Protein AF-0000000072982442 (afdb_homodimer)

Solvent-accessible surface area (backbone atoms only — not comparable to full-atom values): 24158 Å² total; per-residue (Å²): 130,63,30,53,69,49,36,52,94,66,30,40,26,41,30,36,50,41,58,43,62,67,45,35,33,46,40,28,58,37,34,73,50,24,35,31,39,30,46,46,51,68,81,41,94,44,63,67,59,40,46,60,54,47,51,54,42,23,68,55,36,73,26,24,25,17,43,26,26,50,94,72,38,33,78,31,36,65,55,38,29,60,38,34,38,74,66,54,35,12,26,37,52,29,29,36,40,35,25,14,29,29,34,48,48,50,69,57,83,58,42,39,28,27,26,30,30,23,75,67,90,45,72,50,36,27,26,51,38,37,22,60,51,9,50,75,42,65,74,29,53,24,43,44,62,28,50,51,25,42,38,48,54,20,58,33,47,26,43,24,41,39,69,32,56,42,67,76,40,43,69,39,47,52,42,48,26,37,42,24,25,74,69,76,31,22,41,21,53,28,37,64,36,37,91,85,51,38,63,61,55,54,47,52,33,54,72,43,51,32,57,34,37,39,45,38,45,48,73,72,47,34,40,84,88,77,51,33,44,42,37,70,57,43,30,50,53,39,52,52,49,51,53,54,54,58,54,49,52,54,57,72,74,98,133,62,30,54,68,50,37,52,93,66,31,40,27,39,29,36,51,42,57,43,60,68,44,35,33,45,40,28,57,38,34,72,50,23,36,31,39,29,45,45,50,68,80,39,94,43,63,67,58,39,45,60,54,48,50,52,42,24,69,57,36,73,27,25,26,19,43,26,28,51,93,73,39,32,79,30,37,66,56,39,29,59,38,34,39,74,66,54,34,12,27,37,52,30,27,35,40,35,25,15,29,29,34,50,50,52,69,58,83,57,43,37,28,26,26,30,30,24,75,66,88,45,72,51,34,28,24,51,39,38,23,59,53,10,48,75,42,64,74,30,54,24,44,44,63,28,51,50,25,42,38,48,52,19,58,33,47,27,44,24,42,38,68,32,55,41,67,75,40,42,69,39,47,51,43,47,26,37,41,24,26,75,68,75,30,24,42,22,51,28,37,63,36,36,91,85,50,40,63,62,55,54,46,52,33,54,72,42,51,33,57,35,38,38,45,38,45,47,75,73,49,34,40,82,89,78,50,33,44,42,37,70,57,42,31,50,52,37,52,51,48,53,53,55,53,58,54,50,53,55,55,72,74,100

Nearest PDB structures (foldseek):
  3lm7-assembly1_A  TM=9.999E-01  e=1.091E-38  Yersinia enterocolitica subsp. enterocolitica 8081
  3m0z-assembly1_B  TM=9.966E-01  e=5.121E-39  Klebsiella pneumoniae subsp. pneumoniae MGH 78578
  3nzr-assembly2_D  TM=9.981E-01  e=1.029E-38  Aliivibrio fischeri ES114
  3n73-assembly2_B  TM=9.812E-01  e=2.098E-35  Bacillus cereus ATCC 10987
  3m6y-assembly1_D  TM=9.734E-01  e=9.198E-34  Bacillus cereus ATCC 14579

Foldseek 3Di:
DQQAAPADVQAEAAEEEFPALVLLLLQCVLLVLRYQYEDAPVVDPDLVVSLVRVVSNCVSNVLSHEYEHPPLQQVCLVSQLVNCLPSSGQEYEHELVSLLSSCVSVVDQRRAYEYEWEDDVDAQWIFRQRHPPSVVDPTDIDGLLVSQVSSVVSRHAEYEYPDCLQCVVVRNLLSNLLSQQVNVGAYEHHHNDELVRLLVSSLSNLVSRHSYYYYYDYDRQADPVSRGGDSVRSNSSSVSVVVSVVVSVVVVVD/DQQAADADVQAEAAEEEFPALVLLLLQCVLLVLRYQYEDAPVVDPDLVVSLVRVVSNCVSNVLSHEYEHPPLQQVCLVSQLVNCLPSSGQEYEHELVSLLSSCVSVVDQRRAYEYEWEDDVDAQWIFRQRHPPSVVDPTDIDGLLVSQVSSVVSRHAEYEYPDCLQCVVVRNLLSNLLSQQVNVGAYEHEHNDELVRLLVSVLSNLVSRHSYYYYYDYDRQADPVSRGGDSVRSSSSSVSVVVSVVVSVVVVVD

Organism: Lacticaseibacillus paracasei (strain ATCC 334 / BCRC 17002 / CCUG 31169 / CIP 107868 / KCTC 3260 / NRRL B-441) (NCBI:txid321967)

Structure (mmCIF, N/CA/C/O backbone):
data_AF-0000000072982442-model_v1
#
loop_
_entity.id
_entity.type
_entity.pdbx_description
1 polymer '2-dehydro-3-deoxyphosphooctonate aldolase'
#
loop_
_atom_site.group_PDB
_atom_site.id
_atom_site.type_symbol
_atom_site.label_atom_id
_atom_site.label_alt_id
_atom_site.label_comp_id
_atom_site.label_asym_id
_atom_site.label_entity_id
_atom_site.label_seq_id
_atom_site.pdbx_PDB_ins_code
_atom_site.Cartn_x
_atom_site.Cartn_y
_atom_site.Cartn_z
_atom_site.occupancy
_atom_site.B_iso_or_equiv
_atom_site.auth_seq_id
_atom_site.auth_comp_id
_atom_site.auth_asym_id
_atom_site.auth_atom_id
_atom_site.pdbx_PDB_model_num
ATOM 1 N N . MET A 1 1 ? 10.648 -23.453 10.086 1 85.94 1 MET A N 1
ATOM 2 C CA . MET A 1 1 ? 9.875 -23.719 8.875 1 85.94 1 MET A CA 1
ATOM 3 C C . MET A 1 1 ? 10.398 -22.891 7.703 1 85.94 1 MET A C 1
ATOM 5 O O . MET A 1 1 ? 10.82 -21.734 7.891 1 85.94 1 MET A O 1
ATOM 9 N N . ASN A 1 2 ? 10.578 -23.562 6.531 1 94.62 2 ASN A N 1
ATOM 10 C CA . ASN A 1 2 ? 11.062 -22.891 5.332 1 94.62 2 ASN A CA 1
ATOM 11 C C . ASN A 1 2 ? 10.047 -21.875 4.812 1 94.62 2 ASN A C 1
ATOM 13 O O . ASN A 1 2 ? 8.891 -22.219 4.566 1 94.62 2 ASN A O 1
ATOM 17 N N . LEU A 1 3 ? 10.398 -20.609 4.703 1 98.38 3 LEU A N 1
ATOM 18 C CA . LEU A 1 3 ? 9.477 -19.531 4.359 1 98.38 3 LEU A CA 1
ATOM 19 C C . LEU A 1 3 ? 9.617 -19.156 2.891 1 98.38 3 LEU A C 1
ATOM 21 O O . LEU A 1 3 ? 8.844 -18.328 2.385 1 98.38 3 LEU A O 1
ATOM 25 N N . THR A 1 4 ? 10.594 -19.734 2.193 1 98.44 4 THR A N 1
ATOM 26 C CA . THR A 1 4 ? 10.844 -19.422 0.793 1 98.44 4 THR A CA 1
ATOM 27 C C . THR A 1 4 ? 10.375 -20.547 -0.113 1 98.44 4 THR A C 1
ATOM 29 O O . THR A 1 4 ? 10.578 -21.734 0.2 1 98.44 4 THR A O 1
ATOM 32 N N . PRO A 1 5 ? 9.773 -20.234 -1.198 1 98.75 5 PRO A N 1
ATOM 33 C CA . PRO A 1 5 ? 9.383 -21.281 -2.143 1 98.75 5 PRO A CA 1
ATOM 34 C C . PRO A 1 5 ? 10.562 -22.109 -2.629 1 98.75 5 PRO A C 1
ATOM 36 O O . PRO A 1 5 ? 11.672 -21.594 -2.783 1 98.75 5 PRO A O 1
ATOM 39 N N . ASN A 1 6 ? 10.289 -23.375 -2.852 1 98.69 6 ASN A N 1
ATOM 40 C CA . ASN A 1 6 ? 11.289 -24.281 -3.412 1 98.69 6 ASN A CA 1
ATOM 41 C C . ASN A 1 6 ? 11.398 -24.125 -4.926 1 98.69 6 ASN A C 1
ATOM 43 O O . ASN A 1 6 ? 10.922 -24.969 -5.676 1 98.69 6 ASN A O 1
ATOM 47 N N . TYR A 1 7 ? 12.141 -23.156 -5.355 1 98.75 7 TYR A N 1
ATOM 48 C CA . TYR A 1 7 ? 12.312 -22.875 -6.777 1 98.75 7 TYR A CA 1
ATOM 49 C C . TYR A 1 7 ? 13.242 -23.891 -7.426 1 98.75 7 TYR A C 1
ATOM 51 O O . TYR A 1 7 ? 14.32 -24.172 -6.91 1 98.75 7 TYR A O 1
ATOM 59 N N . TYR A 1 8 ? 12.812 -24.422 -8.523 1 98.75 8 TYR A N 1
ATOM 60 C CA . TYR A 1 8 ? 13.719 -25.25 -9.312 1 98.75 8 TYR A CA 1
ATOM 61 C C . TYR A 1 8 ? 14.891 -24.422 -9.836 1 98.75 8 TYR A C 1
ATOM 63 O O . TYR A 1 8 ? 14.688 -23.469 -10.586 1 98.75 8 TYR A O 1
ATOM 71 N N . LYS A 1 9 ? 16.109 -24.734 -9.352 1 98.12 9 LYS A N 1
ATOM 72 C CA . LYS A 1 9 ? 17.359 -24.047 -9.711 1 98.12 9 LYS A CA 1
ATOM 73 C C . LYS A 1 9 ? 17.25 -22.547 -9.453 1 98.12 9 LYS A C 1
ATOM 75 O O . LYS A 1 9 ? 17.766 -21.75 -10.227 1 98.12 9 LYS A O 1
ATOM 80 N N . ASN A 1 10 ? 16.406 -22.156 -8.516 1 98.12 10 ASN A N 1
ATOM 81 C CA . ASN A 1 10 ? 16.203 -20.781 -8.078 1 98.12 10 ASN A CA 1
ATOM 82 C C . ASN A 1 10 ? 15.5 -19.953 -9.148 1 98.12 10 ASN A C 1
ATOM 84 O O . ASN A 1 10 ? 15.695 -18.734 -9.227 1 98.12 10 ASN A O 1
ATOM 88 N N . ARG A 1 11 ? 14.688 -20.672 -10.016 1 98.56 11 ARG A N 1
ATOM 89 C CA . ARG A 1 11 ? 14.109 -19.953 -11.156 1 98.56 11 ARG A CA 1
ATOM 90 C C . ARG A 1 11 ? 12.586 -20.047 -11.148 1 98.56 11 ARG A C 1
ATOM 92 O O . ARG A 1 11 ? 11.906 -19.016 -11.266 1 98.56 11 ARG A O 1
ATOM 99 N N . VAL A 1 12 ? 12.047 -21.281 -11.023 1 98.88 12 VAL A N 1
ATOM 100 C CA . VAL A 1 12 ? 10.609 -21.422 -11.25 1 98.88 12 VAL A CA 1
ATOM 101 C C . VAL A 1 12 ? 10.008 -22.359 -10.203 1 98.88 12 VAL A C 1
ATOM 103 O O . VAL A 1 12 ? 10.602 -23.375 -9.852 1 98.88 12 VAL A O 1
ATOM 106 N N . ALA A 1 13 ? 8.969 -22.047 -9.633 1 98.94 13 ALA A N 1
ATOM 107 C CA . ALA A 1 13 ? 8.047 -22.906 -8.906 1 98.94 13 ALA A CA 1
ATOM 108 C C . ALA A 1 13 ? 6.617 -22.75 -9.43 1 98.94 13 ALA A C 1
ATOM 110 O O . ALA A 1 13 ? 6.25 -21.703 -9.945 1 98.94 13 ALA A O 1
ATOM 111 N N . LEU A 1 14 ? 5.828 -23.781 -9.344 1 98.94 14 LEU A N 1
ATOM 112 C CA . LEU A 1 14 ? 4.445 -23.719 -9.805 1 98.94 14 LEU A CA 1
ATOM 113 C C . LEU A 1 14 ? 3.525 -23.234 -8.688 1 98.94 14 LEU A C 1
ATOM 115 O O . LEU A 1 14 ? 3.869 -23.328 -7.512 1 98.94 14 LEU A O 1
ATOM 119 N N . ASN A 1 15 ? 2.449 -22.656 -9.008 1 98.94 15 ASN A N 1
ATOM 120 C CA . ASN A 1 15 ? 1.328 -22.406 -8.117 1 98.94 15 ASN A CA 1
ATOM 121 C C . ASN A 1 15 ? 0.039 -23.031 -8.633 1 98.94 15 ASN A C 1
ATOM 123 O O . ASN A 1 15 ? -0.463 -22.656 -9.688 1 98.94 15 ASN A O 1
ATOM 127 N N . VAL A 1 16 ? -0.479 -23.984 -7.945 1 98.75 16 VAL A N 1
ATOM 128 C CA . VAL A 1 16 ? -1.706 -24.688 -8.297 1 98.75 16 VAL A CA 1
ATOM 129 C C . VAL A 1 16 ? -2.607 -24.797 -7.066 1 98.75 16 VAL A C 1
ATOM 131 O O . VAL A 1 16 ? -2.127 -24.75 -5.93 1 98.75 16 VAL A O 1
ATOM 134 N N . LEU A 1 17 ? -3.924 -24.969 -7.262 1 98.56 17 LEU A N 1
ATOM 135 C CA . LEU A 1 17 ? -4.887 -25.016 -6.168 1 98.56 17 LEU A CA 1
ATOM 136 C C . LEU A 1 17 ? -5.098 -26.453 -5.699 1 98.56 17 LEU A C 1
ATOM 138 O O . LEU A 1 17 ? -5.09 -27.391 -6.512 1 98.56 17 LEU A O 1
ATOM 142 N N . ALA A 1 18 ? -5.273 -26.641 -4.477 1 98.5 18 ALA A N 1
ATOM 143 C CA . ALA A 1 18 ? -5.656 -27.938 -3.932 1 98.5 18 ALA A CA 1
ATOM 144 C C . ALA A 1 18 ? -7.117 -27.953 -3.496 1 98.5 18 ALA A C 1
ATOM 146 O O . ALA A 1 18 ? -7.609 -26.969 -2.943 1 98.5 18 ALA A O 1
ATOM 147 N N . GLY A 1 19 ? -7.777 -29.094 -3.764 1 98 19 GLY A N 1
ATOM 148 C CA . GLY A 1 19 ? -9.164 -29.234 -3.363 1 98 19 GLY A CA 1
ATOM 149 C C . GLY A 1 19 ? -9.336 -29.969 -2.045 1 98 19 GLY A C 1
ATOM 150 O O . GLY A 1 19 ? -10.438 -30.031 -1.503 1 98 19 GLY A O 1
ATOM 151 N N . SER A 1 20 ? -8.273 -30.531 -1.541 1 98.38 20 SER A N 1
ATOM 152 C CA . SER A 1 20 ? -8.219 -31.25 -0.268 1 98.38 20 SER A CA 1
ATOM 153 C C . SER A 1 20 ? -6.785 -31.391 0.225 1 98.38 20 SER A C 1
ATOM 155 O O . SER A 1 20 ? -5.836 -31.109 -0.508 1 98.38 20 SER A O 1
ATOM 157 N N . ILE A 1 21 ? -6.633 -31.828 1.452 1 98.75 21 ILE A N 1
ATOM 158 C CA . ILE A 1 21 ? -5.316 -32.031 2.043 1 98.75 21 ILE A CA 1
ATOM 159 C C . ILE A 1 21 ? -4.57 -33.125 1.273 1 98.75 21 ILE A C 1
ATOM 161 O O . ILE A 1 21 ? -3.389 -32.969 0.957 1 98.75 21 ILE A O 1
ATOM 165 N N . GLN A 1 22 ? -5.262 -34.219 0.948 1 98.81 22 GLN A N 1
ATOM 166 C CA . GLN A 1 22 ? -4.641 -35.281 0.166 1 98.81 22 GLN A CA 1
ATOM 167 C C . GLN A 1 22 ? -4.262 -34.781 -1.228 1 98.81 22 GLN A C 1
ATOM 169 O O . GLN A 1 22 ? -3.203 -35.156 -1.751 1 98.81 22 GLN A O 1
ATOM 174 N N . ASN A 1 23 ? -5.133 -34.031 -1.829 1 98.88 23 ASN A N 1
ATOM 175 C CA . ASN A 1 23 ? -4.832 -33.438 -3.133 1 98.88 23 ASN A CA 1
ATOM 176 C C . ASN A 1 23 ? -3.574 -32.594 -3.086 1 98.88 23 ASN A C 1
ATOM 178 O O . ASN A 1 23 ? -2.775 -32.594 -4.023 1 98.88 23 ASN A O 1
ATOM 182 N N . ALA A 1 24 ? -3.43 -31.859 -2.008 1 98.88 24 ALA A N 1
ATOM 183 C CA . ALA A 1 24 ? -2.242 -31.031 -1.816 1 98.88 24 ALA A CA 1
ATOM 184 C C . ALA A 1 24 ? -0.979 -31.875 -1.772 1 98.88 24 ALA A C 1
ATOM 186 O O . ALA A 1 24 ? 0.04 -31.516 -2.367 1 98.88 24 ALA A O 1
ATOM 187 N N . GLU A 1 25 ? -1.044 -32.938 -1.035 1 98.81 25 GLU A N 1
ATOM 188 C CA . GLU A 1 25 ? 0.091 -33.844 -0.953 1 98.81 25 GLU A CA 1
ATOM 189 C C . GLU A 1 25 ? 0.429 -34.438 -2.32 1 98.81 25 GLU A C 1
ATOM 191 O O . GLU A 1 25 ? 1.601 -34.5 -2.697 1 98.81 25 GLU A O 1
ATOM 196 N N . ASP A 1 26 ? -0.603 -34.844 -3.102 1 98.88 26 ASP A N 1
ATOM 197 C CA . ASP A 1 26 ? -0.421 -35.406 -4.434 1 98.88 26 ASP A CA 1
ATOM 198 C C . ASP A 1 26 ? 0.216 -34.406 -5.383 1 98.88 26 ASP A C 1
ATOM 200 O O . ASP A 1 26 ? 1.099 -34.75 -6.168 1 98.88 26 ASP A O 1
ATOM 204 N N . ILE A 1 27 ? -0.27 -33.188 -5.316 1 98.81 27 ILE A N 1
ATOM 205 C CA . ILE A 1 27 ? 0.24 -32.094 -6.129 1 98.81 27 ILE A CA 1
ATOM 206 C C . ILE A 1 27 ? 1.713 -31.844 -5.805 1 98.81 27 ILE A C 1
ATOM 208 O O . ILE A 1 27 ? 2.541 -31.734 -6.711 1 98.81 27 ILE A O 1
ATOM 212 N N . TYR A 1 28 ? 1.979 -31.766 -4.508 1 98.81 28 TYR A N 1
ATOM 213 C CA . TYR A 1 28 ? 3.332 -31.484 -4.035 1 98.81 28 TYR A CA 1
ATOM 214 C C . TYR A 1 28 ? 4.305 -32.562 -4.527 1 98.81 28 TYR A C 1
ATOM 216 O O . TYR A 1 28 ? 5.41 -32.219 -4.973 1 98.81 28 TYR A O 1
ATOM 224 N N . GLN A 1 29 ? 3.902 -33.781 -4.516 1 98.75 29 GLN A N 1
ATOM 225 C CA . GLN A 1 29 ? 4.719 -34.906 -4.996 1 98.75 29 GLN A CA 1
ATOM 226 C C . GLN A 1 29 ? 4.875 -34.844 -6.512 1 98.75 29 GLN A C 1
ATOM 228 O O . GLN A 1 29 ? 5.973 -35.062 -7.039 1 98.75 29 GLN A O 1
ATOM 233 N N . ALA A 1 30 ? 3.783 -34.531 -7.191 1 98.88 30 ALA A N 1
ATOM 234 C CA . ALA A 1 30 ? 3.787 -34.469 -8.656 1 98.88 30 ALA A CA 1
ATOM 235 C C . ALA A 1 30 ? 4.777 -33.438 -9.172 1 98.88 30 ALA A C 1
ATOM 237 O O . ALA A 1 30 ? 5.375 -33.625 -10.234 1 98.88 30 ALA A O 1
ATOM 238 N N . ALA A 1 31 ? 4.98 -32.375 -8.406 1 98.88 31 ALA A N 1
ATOM 239 C CA . ALA A 1 31 ? 5.867 -31.281 -8.805 1 98.88 31 ALA A CA 1
ATOM 240 C C . ALA A 1 31 ? 7.242 -31.438 -8.164 1 98.88 31 ALA A C 1
ATOM 242 O O . ALA A 1 31 ? 8.07 -30.516 -8.227 1 98.88 31 ALA A O 1
ATOM 243 N N . GLU A 1 32 ? 7.492 -32.562 -7.473 1 98.69 32 GLU A N 1
ATOM 244 C CA . GLU A 1 32 ? 8.742 -32.844 -6.777 1 98.69 32 GLU A CA 1
ATOM 245 C C . GLU A 1 32 ? 9.086 -31.75 -5.777 1 98.69 32 GLU A C 1
ATOM 247 O O . GLU A 1 32 ? 10.25 -31.359 -5.641 1 98.69 32 GLU A O 1
ATOM 252 N N . GLY A 1 33 ? 8.055 -31.094 -5.184 1 98.75 33 GLY A N 1
ATOM 253 C CA . GLY A 1 33 ? 8.219 -30.125 -4.125 1 98.75 33 GLY A CA 1
ATOM 254 C C . GLY A 1 33 ? 8.383 -28.703 -4.648 1 98.75 33 GLY A C 1
ATOM 255 O O . GLY A 1 33 ? 8.461 -27.75 -3.865 1 98.75 33 GLY A O 1
ATOM 256 N N . HIS A 1 34 ? 8.438 -28.5 -5.961 1 98.88 34 HIS A N 1
ATOM 257 C CA . HIS A 1 34 ? 8.648 -27.188 -6.551 1 98.88 34 HIS A CA 1
ATOM 258 C C . HIS A 1 34 ? 7.32 -26.516 -6.902 1 98.88 34 HIS A C 1
ATOM 260 O O . HIS A 1 34 ? 7.102 -26.125 -8.055 1 98.88 34 HIS A O 1
ATOM 266 N N . VAL A 1 35 ? 6.52 -26.406 -5.887 1 98.94 35 VAL A N 1
ATOM 267 C CA . VAL A 1 35 ? 5.168 -25.875 -6.039 1 98.94 35 VAL A CA 1
ATOM 268 C C . VAL A 1 35 ? 4.715 -25.234 -4.727 1 98.94 35 VAL A C 1
ATOM 270 O O . VAL A 1 35 ? 5.043 -25.734 -3.645 1 98.94 35 VAL A O 1
ATOM 273 N N . VAL A 1 36 ? 4.102 -24.078 -4.809 1 98.94 36 VAL A N 1
ATOM 274 C CA . VAL A 1 36 ? 3.309 -23.547 -3.707 1 98.94 36 VAL A CA 1
ATOM 275 C C . VAL A 1 36 ? 1.828 -23.828 -3.947 1 98.94 36 VAL A C 1
ATOM 277 O O . VAL A 1 36 ? 1.279 -23.469 -4.992 1 98.94 36 VAL A O 1
ATOM 280 N N . VAL A 1 37 ? 1.231 -24.5 -3 1 98.88 37 VAL A N 1
ATOM 281 C CA . VAL A 1 37 ? -0.123 -25.016 -3.148 1 98.88 37 VAL A CA 1
ATOM 282 C C . VAL A 1 37 ? -1.131 -24 -2.617 1 98.88 37 VAL A C 1
ATOM 284 O O . VAL A 1 37 ? -1.101 -23.656 -1.437 1 98.88 37 VAL A O 1
ATOM 287 N N . GLY A 1 38 ? -2.027 -23.625 -3.498 1 98.75 38 GLY A N 1
ATOM 288 C CA . GLY A 1 38 ? -2.979 -22.562 -3.186 1 98.75 38 GLY A CA 1
ATOM 289 C C . GLY A 1 38 ? -4.16 -23.047 -2.365 1 98.75 38 GLY A C 1
ATOM 290 O O . GLY A 1 38 ? -4.754 -24.078 -2.674 1 98.75 38 GLY A O 1
ATOM 291 N N . VAL A 1 39 ? -4.441 -22.375 -1.342 1 98.75 39 VAL A N 1
ATOM 292 C CA . VAL A 1 39 ? -5.637 -22.5 -0.513 1 98.75 39 VAL A CA 1
ATOM 293 C C . VAL A 1 39 ? -6.289 -21.125 -0.33 1 98.75 39 VAL A C 1
ATOM 295 O O . VAL A 1 39 ? -5.613 -20.156 0.021 1 98.75 39 VAL A O 1
ATOM 298 N N . LEU A 1 40 ? -7.57 -21.062 -0.584 1 98.62 40 LEU A N 1
ATOM 299 C CA . LEU A 1 40 ? -8.234 -19.766 -0.772 1 98.62 40 LEU A CA 1
ATOM 300 C C . LEU A 1 40 ? -9.008 -19.375 0.478 1 98.62 40 LEU A C 1
ATOM 302 O O . LEU A 1 40 ? -9.828 -20.141 0.977 1 98.62 40 LEU A O 1
ATOM 306 N N . THR A 1 41 ? -8.852 -18.141 0.945 1 98.69 41 THR A N 1
ATOM 307 C CA . THR A 1 41 ? -9.539 -17.656 2.133 1 98.69 41 THR A CA 1
ATOM 308 C C . THR A 1 41 ? -11.047 -17.578 1.895 1 98.69 41 THR A C 1
ATOM 310 O O . THR A 1 41 ? -11.836 -17.766 2.822 1 98.69 41 THR A O 1
ATOM 313 N N . LYS A 1 42 ? -11.438 -17.375 0.641 1 97.88 42 LYS A N 1
ATOM 314 C CA . LYS A 1 42 ? -12.844 -17.266 0.291 1 97.88 42 LYS A CA 1
ATOM 315 C C . LYS A 1 42 ? -13.617 -18.516 0.702 1 97.88 42 LYS A C 1
ATOM 317 O O . LYS A 1 42 ? -14.844 -18.469 0.854 1 97.88 42 LYS A O 1
ATOM 322 N N . ASN A 1 43 ? -12.906 -19.625 0.901 1 97.38 43 ASN A N 1
ATOM 323 C CA . ASN A 1 43 ? -13.531 -20.906 1.216 1 97.38 43 ASN A CA 1
ATOM 324 C C . ASN A 1 43 ? -13.844 -21.031 2.705 1 97.38 43 ASN A C 1
ATOM 326 O O . ASN A 1 43 ? -14.398 -22.031 3.148 1 97.38 43 ASN A O 1
ATOM 330 N N . TYR A 1 44 ? -13.523 -20.031 3.514 1 98 44 TYR A N 1
ATOM 331 C CA . TYR A 1 44 ? -13.688 -20.109 4.961 1 98 44 TYR A CA 1
ATOM 332 C C . TYR A 1 44 ? -14.508 -18.938 5.48 1 98 44 TYR A C 1
ATOM 334 O O . TYR A 1 44 ? -14.359 -17.812 5 1 98 44 TYR A O 1
ATOM 342 N N . ASP A 1 45 ? -15.25 -19.141 6.512 1 97.38 45 ASP A N 1
ATOM 343 C CA . ASP A 1 45 ? -16.109 -18.109 7.09 1 97.38 45 ASP A CA 1
ATOM 344 C C . ASP A 1 45 ? -15.336 -17.25 8.094 1 97.38 45 ASP A C 1
ATOM 346 O O . ASP A 1 45 ? -15.688 -16.094 8.32 1 97.38 45 ASP A O 1
ATOM 350 N N . THR A 1 46 ? -14.305 -17.875 8.688 1 98.56 46 THR A N 1
ATOM 351 C CA . THR A 1 46 ? -13.578 -17.172 9.734 1 98.56 46 THR A CA 1
ATOM 352 C C . THR A 1 46 ? -12.078 -17.359 9.57 1 98.56 46 THR A C 1
ATOM 354 O O . THR A 1 46 ? -11.633 -18.328 8.938 1 98.56 46 THR A O 1
ATOM 357 N N . ASP A 1 47 ? -11.344 -16.422 10.141 1 98.69 47 ASP A N 1
ATOM 358 C CA . ASP A 1 47 ? -9.891 -16.547 10.164 1 98.69 47 ASP A CA 1
ATOM 359 C C . ASP A 1 47 ? -9.461 -17.859 10.828 1 98.69 47 ASP A C 1
ATOM 361 O O . ASP A 1 47 ? -8.57 -18.547 10.336 1 98.69 47 ASP A O 1
ATOM 365 N N . GLU A 1 48 ? -10.07 -18.172 11.977 1 98.81 48 GLU A N 1
ATOM 366 C CA . GLU A 1 48 ? -9.711 -19.344 12.773 1 98.81 48 GLU A CA 1
ATOM 367 C C . GLU A 1 48 ? -9.891 -20.625 11.977 1 98.81 48 GLU A C 1
ATOM 369 O O . GLU A 1 48 ? -9.023 -21.5 12.008 1 98.81 48 GLU A O 1
ATOM 374 N N . ALA A 1 49 ? -10.992 -20.719 11.258 1 98.81 49 ALA A N 1
ATOM 375 C CA . ALA A 1 49 ? -11.25 -21.906 10.438 1 98.81 49 ALA A CA 1
ATOM 376 C C . ALA A 1 49 ? -10.203 -22.047 9.336 1 98.81 49 ALA A C 1
ATOM 378 O O . ALA A 1 49 ? -9.727 -23.141 9.062 1 98.81 49 ALA A O 1
ATOM 379 N N . ALA A 1 50 ? -9.883 -20.938 8.695 1 98.81 50 ALA A N 1
ATOM 380 C CA . ALA A 1 50 ? -8.867 -20.938 7.641 1 98.81 50 ALA A CA 1
ATOM 381 C C . ALA A 1 50 ? -7.512 -21.375 8.18 1 98.81 50 ALA A C 1
ATOM 383 O O . ALA A 1 50 ? -6.855 -22.25 7.598 1 98.81 50 ALA A O 1
ATOM 384 N N . ILE A 1 51 ? -7.086 -20.766 9.32 1 98.88 51 ILE A N 1
ATOM 385 C CA . ILE A 1 51 ? -5.785 -21.031 9.914 1 98.88 51 ILE A CA 1
ATOM 386 C C . ILE A 1 51 ? -5.684 -22.5 10.305 1 98.88 51 ILE A C 1
ATOM 388 O O . ILE A 1 51 ? -4.688 -23.172 10 1 98.88 51 ILE A O 1
ATOM 392 N N . GLU A 1 52 ? -6.723 -23 10.969 1 98.81 52 GLU A N 1
ATOM 393 C CA . GLU A 1 52 ? -6.727 -24.406 11.398 1 98.81 52 GLU A CA 1
ATOM 394 C C . GLU A 1 52 ? -6.59 -25.344 10.211 1 98.81 52 GLU A C 1
ATOM 396 O O . GLU A 1 52 ? -5.789 -26.281 10.25 1 98.81 52 GLU A O 1
ATOM 401 N N . ASP A 1 53 ? -7.316 -25.125 9.219 1 98.81 53 ASP A N 1
ATOM 402 C CA . ASP A 1 53 ? -7.305 -26 8.047 1 98.81 53 ASP A CA 1
ATOM 403 C C . ASP A 1 53 ? -5.996 -25.859 7.273 1 98.81 53 ASP A C 1
ATOM 405 O O . ASP A 1 53 ? -5.41 -26.859 6.855 1 98.81 53 ASP A O 1
ATOM 409 N N . MET A 1 54 ? -5.488 -24.672 7.055 1 98.88 54 MET A N 1
ATOM 410 C CA . MET A 1 54 ? -4.309 -24.422 6.234 1 98.88 54 MET A CA 1
ATOM 411 C C . MET A 1 54 ? -3.049 -24.953 6.902 1 98.88 54 MET A C 1
ATOM 413 O O . MET A 1 54 ? -2.078 -25.297 6.227 1 98.88 54 MET A O 1
ATOM 417 N N . LYS A 1 55 ? -3.094 -25.062 8.242 1 98.81 55 LYS A N 1
ATOM 418 C CA . LYS A 1 55 ? -1.978 -25.703 8.938 1 98.81 55 LYS A CA 1
ATOM 419 C C . LYS A 1 55 ? -1.81 -27.156 8.492 1 98.81 55 LYS A C 1
ATOM 421 O O . LYS A 1 55 ? -0.688 -27.656 8.422 1 98.81 55 LYS A O 1
ATOM 426 N N . LYS A 1 56 ? -2.943 -27.766 8.18 1 98.81 56 LYS A N 1
ATOM 427 C CA . LYS A 1 56 ? -2.875 -29.141 7.691 1 98.81 56 LYS A CA 1
ATOM 428 C C . LYS A 1 56 ? -2.242 -29.203 6.305 1 98.81 56 LYS A C 1
ATOM 430 O O . LYS A 1 56 ? -1.509 -30.141 5.988 1 98.81 56 LYS A O 1
ATOM 435 N N . TYR A 1 57 ? -2.547 -28.234 5.465 1 98.81 57 TYR A N 1
ATOM 436 C CA . TYR A 1 57 ? -1.912 -28.141 4.156 1 98.81 57 TYR A CA 1
ATOM 437 C C . TYR A 1 57 ? -0.413 -27.906 4.293 1 98.81 57 TYR A C 1
ATOM 439 O O . TYR A 1 57 ? 0.384 -28.5 3.562 1 98.81 57 TYR A O 1
ATOM 447 N N . GLN A 1 58 ? -0.035 -27.016 5.219 1 98.69 58 GLN A N 1
ATOM 448 C CA . GLN A 1 58 ? 1.377 -26.766 5.484 1 98.69 58 GLN A CA 1
ATOM 449 C C . GLN A 1 58 ? 2.115 -28.047 5.844 1 98.69 58 GLN A C 1
ATOM 451 O O . GLN A 1 58 ? 3.234 -28.281 5.379 1 98.69 58 GLN A O 1
ATOM 456 N N . ALA A 1 59 ? 1.472 -28.859 6.621 1 98.44 59 ALA A N 1
ATOM 457 C CA . ALA A 1 59 ? 2.102 -30.062 7.148 1 98.44 59 ALA A CA 1
ATOM 458 C C . ALA A 1 59 ? 2.426 -31.047 6.031 1 98.44 59 ALA A C 1
ATOM 460 O O . ALA A 1 59 ? 3.434 -31.766 6.094 1 98.44 59 ALA A O 1
ATOM 461 N N . VAL A 1 60 ? 1.637 -31.094 4.941 1 98.56 60 VAL A N 1
ATOM 462 C CA . VAL A 1 60 ? 1.817 -32.125 3.93 1 98.56 60 VAL A CA 1
ATOM 463 C C . VAL A 1 60 ? 2.586 -31.562 2.738 1 98.56 60 VAL A C 1
ATOM 465 O O . VAL A 1 60 ? 2.883 -32.281 1.783 1 98.56 60 VAL A O 1
ATOM 468 N N . THR A 1 61 ? 2.9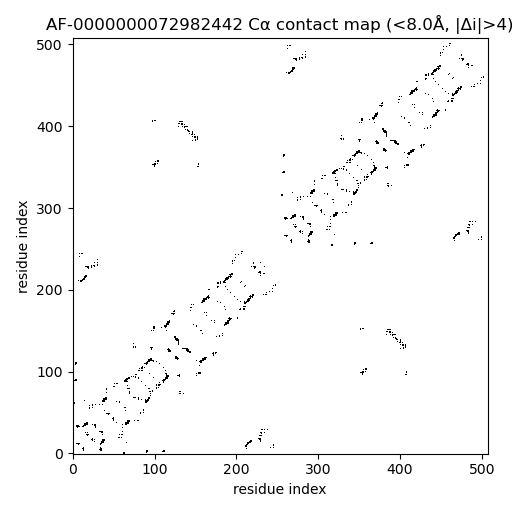51 -30.266 2.766 1 98.62 61 THR A N 1
ATOM 469 C CA . THR A 1 61 ? 3.623 -29.641 1.632 1 98.62 61 THR A CA 1
ATOM 470 C C . THR A 1 61 ? 4.93 -28.984 2.07 1 98.62 61 THR A C 1
ATOM 472 O O . THR A 1 61 ? 5.461 -28.109 1.371 1 98.62 61 THR A O 1
ATOM 475 N N . GLN A 1 62 ? 5.398 -29.266 3.283 1 98.19 62 GLN A N 1
ATOM 476 C CA . GLN A 1 62 ? 6.594 -28.625 3.824 1 98.19 62 GLN A CA 1
ATOM 477 C C . GLN A 1 62 ? 6.492 -27.109 3.754 1 98.19 62 GLN A C 1
ATOM 479 O O . GLN A 1 62 ? 7.406 -26.438 3.266 1 98.19 62 GLN A O 1
ATOM 484 N N . ASN A 1 63 ? 5.312 -26.562 4.023 1 98.62 63 ASN A N 1
ATOM 485 C CA . ASN A 1 63 ? 4.934 -25.156 4.074 1 98.62 63 ASN A CA 1
ATOM 486 C C . ASN A 1 63 ? 4.852 -24.547 2.676 1 98.62 63 ASN A C 1
ATOM 488 O O . ASN A 1 63 ? 4.848 -23.328 2.525 1 98.62 63 ASN A O 1
ATOM 492 N N . GLY A 1 64 ? 4.867 -25.406 1.595 1 98.69 64 GLY A N 1
ATOM 493 C CA . GLY A 1 64 ? 4.594 -24.906 0.255 1 98.69 64 GLY A CA 1
ATOM 494 C C . GLY A 1 64 ? 3.17 -24.422 0.08 1 98.69 64 GLY A C 1
ATOM 495 O O . GLY A 1 64 ? 2.467 -24.844 -0.837 1 98.69 64 GLY A O 1
ATOM 496 N N . LEU A 1 65 ? 2.75 -23.625 1.062 1 98.88 65 LEU A N 1
ATOM 497 C CA . LEU A 1 65 ? 1.402 -23.062 1.077 1 98.88 65 LEU A CA 1
ATOM 498 C C . LEU A 1 65 ? 1.371 -21.688 0.402 1 98.88 65 LEU A C 1
ATOM 500 O O . LEU A 1 65 ? 2.256 -20.859 0.629 1 98.88 65 LEU A O 1
ATOM 504 N N . SER A 1 66 ? 0.444 -21.531 -0.464 1 98.88 66 SER A N 1
ATOM 505 C CA . SER A 1 66 ? 0.089 -20.234 -1.028 1 98.88 66 SER A CA 1
ATOM 506 C C . SER A 1 66 ? -1.293 -19.781 -0.562 1 98.88 66 SER A C 1
ATOM 508 O O . SER A 1 66 ? -2.307 -20.359 -0.964 1 98.88 66 SER A O 1
ATOM 510 N N . VAL A 1 67 ? -1.335 -18.781 0.34 1 98.88 67 VAL A N 1
ATOM 511 C CA . VAL A 1 67 ? -2.615 -18.234 0.776 1 98.88 67 VAL A CA 1
ATOM 512 C C . VAL A 1 67 ? -3.166 -17.297 -0.29 1 98.88 67 VAL A C 1
ATOM 514 O O . VAL A 1 67 ? -2.525 -16.297 -0.636 1 98.88 67 VAL A O 1
ATOM 517 N N . GLY A 1 68 ? -4.27 -17.641 -0.79 1 98.12 68 GLY A N 1
ATOM 518 C CA . GLY A 1 68 ? -4.852 -16.859 -1.869 1 98.12 68 GLY A CA 1
ATOM 519 C C . GLY A 1 68 ? -6.227 -16.312 -1.536 1 98.12 68 GLY A C 1
ATOM 520 O O . GLY A 1 68 ? -6.812 -16.672 -0.514 1 98.12 68 GLY A O 1
ATOM 521 N N . LEU A 1 69 ? -6.719 -15.414 -2.322 1 97.25 69 LEU A N 1
ATOM 522 C CA . LEU A 1 69 ? -7.98 -14.711 -2.119 1 97.25 69 LEU A CA 1
ATOM 523 C C . LEU A 1 69 ? -9.164 -15.57 -2.564 1 97.25 69 LEU A C 1
ATOM 525 O O . LEU A 1 69 ? -10 -15.953 -1.746 1 97.25 69 LEU A O 1
ATOM 529 N N . GLY A 1 70 ? -9.203 -16.094 -3.725 1 92.62 70 GLY A N 1
ATOM 530 C CA . GLY A 1 70 ? -10.289 -16.75 -4.449 1 92.62 70 GLY A CA 1
ATOM 531 C C . GLY A 1 70 ? -10.789 -15.93 -5.629 1 92.62 70 GLY A C 1
ATOM 532 O O . GLY A 1 70 ? -11.57 -15 -5.457 1 92.62 70 GLY A O 1
ATOM 533 N N . ALA A 1 71 ? -10.453 -16.359 -6.812 1 81.19 71 ALA A N 1
ATOM 534 C CA . ALA A 1 71 ? -10.789 -15.711 -8.078 1 81.19 71 ALA A CA 1
ATOM 535 C C . ALA A 1 71 ? -10.445 -14.227 -8.047 1 81.19 71 ALA A C 1
ATOM 537 O O . ALA A 1 71 ? -11.219 -13.398 -8.531 1 81.19 71 ALA A O 1
ATOM 538 N N . GLY A 1 72 ? -9.453 -13.875 -7.336 1 83.88 72 GLY A N 1
ATOM 539 C CA . GLY A 1 72 ? -9.016 -12.484 -7.285 1 83.88 72 GLY A CA 1
ATOM 540 C C . GLY A 1 72 ? -9.984 -11.586 -6.547 1 83.88 72 GLY A C 1
ATOM 541 O O . GLY A 1 72 ? -9.984 -10.367 -6.75 1 83.88 72 GLY A O 1
ATOM 542 N N . ASP A 1 73 ? -10.836 -12.125 -5.723 1 94.69 73 ASP A N 1
ATOM 543 C CA . ASP A 1 73 ? -11.797 -11.32 -4.984 1 94.69 73 ASP A CA 1
ATOM 544 C C . ASP A 1 73 ? -11.094 -10.344 -4.047 1 94.69 73 ASP A C 1
ATOM 546 O O . ASP A 1 73 ? -10.602 -10.734 -2.986 1 94.69 73 ASP A O 1
ATOM 550 N N . PRO A 1 74 ? -11.141 -9.109 -4.41 1 98.12 74 PRO A N 1
ATOM 551 C CA . PRO A 1 74 ? -10.391 -8.125 -3.623 1 98.12 74 PRO A CA 1
ATOM 552 C C . PRO A 1 74 ? -10.891 -8.031 -2.182 1 98.12 74 PRO A C 1
ATOM 554 O O . PRO A 1 74 ? -10.141 -7.602 -1.296 1 98.12 74 PRO A O 1
ATOM 557 N N . ASN A 1 75 ? -12.109 -8.438 -1.875 1 98 75 ASN A N 1
ATOM 558 C CA . ASN A 1 75 ? -12.672 -8.328 -0.536 1 98 75 ASN A CA 1
ATOM 559 C C . ASN A 1 75 ? -12.023 -9.305 0.434 1 98 75 ASN A C 1
ATOM 561 O O . ASN A 1 75 ? -12.219 -9.211 1.646 1 98 75 ASN A O 1
ATOM 565 N N . GLN A 1 76 ? -11.203 -10.25 -0.071 1 98.56 76 GLN A N 1
ATOM 566 C CA . GLN A 1 76 ? -10.523 -11.234 0.767 1 98.56 76 GLN A CA 1
ATOM 567 C C . GLN A 1 76 ? -9.156 -10.719 1.206 1 98.56 76 GLN A C 1
ATOM 569 O O . GLN A 1 76 ? -8.477 -11.359 2.014 1 98.56 76 GLN A O 1
ATOM 574 N N . SER A 1 77 ? -8.766 -9.547 0.713 1 98.69 77 SER A N 1
ATOM 575 C CA . SER A 1 77 ? -7.426 -9.008 0.943 1 98.69 77 SER A CA 1
ATOM 576 C C . SER A 1 77 ? -7.098 -8.961 2.432 1 98.69 77 SER A C 1
ATOM 578 O O . SER A 1 77 ? -6.039 -9.43 2.854 1 98.69 77 SER A O 1
ATOM 580 N N . ALA A 1 78 ? -7.984 -8.422 3.227 1 98.44 78 ALA A N 1
ATOM 581 C CA . ALA A 1 78 ? -7.738 -8.281 4.66 1 98.44 78 ALA A CA 1
ATOM 582 C C . ALA A 1 78 ? -7.586 -9.641 5.328 1 98.44 78 ALA A C 1
ATOM 584 O O . ALA A 1 78 ? -6.695 -9.836 6.164 1 98.44 78 ALA A O 1
ATOM 585 N N . MET A 1 79 ? -8.43 -10.586 5.016 1 98.69 79 MET A N 1
ATOM 586 C CA . MET A 1 79 ? -8.367 -11.922 5.613 1 98.69 79 MET A CA 1
ATOM 587 C C . MET A 1 79 ? -7.062 -12.617 5.246 1 98.69 79 MET A C 1
ATOM 589 O O . MET A 1 79 ? -6.441 -13.273 6.086 1 98.69 79 MET A O 1
ATOM 593 N N . VAL A 1 80 ? -6.648 -12.5 4.008 1 98.88 80 VAL A N 1
ATOM 594 C CA . VAL A 1 80 ? -5.387 -13.086 3.559 1 98.88 80 VAL A CA 1
ATOM 595 C C . VAL A 1 80 ? -4.246 -12.594 4.441 1 98.88 80 VAL A C 1
ATOM 597 O O . VAL A 1 80 ? -3.395 -13.375 4.863 1 98.88 80 VAL A O 1
ATOM 600 N N . SER A 1 81 ? -4.242 -11.289 4.695 1 98.88 81 SER A N 1
ATOM 601 C CA . SER A 1 81 ? -3.184 -10.711 5.516 1 98.88 81 SER A CA 1
ATOM 602 C C . SER A 1 81 ? -3.229 -11.25 6.941 1 98.88 81 SER A C 1
ATOM 604 O O . SER A 1 81 ? -2.199 -11.633 7.5 1 98.88 81 SER A O 1
ATOM 606 N N . ARG A 1 82 ? -4.43 -11.289 7.531 1 98.81 82 ARG A N 1
ATOM 607 C CA . ARG A 1 82 ? -4.57 -11.734 8.914 1 98.81 82 ARG A CA 1
ATOM 608 C C . ARG A 1 82 ? -4.18 -13.203 9.055 1 98.81 82 ARG A C 1
ATOM 610 O O . ARG A 1 82 ? -3.455 -13.57 9.984 1 98.81 82 ARG A O 1
ATOM 617 N N . VAL A 1 83 ? -4.605 -14.031 8.148 1 98.88 83 VAL A N 1
ATOM 618 C CA . VAL A 1 83 ? -4.336 -15.469 8.188 1 98.88 83 VAL A CA 1
ATOM 619 C C . VAL A 1 83 ? -2.848 -15.719 7.957 1 98.88 83 VAL A C 1
ATOM 621 O O . VAL A 1 83 ? -2.248 -16.562 8.625 1 98.88 83 VAL A O 1
ATOM 624 N N . SER A 1 84 ? -2.246 -14.977 7.082 1 98.88 84 SER A N 1
ATOM 625 C CA . SER A 1 84 ? -0.837 -15.156 6.75 1 98.88 84 SER A CA 1
ATOM 626 C C . SER A 1 84 ? 0.061 -14.742 7.914 1 98.88 84 SER A C 1
ATOM 628 O O . SER A 1 84 ? 1.153 -15.281 8.086 1 98.88 84 SER A O 1
ATOM 630 N N . LYS A 1 85 ? -0.42 -13.727 8.656 1 98.88 85 LYS A N 1
ATOM 631 C CA . LYS A 1 85 ? 0.32 -13.328 9.852 1 98.88 85 LYS A CA 1
ATOM 632 C C . LYS A 1 85 ? 0.586 -14.531 10.758 1 98.88 85 LYS A C 1
ATOM 634 O O . LYS A 1 85 ? 1.67 -14.648 11.336 1 98.88 85 LYS A O 1
ATOM 639 N N . VAL A 1 86 ? -0.343 -15.406 10.875 1 98.88 86 VAL A N 1
ATOM 640 C CA . VAL A 1 86 ? -0.261 -16.547 11.773 1 98.88 86 VAL A CA 1
ATOM 641 C C . VAL A 1 86 ? 0.455 -17.703 11.086 1 98.88 86 VAL A C 1
ATOM 643 O O . VAL A 1 86 ? 1.347 -18.328 11.664 1 98.88 86 VAL A O 1
ATOM 646 N N . LEU A 1 87 ? 0.165 -18 9.805 1 98.88 87 LEU A N 1
ATOM 647 C CA . LEU A 1 87 ? 0.576 -19.203 9.102 1 98.88 87 LEU A CA 1
ATOM 648 C C . LEU A 1 87 ? 2.02 -19.094 8.625 1 98.88 87 LEU A C 1
ATOM 650 O O . LEU A 1 87 ? 2.697 -20.109 8.438 1 98.88 87 LEU A O 1
ATOM 654 N N . GLN A 1 88 ? 2.443 -17.844 8.297 1 98.88 88 GLN A N 1
ATOM 655 C CA . GLN A 1 88 ? 3.773 -17.594 7.75 1 98.88 88 GLN A CA 1
ATOM 656 C C . GLN A 1 88 ? 4.035 -18.484 6.535 1 98.88 88 GLN A C 1
ATOM 658 O O . GLN A 1 88 ? 5.012 -19.234 6.508 1 98.88 88 GLN A O 1
ATOM 663 N N . PRO A 1 89 ? 3.191 -18.406 5.492 1 98.94 89 PRO A N 1
ATOM 664 C CA . PRO A 1 89 ? 3.322 -19.281 4.328 1 98.94 89 PRO A CA 1
ATOM 665 C C . PRO A 1 89 ? 4.488 -18.891 3.424 1 98.94 89 PRO A C 1
ATOM 667 O O . PRO A 1 89 ? 5.074 -17.828 3.594 1 98.94 89 PRO A O 1
ATOM 670 N N . GLN A 1 90 ? 4.809 -19.75 2.479 1 98.94 90 GLN A N 1
ATOM 671 C CA . GLN A 1 90 ? 5.848 -19.438 1.501 1 98.94 90 GLN A CA 1
ATOM 672 C C . GLN A 1 90 ? 5.375 -18.391 0.501 1 98.94 90 GLN A C 1
ATOM 674 O O . GLN A 1 90 ? 6.184 -17.672 -0.09 1 98.94 90 GLN A O 1
ATOM 679 N N . HIS A 1 91 ? 4.07 -18.344 0.37 1 98.94 91 HIS A N 1
ATOM 680 C CA . HIS A 1 91 ? 3.549 -17.484 -0.688 1 98.94 91 HIS A CA 1
ATOM 681 C C . HIS A 1 91 ? 2.203 -16.875 -0.295 1 98.94 91 HIS A C 1
ATOM 683 O O . HIS A 1 91 ? 1.356 -17.562 0.282 1 98.94 91 HIS A O 1
ATOM 689 N N . VAL A 1 92 ? 2.008 -15.594 -0.588 1 98.94 92 VAL A N 1
ATOM 690 C CA . VAL A 1 92 ? 0.768 -14.867 -0.355 1 98.94 92 VAL A CA 1
ATOM 691 C C . VAL A 1 92 ? 0.324 -14.172 -1.644 1 98.94 92 VAL A C 1
ATOM 693 O O . VAL A 1 92 ? 1.114 -13.484 -2.287 1 98.94 92 VAL A O 1
ATOM 696 N N . ASN A 1 93 ? -0.888 -14.453 -2.049 1 98.81 93 ASN A N 1
ATOM 697 C CA . ASN A 1 93 ? -1.517 -13.672 -3.109 1 98.81 93 ASN A CA 1
ATOM 698 C C . ASN A 1 93 ? -2.195 -12.422 -2.561 1 98.81 93 ASN A C 1
ATOM 700 O O . ASN A 1 93 ? -2.967 -12.5 -1.603 1 98.81 93 ASN A O 1
ATOM 704 N N . GLN A 1 94 ? -1.962 -11.352 -3.221 1 98.81 94 GLN A N 1
ATOM 705 C CA . GLN A 1 94 ? -2.578 -10.109 -2.756 1 98.81 94 GLN A CA 1
ATOM 706 C C . GLN A 1 94 ? -2.971 -9.219 -3.928 1 98.81 94 GLN A C 1
ATOM 708 O O . GLN A 1 94 ? -2.311 -9.227 -4.969 1 98.81 94 GLN A O 1
ATOM 713 N N . VAL A 1 95 ? -4.051 -8.461 -3.742 1 98.81 95 VAL A N 1
ATOM 714 C CA . VAL A 1 95 ? -4.293 -7.305 -4.602 1 98.81 95 VAL A CA 1
ATOM 715 C C . VAL A 1 95 ? -3.229 -6.242 -4.352 1 98.81 95 VAL A C 1
ATOM 717 O O . VAL A 1 95 ? -2.475 -6.32 -3.379 1 98.81 95 VAL A O 1
ATOM 720 N N . PHE A 1 96 ? -3.197 -5.293 -5.266 1 98.88 96 PHE A N 1
ATOM 721 C CA . PHE A 1 96 ? -2.152 -4.273 -5.25 1 98.88 96 PHE A CA 1
ATOM 722 C C . PHE A 1 96 ? -2.086 -3.588 -3.891 1 98.88 96 PHE A C 1
ATOM 724 O O . PHE A 1 96 ? -1.017 -3.5 -3.285 1 98.88 96 PHE A O 1
ATOM 731 N N . THR A 1 97 ? -3.193 -3.154 -3.289 1 98.88 97 THR A N 1
ATOM 732 C CA . THR A 1 97 ? -3.26 -2.307 -2.104 1 98.88 97 THR A CA 1
ATOM 733 C C . THR A 1 97 ? -3.057 -3.133 -0.836 1 98.88 97 THR A C 1
ATOM 735 O O . THR A 1 97 ? -2.887 -2.578 0.252 1 98.88 97 THR A O 1
ATOM 738 N N . GLY A 1 98 ? -3.066 -4.453 -0.943 1 98.81 98 GLY A N 1
ATOM 739 C CA . GLY A 1 98 ? -2.93 -5.285 0.242 1 98.81 98 GLY A CA 1
ATOM 740 C C . GLY A 1 98 ? -1.494 -5.672 0.54 1 98.81 98 GLY A C 1
ATOM 741 O O . GLY A 1 98 ? -1.201 -6.223 1.603 1 98.81 98 GLY A O 1
ATOM 742 N N . VAL A 1 99 ? -0.562 -5.328 -0.326 1 98.94 99 VAL A N 1
ATOM 743 C CA . VAL A 1 99 ? 0.81 -5.824 -0.259 1 98.94 99 VAL A CA 1
ATOM 744 C C . VAL A 1 99 ? 1.494 -5.277 0.993 1 98.94 99 VAL A C 1
ATOM 746 O O . VAL A 1 99 ? 2.082 -6.039 1.766 1 98.94 99 VAL A O 1
ATOM 749 N N . GLY A 1 100 ? 1.416 -3.939 1.208 1 98.94 100 GLY A N 1
ATOM 750 C CA . GLY A 1 100 ? 2.064 -3.34 2.361 1 98.94 100 GLY A CA 1
ATOM 751 C C . GLY A 1 100 ? 1.581 -3.908 3.682 1 98.94 100 GLY A C 1
ATOM 752 O O . GLY A 1 100 ? 2.385 -4.203 4.57 1 98.94 100 GLY A O 1
ATOM 753 N N . THR A 1 101 ? 0.254 -4.074 3.805 1 98.94 101 THR A N 1
ATOM 754 C CA . THR A 1 101 ? -0.347 -4.625 5.012 1 98.94 101 THR A CA 1
ATOM 755 C C . THR A 1 101 ? 0.15 -6.047 5.262 1 98.94 101 THR A C 1
ATOM 757 O O . THR A 1 101 ? 0.538 -6.387 6.383 1 98.94 101 THR A O 1
ATOM 760 N N . SER A 1 102 ? 0.162 -6.852 4.215 1 98.94 102 SER A N 1
ATOM 761 C CA . SER A 1 102 ? 0.593 -8.242 4.363 1 98.94 102 SER A CA 1
ATOM 762 C C . SER A 1 102 ? 2.057 -8.32 4.781 1 98.94 102 SER A C 1
ATOM 764 O O . SER A 1 102 ? 2.41 -9.094 5.672 1 98.94 102 SER A O 1
ATOM 766 N N . ARG A 1 103 ? 2.92 -7.547 4.121 1 98.94 103 ARG A N 1
ATOM 767 C CA . ARG A 1 103 ? 4.336 -7.559 4.465 1 98.94 103 ARG A CA 1
ATOM 768 C C . ARG A 1 103 ? 4.551 -7.164 5.922 1 98.94 103 ARG A C 1
ATOM 770 O O . ARG A 1 103 ? 5.32 -7.809 6.637 1 98.94 103 ARG A O 1
ATOM 777 N N . ALA A 1 104 ? 3.857 -6.129 6.336 1 98.88 104 ALA A N 1
ATOM 778 C CA . ALA A 1 104 ? 3.994 -5.652 7.711 1 98.88 104 ALA A CA 1
ATOM 779 C C . ALA A 1 104 ? 3.564 -6.727 8.711 1 98.88 104 ALA A C 1
ATOM 781 O O . ALA A 1 104 ? 4.23 -6.938 9.727 1 98.88 104 ALA A O 1
ATOM 782 N N . LEU A 1 105 ? 2.482 -7.414 8.422 1 98.88 105 LEU A N 1
ATOM 783 C CA . LEU A 1 105 ? 1.926 -8.383 9.359 1 98.88 105 LEU A CA 1
ATOM 784 C C . LEU A 1 105 ? 2.752 -9.664 9.367 1 98.88 105 LEU A C 1
ATOM 786 O O . LEU A 1 105 ? 2.881 -10.32 10.406 1 98.88 105 LEU A O 1
ATOM 790 N N . LEU A 1 106 ? 3.281 -10.062 8.227 1 98.81 106 LEU A N 1
ATOM 791 C CA . LEU A 1 106 ? 4.191 -11.203 8.195 1 98.81 106 LEU A CA 1
ATOM 792 C C . LEU A 1 106 ? 5.387 -10.969 9.117 1 98.81 106 LEU A C 1
ATOM 794 O O . LEU A 1 106 ? 5.824 -11.883 9.812 1 98.81 106 LEU A O 1
ATOM 798 N N . GLY A 1 107 ? 5.977 -9.695 8.992 1 98.38 107 GLY A N 1
ATOM 799 C CA . GLY A 1 107 ? 7.062 -9.312 9.883 1 98.38 107 GLY A CA 1
ATOM 800 C C . GLY A 1 107 ? 8.406 -9.875 9.453 1 98.38 107 GLY A C 1
ATOM 801 O O . GLY A 1 107 ? 9.344 -9.93 10.258 1 98.38 107 GLY A O 1
ATOM 802 N N . GLN A 1 108 ? 8.445 -10.422 8.234 1 98.31 108 GLN A N 1
ATOM 803 C CA . GLN A 1 108 ? 9.672 -10.945 7.637 1 98.31 108 GLN A CA 1
ATOM 804 C C . GLN A 1 108 ? 9.648 -10.789 6.117 1 98.31 108 GLN A C 1
ATOM 806 O O . GLN A 1 108 ? 8.617 -10.43 5.543 1 98.31 108 GLN A O 1
ATOM 811 N N . ASN A 1 109 ? 10.773 -11.047 5.512 1 97.88 109 ASN A N 1
ATOM 812 C CA . ASN A 1 109 ? 10.914 -10.68 4.105 1 97.88 109 ASN A CA 1
ATOM 813 C C . ASN A 1 109 ? 11.055 -11.914 3.219 1 97.88 109 ASN A C 1
ATOM 815 O O . ASN A 1 109 ? 11.289 -11.789 2.016 1 97.88 109 ASN A O 1
ATOM 819 N N . ASP A 1 110 ? 10.945 -13.125 3.756 1 98.56 110 ASP A N 1
ATOM 820 C CA . ASP A 1 110 ? 11.219 -14.344 2.994 1 98.56 110 ASP A CA 1
ATOM 821 C C . ASP A 1 110 ? 9.984 -14.773 2.201 1 98.56 110 ASP A C 1
ATOM 823 O O . ASP A 1 110 ? 10.102 -15.211 1.053 1 98.56 110 ASP A O 1
ATOM 827 N N . THR A 1 111 ? 8.773 -14.672 2.879 1 98.94 111 THR A N 1
ATOM 828 C CA . THR A 1 111 ? 7.539 -15.031 2.191 1 98.94 111 THR A CA 1
ATOM 829 C C . THR A 1 111 ? 7.359 -14.188 0.932 1 98.94 111 THR A C 1
ATOM 831 O O . THR A 1 111 ? 7.559 -12.969 0.958 1 98.94 111 THR A O 1
ATOM 834 N N . VAL A 1 112 ? 7.059 -14.836 -0.121 1 98.94 112 VAL A N 1
ATOM 835 C CA . VAL A 1 112 ? 6.777 -14.141 -1.374 1 98.94 112 VAL A CA 1
ATOM 836 C C . VAL A 1 112 ? 5.379 -13.531 -1.329 1 98.94 112 VAL A C 1
ATOM 838 O O . VAL A 1 112 ? 4.406 -14.219 -1.004 1 98.94 112 VAL A O 1
ATOM 841 N N . ILE A 1 113 ? 5.277 -12.266 -1.564 1 98.94 113 ILE A N 1
ATOM 842 C CA . ILE A 1 113 ? 3.99 -11.602 -1.733 1 98.94 113 ILE A CA 1
ATOM 843 C C . ILE A 1 113 ? 3.889 -11.023 -3.145 1 98.94 113 ILE A C 1
ATOM 845 O O . ILE A 1 113 ? 4.688 -10.172 -3.535 1 98.94 113 ILE A O 1
ATOM 849 N N . ASN A 1 114 ? 2.98 -11.5 -3.877 1 98.88 114 ASN A N 1
ATOM 850 C CA . ASN A 1 114 ? 2.758 -10.859 -5.168 1 98.88 114 ASN A CA 1
ATOM 851 C C . ASN A 1 114 ? 1.759 -9.711 -5.055 1 98.88 114 ASN A C 1
ATOM 853 O O . ASN A 1 114 ? 1.055 -9.586 -4.051 1 98.88 114 ASN A O 1
ATOM 857 N N . GLY A 1 115 ? 1.818 -8.773 -5.945 1 98.81 115 GLY A N 1
ATOM 858 C CA . GLY A 1 115 ? 0.84 -7.711 -6.125 1 98.81 115 GLY A CA 1
ATOM 859 C C . GLY A 1 115 ? 0.112 -7.785 -7.453 1 98.81 115 GLY A C 1
ATOM 860 O O . GLY A 1 115 ? 0.74 -7.75 -8.516 1 98.81 115 GLY A O 1
ATOM 861 N N . LEU A 1 116 ? -1.156 -7.848 -7.395 1 98.75 116 LEU A N 1
ATOM 862 C CA . LEU A 1 116 ? -1.985 -8.039 -8.578 1 98.75 116 LEU A CA 1
ATOM 863 C C . LEU A 1 116 ? -2.092 -6.75 -9.383 1 98.75 116 LEU A C 1
ATOM 865 O O . LEU A 1 116 ? -2.387 -5.688 -8.828 1 98.75 116 LEU A O 1
ATOM 869 N N . VAL A 1 117 ? -1.75 -6.793 -10.57 1 98.62 117 VAL A N 1
ATOM 870 C CA . VAL A 1 117 ? -1.978 -5.734 -11.555 1 98.62 117 VAL A CA 1
ATOM 871 C C . VAL A 1 117 ? -2.689 -6.312 -12.773 1 98.62 117 VAL A C 1
ATOM 873 O O . VAL A 1 117 ? -2.543 -7.496 -13.086 1 98.62 117 VAL A O 1
ATOM 876 N N . SER A 1 118 ? -3.426 -5.461 -13.469 1 98.5 118 SER A N 1
ATOM 877 C CA . SER A 1 118 ? -4.246 -5.973 -14.562 1 98.5 118 SER A CA 1
ATOM 878 C C . SER A 1 118 ? -3.842 -5.344 -15.891 1 98.5 118 SER A C 1
ATOM 880 O O . SER A 1 118 ? -3.385 -4.199 -15.93 1 98.5 118 SER A O 1
ATOM 882 N N . PRO A 1 119 ? -4.039 -6.109 -16.969 1 98.5 119 PRO A N 1
ATOM 883 C CA . PRO A 1 119 ? -3.842 -5.52 -18.297 1 98.5 119 PRO A CA 1
ATOM 884 C C . PRO A 1 119 ? -4.809 -4.375 -18.594 1 98.5 119 PRO A C 1
ATOM 886 O O . PRO A 1 119 ? -5.91 -4.34 -18.031 1 98.5 119 PRO A O 1
ATOM 889 N N . THR A 1 120 ? -4.379 -3.479 -19.391 1 98.38 120 THR A N 1
ATOM 890 C CA . THR A 1 120 ? -5.211 -2.334 -19.75 1 98.38 120 THR A CA 1
ATOM 891 C C . THR A 1 120 ? -5.531 -2.34 -21.234 1 98.38 120 THR A C 1
ATOM 893 O O . THR A 1 120 ? -6.398 -1.595 -21.703 1 98.38 120 THR A O 1
ATOM 896 N N . GLY A 1 121 ? -4.871 -3.174 -22 1 98.19 121 GLY A N 1
ATOM 897 C CA . GLY A 1 121 ? -4.922 -3.109 -23.453 1 98.19 121 GLY A CA 1
ATOM 898 C C . GLY A 1 121 ? -3.82 -2.258 -24.062 1 98.19 121 GLY A C 1
ATOM 899 O O . GLY A 1 121 ? -3.65 -2.223 -25.281 1 98.19 121 GLY A O 1
ATOM 900 N N . LYS A 1 122 ? -3.029 -1.584 -23.25 1 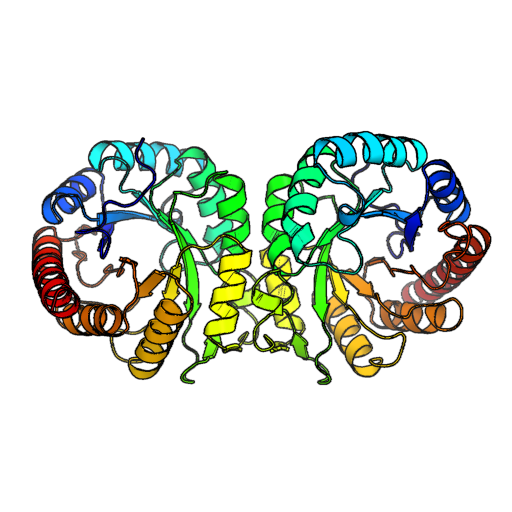98.5 122 LYS A N 1
ATOM 901 C CA . LYS A 1 122 ? -1.906 -0.756 -23.688 1 98.5 122 LYS A CA 1
ATOM 902 C C . LYS A 1 122 ? -0.577 -1.363 -23.25 1 98.5 122 LYS A C 1
ATOM 904 O O . LYS A 1 122 ? -0.346 -1.571 -22.062 1 98.5 122 LYS A O 1
ATOM 909 N N . VAL A 1 123 ? 0.326 -1.61 -24.203 1 98.75 123 VAL A N 1
ATOM 910 C CA . VAL A 1 123 ? 1.634 -2.186 -23.906 1 98.75 123 VAL A CA 1
ATOM 911 C C . VAL A 1 123 ? 2.426 -1.241 -23.016 1 98.75 123 VAL A C 1
ATOM 913 O O . VAL A 1 123 ? 2.514 -0.042 -23.281 1 98.75 123 VAL A O 1
ATOM 916 N N . GLY A 1 124 ? 2.936 -1.696 -21.922 1 98.62 124 GLY A N 1
ATOM 917 C CA . GLY A 1 124 ? 3.773 -0.916 -21.031 1 98.62 124 GLY A CA 1
ATOM 918 C C . GLY A 1 124 ? 2.988 -0.217 -19.938 1 98.62 124 GLY A C 1
ATOM 919 O O . GLY A 1 124 ? 3.564 0.487 -19.109 1 98.62 124 GLY A O 1
ATOM 920 N N . ILE A 1 125 ? 1.662 -0.409 -19.953 1 98.81 125 ILE A N 1
ATOM 921 C CA . ILE A 1 125 ? 0.776 0.235 -18.984 1 98.81 125 ILE A CA 1
ATOM 922 C C . ILE A 1 125 ? -0.079 -0.818 -18.297 1 98.81 125 ILE A C 1
ATOM 924 O O . ILE A 1 125 ? -0.627 -1.713 -18.938 1 98.81 125 ILE A O 1
ATOM 928 N N . VAL A 1 126 ? -0.183 -0.743 -16.969 1 98.94 126 VAL A N 1
ATOM 929 C CA . VAL A 1 126 ? -1.012 -1.677 -16.219 1 98.94 126 VAL A CA 1
ATOM 930 C C . VAL A 1 126 ? -1.975 -0.904 -15.32 1 98.94 126 VAL A C 1
ATOM 932 O O . VAL A 1 126 ? -1.785 0.29 -15.078 1 98.94 126 VAL A O 1
ATOM 935 N N . ASN A 1 127 ? -3.021 -1.556 -14.953 1 98.88 127 ASN A N 1
ATOM 936 C CA . ASN A 1 127 ? -3.973 -1.035 -13.977 1 98.88 127 ASN A CA 1
ATOM 937 C C . ASN A 1 127 ? -3.646 -1.517 -12.562 1 98.88 127 ASN A C 1
ATOM 939 O O . ASN A 1 127 ? -3.564 -2.723 -12.32 1 98.88 127 ASN A O 1
ATOM 943 N N . VAL A 1 128 ? -3.455 -0.59 -11.602 1 98.94 128 VAL A N 1
ATOM 944 C CA . VAL A 1 128 ? -3.059 -0.986 -10.25 1 98.94 128 VAL A CA 1
ATOM 945 C C . VAL A 1 128 ? -4.254 -0.875 -9.305 1 98.94 128 VAL A C 1
ATOM 947 O O . VAL A 1 128 ? -4.141 -1.17 -8.117 1 98.94 128 VAL A O 1
ATOM 950 N N . ALA A 1 129 ? -5.43 -0.378 -9.836 1 98.88 129 ALA A N 1
ATOM 951 C CA . ALA A 1 129 ? -6.645 -0.289 -9.031 1 98.88 129 ALA A CA 1
ATOM 952 C C . ALA A 1 129 ? -7.316 -1.653 -8.898 1 98.88 129 ALA A C 1
ATOM 954 O O . ALA A 1 129 ? -8.289 -1.944 -9.602 1 98.88 129 ALA A O 1
ATOM 955 N N . THR A 1 130 ? -6.805 -2.406 -7.887 1 98.69 130 THR A N 1
ATOM 956 C CA . THR A 1 130 ? -7.258 -3.791 -7.836 1 98.69 130 THR A CA 1
ATOM 957 C C . THR A 1 130 ? -7.754 -4.148 -6.438 1 98.69 130 THR A C 1
ATOM 959 O O . THR A 1 130 ? -8.07 -5.309 -6.164 1 98.69 130 THR A O 1
ATOM 962 N N . GLY A 1 131 ? -7.82 -3.162 -5.512 1 98.69 131 GLY A N 1
ATOM 963 C CA . GLY A 1 131 ? -8.305 -3.391 -4.164 1 98.69 131 GLY A CA 1
ATOM 964 C C . GLY A 1 131 ? -9.82 -3.357 -4.062 1 98.69 131 GLY A C 1
ATOM 965 O O . GLY A 1 131 ? -10.508 -3.15 -5.062 1 98.69 131 GLY A O 1
ATOM 966 N N . PRO A 1 132 ? -10.352 -3.555 -2.879 1 98.62 132 PRO A N 1
ATOM 967 C CA . PRO A 1 132 ? -11.805 -3.648 -2.699 1 98.62 132 PRO A CA 1
ATOM 968 C C . PRO A 1 132 ? -12.531 -2.395 -3.17 1 98.62 132 PRO A C 1
ATOM 970 O O . PRO A 1 132 ? -13.531 -2.492 -3.891 1 98.62 132 PRO A O 1
ATOM 973 N N . LYS A 1 133 ? -12.055 -1.229 -2.83 1 98.69 133 LYS A N 1
ATOM 974 C CA . LYS A 1 133 ? -12.695 0.02 -3.234 1 98.69 133 LYS A CA 1
ATOM 975 C C . LYS A 1 133 ? -12.164 0.498 -4.586 1 98.69 133 LYS A C 1
ATOM 977 O O . LYS A 1 133 ? -12.938 0.923 -5.445 1 98.69 133 LYS A O 1
ATOM 982 N N . SER A 1 134 ? -10.906 0.366 -4.812 1 98.75 134 SER A N 1
ATOM 983 C CA . SER A 1 134 ? -10.281 0.929 -6.004 1 98.75 134 SER A CA 1
ATOM 984 C C . SER A 1 134 ? -10.727 0.194 -7.266 1 98.75 134 SER A C 1
ATOM 986 O O . SER A 1 134 ? -10.836 0.795 -8.336 1 98.75 134 SER A O 1
ATOM 988 N N . SER A 1 135 ? -11.016 -1.103 -7.125 1 98.44 135 SER A N 1
ATOM 989 C CA . SER A 1 135 ? -11.414 -1.858 -8.305 1 98.44 135 SER A CA 1
ATOM 990 C C . SER A 1 135 ? -12.789 -1.41 -8.812 1 98.44 135 SER A C 1
ATOM 992 O O . SER A 1 135 ? -13.18 -1.747 -9.93 1 98.44 135 SER A O 1
ATOM 994 N N . GLN A 1 136 ? -13.523 -0.628 -7.996 1 98.25 136 GLN A N 1
ATOM 995 C CA . GLN A 1 136 ? -14.844 -0.129 -8.359 1 98.25 136 GLN A CA 1
ATOM 996 C C . GLN A 1 136 ? -14.758 1.267 -8.977 1 98.25 136 GLN A C 1
ATOM 998 O O . GLN A 1 136 ? -15.781 1.869 -9.312 1 98.25 136 GLN A O 1
ATOM 1003 N N . LYS A 1 137 ? -13.562 1.827 -9.133 1 98.44 137 LYS A N 1
ATOM 1004 C CA . LYS A 1 137 ? -13.32 3.145 -9.711 1 98.44 137 LYS A CA 1
ATOM 1005 C C . LYS A 1 137 ? -12.727 3.029 -11.109 1 98.44 137 LYS A C 1
ATOM 1007 O O . LYS A 1 137 ? -12.531 1.924 -11.617 1 98.44 137 LYS A O 1
ATOM 1012 N N . ALA A 1 138 ? -12.555 4.203 -11.742 1 98.31 138 ALA A N 1
ATOM 1013 C CA . ALA A 1 138 ? -11.82 4.234 -13 1 98.31 138 ALA A CA 1
ATOM 1014 C C . ALA A 1 138 ? -10.43 3.629 -12.844 1 98.31 138 ALA A C 1
ATOM 1016 O O . ALA A 1 138 ? -9.82 3.736 -11.773 1 98.31 138 ALA A O 1
ATOM 1017 N N . ALA A 1 139 ? -9.898 3.008 -13.906 1 98.44 139 ALA A N 1
ATOM 1018 C CA . ALA A 1 139 ? -8.602 2.344 -13.883 1 98.44 139 ALA A CA 1
ATOM 1019 C C . ALA A 1 139 ? -7.492 3.32 -13.492 1 98.44 139 ALA A C 1
ATOM 1021 O O . ALA A 1 139 ? -7.5 4.477 -13.93 1 98.44 139 ALA A O 1
ATOM 1022 N N . ALA A 1 140 ? -6.594 2.898 -12.648 1 98.75 140 ALA A N 1
ATOM 1023 C CA . ALA A 1 140 ? -5.332 3.586 -12.391 1 98.75 140 ALA A CA 1
ATOM 1024 C C . ALA A 1 140 ? -4.23 3.078 -13.32 1 98.75 140 ALA A C 1
ATOM 1026 O O . ALA A 1 140 ? -3.48 2.168 -12.961 1 98.75 140 ALA A O 1
ATOM 1027 N N . GLU A 1 141 ? -4.109 3.678 -14.453 1 98.75 141 GLU A N 1
ATOM 1028 C CA . GLU A 1 141 ? -3.156 3.252 -15.469 1 98.75 141 GLU A CA 1
ATOM 1029 C C . GLU A 1 141 ? -1.77 3.83 -15.203 1 98.75 141 GLU A C 1
ATOM 1031 O O . GLU A 1 141 ? -1.593 5.051 -15.18 1 98.75 141 GLU A O 1
ATOM 1036 N N . VAL A 1 142 ? -0.804 2.969 -15.055 1 98.75 142 VAL A N 1
ATOM 1037 C CA . VAL A 1 142 ? 0.538 3.355 -14.633 1 98.75 142 VAL A CA 1
ATOM 1038 C C . VAL A 1 142 ? 1.577 2.613 -15.469 1 98.75 142 VAL A C 1
ATOM 1040 O O . VAL A 1 142 ? 1.385 1.446 -15.812 1 98.75 142 VAL A O 1
ATOM 1043 N N . PRO A 1 143 ? 2.695 3.318 -15.797 1 98.81 143 PRO A N 1
ATOM 1044 C CA . PRO A 1 143 ? 3.779 2.574 -16.453 1 98.81 143 PRO A CA 1
ATOM 1045 C C . PRO A 1 143 ? 4.23 1.365 -15.633 1 98.81 143 PRO A C 1
ATOM 1047 O O . PRO A 1 143 ? 4.305 1.438 -14.398 1 98.81 143 PRO A O 1
ATOM 1050 N N . VAL A 1 144 ? 4.574 0.291 -16.297 1 98.88 144 VAL A N 1
ATOM 1051 C CA . VAL A 1 144 ? 4.895 -0.98 -15.664 1 98.88 144 VAL A CA 1
ATOM 1052 C C . VAL A 1 144 ? 6.066 -0.793 -14.703 1 98.88 144 VAL A C 1
ATOM 1054 O O . VAL A 1 144 ? 6.023 -1.267 -13.562 1 98.88 144 VAL A O 1
ATOM 1057 N N . ALA A 1 145 ? 7.098 -0.079 -15.133 1 98.81 145 ALA A N 1
ATOM 1058 C CA . ALA A 1 145 ? 8.273 0.108 -14.289 1 98.81 145 ALA A CA 1
ATOM 1059 C C . ALA A 1 145 ? 7.914 0.853 -13 1 98.81 145 ALA A C 1
ATOM 1061 O O . ALA A 1 145 ? 8.445 0.547 -11.93 1 98.81 145 ALA A O 1
ATOM 1062 N N . THR A 1 146 ? 7.035 1.86 -13.117 1 98.88 146 THR A N 1
ATOM 1063 C CA . THR A 1 146 ? 6.586 2.598 -11.938 1 98.88 146 THR A CA 1
ATOM 1064 C C . THR A 1 146 ? 5.75 1.706 -11.023 1 98.88 146 THR A C 1
ATOM 1066 O O . THR A 1 146 ? 5.883 1.761 -9.797 1 98.88 146 THR A O 1
ATOM 1069 N N . ALA A 1 147 ? 4.863 0.92 -11.641 1 98.94 147 ALA A N 1
ATOM 1070 C CA . ALA A 1 147 ? 4.051 -0.006 -10.852 1 98.94 147 ALA A CA 1
ATOM 1071 C C . ALA A 1 147 ? 4.934 -0.973 -10.062 1 98.94 147 ALA A C 1
ATOM 1073 O O . ALA A 1 147 ? 4.637 -1.291 -8.914 1 98.94 147 ALA A O 1
ATOM 1074 N N . ILE A 1 148 ? 6.008 -1.471 -10.656 1 98.94 148 ILE A N 1
ATOM 1075 C CA . ILE A 1 148 ? 6.949 -2.359 -9.984 1 98.94 148 ILE A CA 1
ATOM 1076 C C . ILE A 1 148 ? 7.586 -1.637 -8.797 1 98.94 148 ILE A C 1
ATOM 1078 O O . ILE A 1 148 ? 7.645 -2.178 -7.691 1 98.94 148 ILE A O 1
ATOM 1082 N N . ALA A 1 149 ? 7.996 -0.398 -9.023 1 98.94 149 ALA A N 1
ATOM 1083 C CA . ALA A 1 149 ? 8.609 0.38 -7.953 1 98.94 149 ALA A CA 1
ATOM 1084 C C . ALA A 1 149 ? 7.633 0.609 -6.805 1 98.94 149 ALA A C 1
ATOM 1086 O O . ALA A 1 149 ? 8.023 0.569 -5.637 1 98.94 149 ALA A O 1
ATOM 1087 N N . LEU A 1 150 ? 6.363 0.884 -7.145 1 98.94 150 LEU A N 1
ATOM 1088 C CA . LEU A 1 150 ? 5.336 1.036 -6.121 1 98.94 150 LEU A CA 1
ATOM 1089 C C . LEU A 1 150 ? 5.207 -0.234 -5.285 1 98.94 150 LEU A C 1
ATOM 1091 O O . LEU A 1 150 ? 5.16 -0.171 -4.055 1 98.94 150 LEU A O 1
ATOM 1095 N N . LEU A 1 151 ? 5.172 -1.373 -5.91 1 98.94 151 LEU A N 1
ATOM 1096 C CA . LEU A 1 151 ? 5.047 -2.639 -5.195 1 98.94 151 LEU A CA 1
ATOM 1097 C C . LEU A 1 151 ? 6.293 -2.92 -4.363 1 98.94 151 LEU A C 1
ATOM 1099 O O . LEU A 1 151 ? 6.199 -3.451 -3.254 1 98.94 151 LEU A O 1
ATOM 1103 N N . GLN A 1 152 ? 7.449 -2.584 -4.898 1 98.88 152 GLN A N 1
ATOM 1104 C CA . GLN A 1 152 ? 8.68 -2.746 -4.133 1 98.88 152 GLN A CA 1
ATOM 1105 C C . GLN A 1 152 ? 8.672 -1.877 -2.881 1 98.88 152 GLN A C 1
ATOM 1107 O O . GLN A 1 152 ? 9.086 -2.32 -1.807 1 98.88 152 GLN A O 1
ATOM 1112 N N . ASP A 1 153 ? 8.211 -0.628 -3.035 1 98.88 153 ASP A N 1
ATOM 1113 C CA . 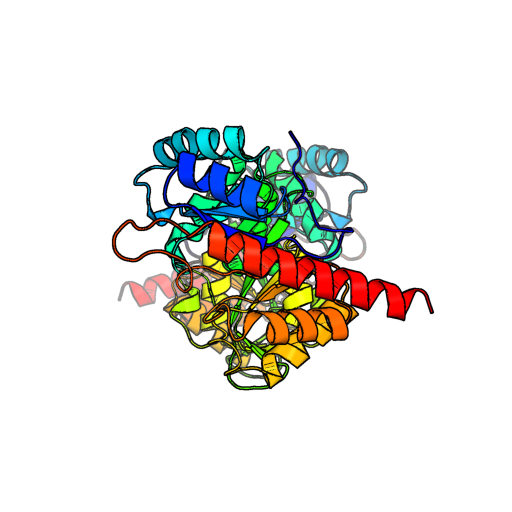ASP A 1 153 ? 8.078 0.257 -1.882 1 98.88 153 ASP A CA 1
ATOM 1114 C C . ASP A 1 153 ? 7.227 -0.391 -0.79 1 98.88 153 ASP A C 1
ATOM 1116 O O . ASP A 1 153 ? 7.469 -0.177 0.4 1 98.88 153 ASP A O 1
ATOM 1120 N N . MET A 1 154 ? 6.262 -1.162 -1.187 1 98.88 154 MET A N 1
ATOM 1121 C CA . MET A 1 154 ? 5.293 -1.721 -0.246 1 98.88 154 MET A CA 1
ATOM 1122 C C . MET A 1 154 ? 5.75 -3.086 0.258 1 98.88 154 MET A C 1
ATOM 1124 O O . MET A 1 154 ? 5.062 -3.717 1.062 1 98.88 154 MET A O 1
ATOM 1128 N N . GLY A 1 155 ? 6.859 -3.586 -0.271 1 98.81 155 GLY A N 1
ATOM 1129 C CA . GLY A 1 155 ? 7.438 -4.824 0.227 1 98.81 155 GLY A CA 1
ATOM 1130 C C . GLY A 1 155 ? 7.035 -6.039 -0.587 1 98.81 155 GLY A C 1
ATOM 1131 O O . GLY A 1 155 ? 7.184 -7.176 -0.13 1 98.81 155 GLY A O 1
ATOM 1132 N N . GLY A 1 156 ? 6.488 -5.812 -1.786 1 98.81 156 GLY A N 1
ATOM 1133 C CA . GLY A 1 156 ? 6.133 -6.914 -2.668 1 98.81 156 GLY A CA 1
ATOM 1134 C C . GLY A 1 156 ? 7.336 -7.602 -3.281 1 98.81 156 GLY A C 1
ATOM 1135 O O . GLY A 1 156 ? 8.43 -7.035 -3.316 1 98.81 156 GLY A O 1
ATOM 1136 N N . THR A 1 157 ? 7.102 -8.797 -3.777 1 98.81 157 THR A N 1
ATOM 1137 C CA . THR A 1 157 ? 8.18 -9.609 -4.32 1 98.81 157 THR A CA 1
ATOM 1138 C C . THR A 1 157 ? 8.008 -9.812 -5.824 1 98.81 157 THR A C 1
ATOM 1140 O O . THR A 1 157 ? 8.984 -10.055 -6.539 1 98.81 157 THR A O 1
ATOM 1143 N N . SER A 1 158 ? 6.75 -9.766 -6.273 1 98.81 158 SER A N 1
ATOM 1144 C CA . SER A 1 158 ? 6.492 -10.156 -7.656 1 98.81 158 SER A CA 1
ATOM 1145 C C . SER A 1 158 ? 5.254 -9.461 -8.211 1 98.81 158 SER A C 1
ATOM 1147 O O . SER A 1 158 ? 4.402 -9 -7.445 1 98.81 158 SER A O 1
ATOM 1149 N N . PHE A 1 159 ? 5.305 -9.328 -9.5 1 98.62 159 PHE A N 1
ATOM 1150 C CA . PHE A 1 159 ? 4.18 -8.836 -10.281 1 98.62 159 PHE A CA 1
ATOM 1151 C C . PHE A 1 159 ? 3.225 -9.969 -10.633 1 98.62 159 PHE A C 1
ATOM 1153 O O . PHE A 1 159 ? 3.586 -10.891 -11.367 1 98.62 159 PHE A O 1
ATOM 1160 N N . LYS A 1 160 ? 2.023 -9.984 -10.008 1 98.62 160 LYS A N 1
ATOM 1161 C CA . LYS A 1 160 ? 0.973 -10.891 -10.469 1 98.62 160 LYS A CA 1
ATOM 1162 C C . LYS A 1 160 ? 0.149 -10.25 -11.586 1 98.62 160 LYS A C 1
ATOM 1164 O O . LYS A 1 160 ? -0.659 -9.359 -11.336 1 98.62 160 LYS A O 1
ATOM 1169 N N . PHE A 1 161 ? 0.371 -10.68 -12.805 1 98.62 161 PHE A N 1
ATOM 1170 C CA . PHE A 1 161 ? -0.278 -10.117 -13.977 1 98.62 161 PHE A CA 1
ATOM 1171 C C . PHE A 1 161 ? -1.551 -10.883 -14.32 1 98.62 161 PHE A C 1
ATOM 1173 O O . PHE A 1 161 ? -1.489 -11.977 -14.875 1 98.62 161 PHE A O 1
ATOM 1180 N N . PHE A 1 162 ? -2.707 -10.344 -13.953 1 98.06 162 PHE A N 1
ATOM 1181 C CA . PHE A 1 162 ? -3.984 -11.047 -13.977 1 98.06 162 PHE A CA 1
ATOM 1182 C C . PHE A 1 162 ? -5.117 -10.102 -14.352 1 98.06 162 PHE A C 1
ATOM 1184 O O . PHE A 1 162 ? -5.109 -8.93 -13.961 1 98.06 162 PHE A O 1
ATOM 1191 N N . PRO A 1 163 ? -6.062 -10.531 -15.141 1 97.38 163 PRO A N 1
ATOM 1192 C CA . PRO A 1 163 ? -6.129 -11.789 -15.875 1 97.38 163 PRO A CA 1
ATOM 1193 C C . PRO A 1 163 ? -5.547 -11.688 -17.281 1 97.38 163 PRO A C 1
ATOM 1195 O O . PRO A 1 163 ? -5.938 -10.805 -18.047 1 97.38 163 PRO A O 1
ATOM 1198 N N . MET A 1 164 ? -4.719 -12.602 -17.609 1 97.19 164 MET A N 1
ATOM 1199 C CA . MET A 1 164 ? -4.008 -12.539 -18.875 1 97.19 164 MET A CA 1
ATOM 1200 C C . MET A 1 164 ? -4.883 -13.062 -20.016 1 97.19 164 MET A C 1
ATOM 1202 O O . MET A 1 164 ? -4.758 -12.617 -21.156 1 97.19 164 MET A O 1
ATOM 1206 N N . GLY A 1 165 ? -5.734 -14.109 -19.719 1 97.06 165 GLY A N 1
ATOM 1207 C CA . GLY A 1 165 ? -6.461 -14.797 -20.766 1 97.06 165 GLY A CA 1
ATOM 1208 C C . GLY A 1 165 ? -5.562 -15.641 -21.656 1 97.06 165 GLY A C 1
ATOM 1209 O O . GLY A 1 165 ? -5.746 -15.68 -22.875 1 97.06 165 GLY A O 1
ATOM 1210 N N . GLY A 1 166 ? -4.609 -16.297 -20.969 1 98 166 GLY A N 1
ATOM 1211 C CA . GLY A 1 166 ? -3.621 -17.016 -21.75 1 98 166 GLY A CA 1
ATOM 1212 C C . GLY A 1 166 ? -2.689 -16.094 -22.516 1 98 166 GLY A C 1
ATOM 1213 O O . GLY A 1 166 ? -2.014 -15.258 -21.922 1 98 166 GLY A O 1
ATOM 1214 N N . LEU A 1 167 ? -2.734 -16.203 -23.828 1 98.38 167 LEU A N 1
ATOM 1215 C CA . LEU A 1 167 ? -1.84 -15.406 -24.656 1 98.38 167 LEU A CA 1
ATOM 1216 C C . LEU A 1 167 ? -2.586 -14.234 -25.297 1 98.38 167 LEU A C 1
ATOM 1218 O O . LEU A 1 167 ? -2.068 -13.586 -26.203 1 98.38 167 LEU A O 1
ATOM 1222 N N . LYS A 1 168 ? -3.82 -13.906 -24.828 1 98 168 LYS A N 1
ATOM 1223 C CA . LYS A 1 168 ? -4.617 -12.797 -25.359 1 98 168 LYS A CA 1
ATOM 1224 C C . LYS A 1 168 ? -3.885 -11.469 -25.203 1 98 168 LYS A C 1
ATOM 1226 O O . LYS A 1 168 ? -4.047 -10.562 -26.016 1 98 168 LYS A O 1
ATOM 1231 N N . HIS A 1 169 ? -3.072 -11.336 -24.141 1 98.19 169 HIS A N 1
ATOM 1232 C CA . HIS A 1 169 ? -2.318 -10.125 -23.844 1 98.19 169 HIS A CA 1
ATOM 1233 C C . HIS A 1 169 ? -0.817 -10.367 -23.969 1 98.19 169 HIS A C 1
ATOM 1235 O O . HIS A 1 169 ? -0.035 -9.852 -23.156 1 98.19 169 HIS A O 1
ATOM 1241 N N . GLU A 1 170 ? -0.49 -11.109 -24.969 1 98.62 170 GLU A N 1
ATOM 1242 C CA . GLU A 1 170 ? 0.891 -11.562 -25.094 1 98.62 170 GLU A CA 1
ATOM 1243 C C . GLU A 1 170 ? 1.858 -10.391 -25.156 1 98.62 170 GLU A C 1
ATOM 1245 O O . GLU A 1 170 ? 2.893 -10.391 -24.484 1 98.62 170 GLU A O 1
ATOM 1250 N N . GLU A 1 171 ? 1.587 -9.359 -25.984 1 98.75 171 GLU A N 1
ATOM 1251 C CA . GLU A 1 171 ? 2.498 -8.227 -26.109 1 98.75 171 GLU A CA 1
ATOM 1252 C C . GLU A 1 171 ? 2.641 -7.48 -24.797 1 98.75 171 GLU A C 1
ATOM 1254 O O . GLU A 1 171 ? 3.74 -7.059 -24.422 1 98.75 171 GLU A O 1
ATOM 1259 N N . GLU A 1 172 ? 1.535 -7.25 -24.109 1 98.88 172 GLU A N 1
ATOM 1260 C CA . GLU A 1 172 ? 1.583 -6.641 -22.781 1 98.88 172 GLU A CA 1
ATOM 1261 C C . GLU A 1 172 ? 2.406 -7.488 -21.812 1 98.88 172 GLU A C 1
ATOM 1263 O O . GLU A 1 172 ? 3.201 -6.957 -21.047 1 98.88 172 GLU A O 1
ATOM 1268 N N . PHE A 1 173 ? 2.209 -8.82 -21.922 1 98.88 173 PHE A N 1
ATOM 1269 C CA . PHE A 1 173 ? 2.918 -9.742 -21.047 1 98.88 173 PHE A CA 1
ATOM 1270 C C . PHE A 1 173 ? 4.422 -9.688 -21.297 1 98.88 173 PHE A C 1
ATOM 1272 O O . PHE A 1 173 ? 5.215 -9.664 -20.359 1 98.88 173 PHE A O 1
ATOM 1279 N N . ARG A 1 174 ? 4.812 -9.656 -22.516 1 98.88 174 ARG A N 1
ATOM 1280 C CA . ARG A 1 174 ? 6.223 -9.539 -22.875 1 98.88 174 ARG A CA 1
ATOM 1281 C C . ARG A 1 174 ? 6.828 -8.266 -22.297 1 98.88 174 ARG A C 1
ATOM 1283 O O . ARG A 1 174 ? 7.953 -8.273 -21.797 1 98.88 174 ARG A O 1
ATOM 1290 N N . ALA A 1 175 ? 6.09 -7.133 -22.391 1 98.88 175 ALA A N 1
ATOM 1291 C CA . ALA A 1 175 ? 6.562 -5.863 -21.844 1 98.88 175 ALA A CA 1
ATOM 1292 C C . ALA A 1 175 ? 6.707 -5.941 -20.328 1 98.88 175 ALA A C 1
ATOM 1294 O O . ALA A 1 175 ? 7.668 -5.418 -19.766 1 98.88 175 ALA A O 1
ATOM 1295 N N . VAL A 1 176 ? 5.766 -6.578 -19.688 1 98.88 176 VAL A N 1
ATOM 1296 C CA . VAL A 1 176 ? 5.801 -6.762 -18.234 1 98.88 176 VAL A CA 1
ATOM 1297 C C . VAL A 1 176 ? 7.008 -7.609 -17.844 1 98.88 176 VAL A C 1
ATOM 1299 O O . VAL A 1 176 ? 7.738 -7.273 -16.906 1 98.88 176 VAL A O 1
ATOM 1302 N N . ALA A 1 177 ? 7.219 -8.711 -18.562 1 98.94 177 ALA A N 1
ATOM 1303 C CA . ALA A 1 177 ? 8.344 -9.602 -18.266 1 98.94 177 ALA A CA 1
ATOM 1304 C C . ALA A 1 177 ? 9.672 -8.859 -18.406 1 98.94 177 ALA A C 1
ATOM 1306 O O . ALA A 1 177 ? 10.539 -8.977 -17.547 1 98.94 177 ALA A O 1
ATOM 1307 N N . LYS A 1 178 ? 9.82 -8.094 -19.453 1 98.88 178 LYS A N 1
ATOM 1308 C CA . LYS A 1 178 ? 11.039 -7.324 -19.672 1 98.88 178 LYS A CA 1
ATOM 1309 C C . LYS A 1 178 ? 11.266 -6.328 -18.531 1 98.88 178 LYS A C 1
ATOM 1311 O O . LYS A 1 178 ? 12.391 -6.164 -18.062 1 98.88 178 LYS A O 1
ATOM 1316 N N . ALA A 1 179 ? 10.234 -5.648 -18.141 1 98.88 179 ALA A N 1
ATOM 1317 C CA . ALA A 1 179 ? 10.336 -4.676 -17.062 1 98.88 179 ALA A CA 1
ATOM 1318 C C . ALA A 1 179 ? 10.703 -5.355 -15.742 1 98.88 179 ALA A C 1
ATOM 1320 O O . ALA A 1 179 ? 11.492 -4.816 -14.961 1 98.88 179 ALA A O 1
ATOM 1321 N N . CYS A 1 180 ? 10.062 -6.512 -15.445 1 98.88 180 CYS A N 1
ATOM 1322 C CA . CYS A 1 180 ? 10.391 -7.254 -14.234 1 98.88 180 CYS A CA 1
ATOM 1323 C C . CYS A 1 180 ? 11.867 -7.625 -14.211 1 98.88 180 CYS A C 1
ATOM 1325 O O . CYS A 1 180 ? 12.539 -7.449 -13.188 1 98.88 180 CYS A O 1
ATOM 1327 N N . ALA A 1 181 ? 12.336 -8.102 -15.312 1 98.69 181 ALA A N 1
ATOM 1328 C CA . ALA A 1 181 ? 13.75 -8.453 -15.406 1 98.69 181 ALA A CA 1
ATOM 1329 C C . ALA A 1 181 ? 14.633 -7.238 -15.164 1 98.69 181 ALA A C 1
ATOM 1331 O O . ALA A 1 181 ? 15.594 -7.297 -14.391 1 98.69 181 ALA A O 1
ATOM 1332 N N . ALA A 1 182 ? 14.32 -6.141 -15.805 1 98.5 182 ALA A N 1
ATOM 1333 C CA . ALA A 1 182 ? 15.125 -4.926 -15.734 1 98.5 182 ALA A CA 1
ATOM 1334 C C . ALA A 1 182 ? 15.133 -4.355 -14.32 1 98.5 182 ALA A C 1
ATOM 1336 O O . ALA A 1 182 ? 16.141 -3.803 -13.867 1 98.5 182 ALA A O 1
ATOM 1337 N N . GLU A 1 183 ? 14.023 -4.496 -13.594 1 97.81 183 GLU A N 1
ATOM 1338 C CA . GLU A 1 183 ? 13.875 -3.887 -12.273 1 97.81 183 GLU A CA 1
ATOM 1339 C C . GLU A 1 183 ? 14.242 -4.871 -11.172 1 97.81 183 GLU A C 1
ATOM 1341 O O . GLU A 1 183 ? 14.141 -4.547 -9.984 1 97.81 183 GLU A O 1
ATOM 1346 N N . GLY A 1 184 ? 14.641 -6.098 -11.516 1 97.62 184 GLY A N 1
ATOM 1347 C CA . GLY A 1 184 ? 14.953 -7.105 -10.508 1 97.62 184 GLY A CA 1
ATOM 1348 C C . GLY A 1 184 ? 13.742 -7.527 -9.695 1 97.62 184 GLY A C 1
ATOM 1349 O O . GLY A 1 184 ? 13.828 -7.66 -8.477 1 97.62 184 GLY A O 1
ATOM 1350 N N . PHE A 1 185 ? 12.586 -7.602 -10.352 1 98.81 185 PHE A N 1
ATOM 1351 C CA . PHE A 1 185 ? 11.328 -8.008 -9.75 1 98.81 185 PHE A CA 1
ATOM 1352 C C . PHE A 1 185 ? 10.852 -9.336 -10.32 1 98.81 185 PHE A C 1
ATOM 1354 O O . PHE A 1 185 ? 11.18 -9.68 -11.461 1 98.81 185 PHE A O 1
ATOM 1361 N N . ASN A 1 186 ? 10.18 -10.164 -9.547 1 98.94 186 ASN A N 1
ATOM 1362 C CA . ASN A 1 186 ? 9.695 -11.461 -9.992 1 98.94 186 ASN A CA 1
ATOM 1363 C C . ASN A 1 186 ? 8.344 -11.352 -10.695 1 98.94 186 ASN A C 1
ATOM 1365 O O . ASN A 1 186 ? 7.715 -10.289 -10.672 1 98.94 186 ASN A O 1
ATOM 1369 N N . LEU A 1 187 ? 7.957 -12.406 -11.359 1 98.94 187 LEU A N 1
ATOM 1370 C CA . LEU A 1 187 ? 6.766 -12.344 -12.195 1 98.94 187 LEU A CA 1
ATOM 1371 C C . LEU A 1 187 ? 5.883 -13.57 -11.969 1 98.94 187 LEU A C 1
ATOM 1373 O O . LEU A 1 187 ? 6.387 -14.688 -11.859 1 98.94 187 LEU A O 1
ATOM 1377 N N . GLU A 1 188 ? 4.617 -13.344 -11.875 1 98.94 188 GLU A N 1
ATOM 1378 C CA . GLU A 1 188 ? 3.631 -14.406 -11.711 1 98.94 188 GLU A CA 1
ATOM 1379 C C . GLU A 1 188 ? 2.508 -14.281 -12.734 1 98.94 188 GLU A C 1
ATOM 1381 O O . GLU A 1 188 ? 1.471 -13.672 -12.453 1 98.94 188 GLU A O 1
ATOM 1386 N N . PRO A 1 189 ? 2.658 -14.914 -13.922 1 98.88 189 PRO A N 1
ATOM 1387 C CA . PRO A 1 189 ? 1.572 -14.922 -14.906 1 98.88 189 PRO A CA 1
ATOM 1388 C C . PRO A 1 189 ? 0.364 -15.734 -14.438 1 98.88 189 PRO A C 1
ATOM 1390 O O . PRO A 1 189 ? 0.523 -16.797 -13.828 1 98.88 189 PRO A O 1
ATOM 1393 N N . THR A 1 190 ? -0.801 -15.219 -14.648 1 98.12 190 THR A N 1
ATOM 1394 C CA . THR A 1 190 ? -2.018 -15.844 -14.148 1 98.12 190 THR A CA 1
ATOM 1395 C C . THR A 1 190 ? -3.209 -15.508 -15.031 1 98.12 190 THR A C 1
ATOM 1397 O O . THR A 1 190 ? -3.328 -14.383 -15.523 1 98.12 190 THR A O 1
ATOM 1400 N N . GLY A 1 191 ? -4.105 -16.469 -15.219 1 97.5 191 GLY A N 1
ATOM 1401 C CA . GLY A 1 191 ? -5.352 -16.281 -15.945 1 97.5 191 GLY A CA 1
ATOM 1402 C C . GLY A 1 191 ? -5.34 -16.922 -17.328 1 97.5 191 GLY A C 1
ATOM 1403 O O . GLY A 1 191 ? -4.621 -16.469 -18.219 1 97.5 191 GLY A O 1
ATOM 1404 N N . GLY A 1 192 ? -6.109 -17.906 -17.5 1 97.56 192 GLY A N 1
ATOM 1405 C CA . GLY A 1 192 ? -6.262 -18.531 -18.797 1 97.56 192 GLY A CA 1
ATOM 1406 C C . GLY A 1 192 ? -5.078 -19.406 -19.172 1 97.56 192 GLY A C 1
ATOM 1407 O O . GLY A 1 192 ? -4.852 -19.672 -20.359 1 97.56 192 GLY A O 1
ATOM 1408 N N . ILE A 1 193 ? -4.277 -19.844 -18.25 1 98.56 193 ILE A N 1
ATOM 1409 C CA . ILE A 1 193 ? -3.131 -20.688 -18.531 1 98.56 193 ILE A CA 1
ATOM 1410 C C . ILE A 1 193 ? -3.553 -22.156 -18.469 1 98.56 193 ILE A C 1
ATOM 1412 O O . ILE A 1 193 ? -4.25 -22.562 -17.531 1 98.56 193 ILE A O 1
ATOM 1416 N N . ASP A 1 194 ? -3.211 -22.906 -19.484 1 98.44 194 ASP A N 1
ATOM 1417 C CA . ASP A 1 194 ? -3.518 -24.328 -19.578 1 98.44 194 ASP A CA 1
ATOM 1418 C C . ASP A 1 194 ? -2.332 -25.125 -20.141 1 98.44 194 ASP A C 1
ATOM 1420 O O . ASP A 1 194 ? -1.249 -24.562 -20.328 1 98.44 194 ASP A O 1
ATOM 1424 N N . LEU A 1 195 ? -2.506 -26.438 -20.312 1 98.44 195 LEU A N 1
ATOM 1425 C CA . LEU A 1 195 ? -1.415 -27.312 -20.734 1 98.44 195 LEU A CA 1
ATOM 1426 C C . LEU A 1 195 ? -0.928 -26.938 -22.125 1 98.44 195 LEU A C 1
ATOM 1428 O O . LEU A 1 195 ? 0.234 -27.172 -22.469 1 98.44 195 LEU A O 1
ATOM 1432 N N . ASP A 1 196 ? -1.746 -26.25 -22.922 1 98.38 196 ASP A N 1
ATOM 1433 C CA . ASP A 1 196 ? -1.418 -25.969 -24.312 1 98.38 196 ASP A CA 1
ATOM 1434 C C . ASP A 1 196 ? -0.597 -24.688 -24.438 1 98.38 196 ASP A C 1
ATOM 1436 O O . ASP A 1 196 ? 0.214 -24.547 -25.359 1 98.38 196 ASP A O 1
ATOM 1440 N N . ASN A 1 197 ? -0.849 -23.719 -23.562 1 98.69 197 ASN A N 1
ATOM 1441 C CA . ASN A 1 197 ? -0.195 -22.438 -23.734 1 98.69 197 ASN A CA 1
ATOM 1442 C C . ASN A 1 197 ? 0.844 -22.188 -22.641 1 98.69 197 ASN A C 1
ATOM 1444 O O . ASN A 1 197 ? 1.604 -21.219 -22.719 1 98.69 197 ASN A O 1
ATOM 1448 N N . PHE A 1 198 ? 0.996 -23.109 -21.688 1 98.81 198 PHE A N 1
ATOM 1449 C CA . PHE A 1 198 ? 1.886 -22.969 -20.547 1 98.81 198 PHE A CA 1
ATOM 1450 C C . PHE A 1 198 ? 3.328 -22.797 -21 1 98.81 198 PHE A C 1
ATOM 1452 O O . PHE A 1 198 ? 4.02 -21.875 -20.547 1 98.81 198 PHE A O 1
ATOM 1459 N N . GLU A 1 199 ? 3.748 -23.609 -21.891 1 98.81 199 GLU A N 1
ATOM 1460 C CA . GLU A 1 199 ? 5.141 -23.594 -22.328 1 98.81 199 GLU A CA 1
ATOM 1461 C C . GLU A 1 199 ? 5.508 -22.234 -22.922 1 98.81 199 GLU A C 1
ATOM 1463 O O . GLU A 1 199 ? 6.547 -21.672 -22.594 1 98.81 199 GLU A O 1
ATOM 1468 N N . ALA A 1 200 ? 4.688 -21.703 -23.797 1 98.81 200 ALA A N 1
ATOM 1469 C CA . ALA A 1 200 ? 4.941 -20.422 -24.438 1 98.81 200 ALA A CA 1
ATOM 1470 C C . ALA A 1 200 ? 5.016 -19.297 -23.406 1 98.81 200 ALA A C 1
ATOM 1472 O O . ALA A 1 200 ? 5.879 -18.422 -23.5 1 98.81 200 ALA A O 1
ATOM 1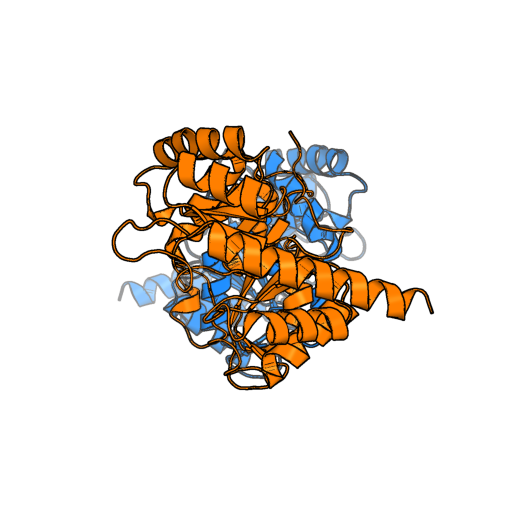473 N N . ILE A 1 201 ? 4.129 -19.312 -22.453 1 98.88 201 ILE A N 1
ATOM 1474 C CA . ILE A 1 201 ? 4.043 -18.266 -21.438 1 98.88 201 ILE A CA 1
ATOM 1475 C C . ILE A 1 201 ? 5.293 -18.297 -20.562 1 98.88 201 ILE A C 1
ATOM 1477 O O . ILE A 1 201 ? 5.914 -17.25 -20.328 1 98.88 201 ILE A O 1
ATOM 1481 N N . LEU A 1 202 ? 5.66 -19.5 -20.078 1 98.94 202 LEU A N 1
ATOM 1482 C CA . LEU A 1 202 ? 6.852 -19.625 -19.25 1 98.94 202 LEU A CA 1
ATOM 1483 C C . LEU A 1 202 ? 8.102 -19.219 -20.016 1 98.94 202 LEU A C 1
ATOM 1485 O O . LEU A 1 202 ? 8.984 -18.547 -19.484 1 98.94 202 LEU A O 1
ATOM 1489 N N . GLN A 1 203 ? 8.18 -19.609 -21.281 1 98.69 203 GLN A N 1
ATOM 1490 C CA . GLN A 1 203 ? 9.336 -19.297 -22.109 1 98.69 203 GLN A CA 1
ATOM 1491 C C . GLN A 1 203 ? 9.508 -17.781 -22.266 1 98.69 203 GLN A C 1
ATOM 1493 O O . GLN A 1 203 ? 10.633 -17.281 -22.25 1 98.69 203 GLN A O 1
ATOM 1498 N N . ILE A 1 204 ? 8.414 -17.031 -22.469 1 98.75 204 ILE A N 1
ATOM 1499 C CA . ILE A 1 204 ? 8.461 -15.586 -22.609 1 98.75 204 ILE A CA 1
ATOM 1500 C C . ILE A 1 204 ? 9.141 -14.969 -21.391 1 98.75 204 ILE A C 1
ATOM 1502 O O . ILE A 1 204 ? 10.023 -14.117 -21.516 1 98.75 204 ILE A O 1
ATOM 1506 N N . ALA A 1 205 ? 8.719 -15.398 -20.188 1 98.81 205 ALA A N 1
ATOM 1507 C CA . ALA A 1 205 ? 9.273 -14.859 -18.953 1 98.81 205 ALA A CA 1
ATOM 1508 C C . ALA A 1 205 ? 10.742 -15.219 -18.797 1 98.81 205 ALA A C 1
ATOM 1510 O O . ALA A 1 205 ? 11.555 -14.391 -18.391 1 98.81 205 ALA A O 1
ATOM 1511 N N . LEU A 1 206 ? 11.094 -16.484 -19.109 1 98.69 206 LEU A N 1
ATOM 1512 C CA . LEU A 1 206 ? 12.477 -16.938 -19.016 1 98.69 206 LEU A CA 1
ATOM 1513 C C . LEU A 1 206 ? 13.359 -16.188 -20.016 1 98.69 206 LEU A C 1
ATOM 1515 O O . LEU A 1 206 ? 14.453 -15.734 -19.656 1 98.69 206 LEU A O 1
ATOM 1519 N N . ASP A 1 207 ? 12.867 -15.992 -21.234 1 98.19 207 ASP A N 1
ATOM 1520 C CA . ASP A 1 207 ? 13.625 -15.289 -22.266 1 98.19 207 ASP A CA 1
ATOM 1521 C C . ASP A 1 207 ? 13.883 -13.836 -21.859 1 98.19 207 ASP A C 1
ATOM 1523 O O . ASP A 1 207 ? 14.922 -13.273 -22.203 1 98.19 207 ASP A O 1
ATOM 1527 N N . ALA A 1 208 ? 12.922 -13.211 -21.203 1 98.38 208 ALA A N 1
ATOM 1528 C CA . ALA A 1 208 ? 13.055 -11.812 -20.797 1 98.38 208 ALA A CA 1
ATOM 1529 C C . ALA A 1 208 ? 14.109 -11.656 -19.703 1 98.38 208 ALA A C 1
ATOM 1531 O O . ALA A 1 208 ? 14.594 -10.555 -19.453 1 98.38 208 ALA A O 1
ATOM 1532 N N . GLY A 1 209 ? 14.438 -12.781 -18.984 1 98.12 209 GLY A N 1
ATOM 1533 C CA . GLY A 1 209 ? 15.461 -12.734 -17.953 1 98.12 209 GLY A CA 1
ATOM 1534 C C . GLY A 1 209 ? 14.898 -12.531 -16.562 1 98.12 209 GLY A C 1
ATOM 1535 O O . GLY A 1 209 ? 15.617 -12.117 -15.648 1 98.12 209 GLY A O 1
ATOM 1536 N N . VAL A 1 210 ? 13.555 -12.742 -16.391 1 98.69 210 VAL A N 1
ATOM 1537 C CA . VAL A 1 210 ? 12.984 -12.664 -15.047 1 98.69 210 VAL A CA 1
ATOM 1538 C C . VAL A 1 210 ? 13.68 -13.664 -14.125 1 98.69 210 VAL A C 1
ATOM 1540 O O . VAL A 1 210 ? 13.859 -14.828 -14.484 1 98.69 210 VAL A O 1
ATOM 1543 N N . LYS A 1 211 ? 14.062 -13.258 -12.961 1 97.62 211 LYS A N 1
ATOM 1544 C CA . LYS A 1 211 ? 14.883 -14.078 -12.078 1 97.62 211 LYS A CA 1
ATOM 1545 C C . LYS A 1 211 ? 14.078 -15.25 -11.516 1 97.62 211 LYS A C 1
ATOM 1547 O O . LYS A 1 211 ? 14.516 -16.406 -11.586 1 97.62 211 LYS A O 1
ATOM 1552 N N . GLN A 1 212 ? 12.906 -14.961 -10.961 1 98.88 212 GLN A N 1
ATOM 1553 C CA . GLN A 1 212 ? 12.047 -16.016 -10.422 1 98.88 212 GLN A CA 1
ATOM 1554 C C . GLN A 1 212 ? 10.617 -15.859 -10.938 1 98.88 212 GLN A C 1
ATOM 1556 O O . GLN A 1 212 ? 10.109 -14.734 -11.062 1 98.88 212 GLN A O 1
ATOM 1561 N N . ILE A 1 213 ? 10.016 -16.938 -11.297 1 98.94 213 ILE A N 1
ATOM 1562 C CA . ILE A 1 213 ? 8.695 -16.969 -11.914 1 98.94 213 ILE A CA 1
ATOM 1563 C C . ILE A 1 213 ? 7.809 -17.984 -11.203 1 98.94 213 ILE A C 1
ATOM 1565 O O . ILE A 1 213 ? 8.242 -19.109 -10.914 1 98.94 213 ILE A O 1
ATOM 1569 N N . ILE A 1 214 ? 6.586 -17.594 -10.859 1 98.94 214 ILE A N 1
ATOM 1570 C CA . ILE A 1 214 ? 5.586 -18.516 -10.328 1 98.94 214 ILE A CA 1
ATOM 1571 C C . ILE A 1 214 ? 4.316 -18.438 -11.172 1 98.94 214 ILE A C 1
ATOM 1573 O O . ILE A 1 214 ? 3.43 -17.625 -10.898 1 98.94 214 ILE A O 1
ATOM 1577 N N . PRO A 1 215 ? 4.23 -19.234 -12.203 1 98.94 215 PRO A N 1
ATOM 1578 C CA . PRO A 1 215 ? 2.996 -19.266 -12.992 1 98.94 215 PRO A CA 1
ATOM 1579 C C . PRO A 1 215 ? 1.831 -19.906 -12.234 1 98.94 215 PRO A C 1
ATOM 1581 O O . PRO A 1 215 ? 2.012 -20.922 -11.555 1 98.94 215 PRO A O 1
ATOM 1584 N N . HIS A 1 216 ? 0.708 -19.297 -12.266 1 98.75 216 HIS A N 1
ATOM 1585 C CA . HIS A 1 216 ? -0.508 -19.797 -11.641 1 98.75 216 HIS A CA 1
ATOM 1586 C C . HIS A 1 216 ? -1.357 -20.578 -12.641 1 98.75 216 HIS A C 1
ATOM 1588 O O . HIS A 1 216 ? -1.886 -20 -13.594 1 98.75 216 HIS A O 1
ATOM 1594 N N . ILE A 1 217 ? -1.482 -21.906 -12.469 1 98.69 217 ILE A N 1
ATOM 1595 C CA . ILE A 1 217 ? -2.354 -22.75 -13.281 1 98.69 217 ILE A CA 1
ATOM 1596 C C . ILE A 1 217 ? -3.461 -23.328 -12.406 1 98.69 217 ILE A C 1
ATOM 1598 O O . ILE A 1 217 ? -3.203 -24.188 -11.562 1 98.69 217 ILE A O 1
ATOM 1602 N N . TYR A 1 218 ? -4.668 -22.859 -12.672 1 96.69 218 TYR A N 1
ATOM 1603 C CA . TYR A 1 218 ? -5.762 -23.156 -11.75 1 96.69 218 TYR A CA 1
ATOM 1604 C C . TYR A 1 218 ? -6.863 -23.953 -12.445 1 96.69 218 TYR A C 1
ATOM 1606 O O . TYR A 1 218 ? -6.75 -25.156 -12.609 1 96.69 218 TYR A O 1
ATOM 1614 N N . SER A 1 219 ? -7.859 -23.312 -12.969 1 95.81 219 SER A N 1
ATOM 1615 C CA . SER A 1 219 ? -9.109 -23.953 -13.383 1 95.81 219 SER A CA 1
ATOM 1616 C C . SER A 1 219 ? -8.875 -24.969 -14.5 1 95.81 219 SER A C 1
ATOM 1618 O O . SER A 1 219 ? -9.57 -25.984 -14.57 1 95.81 219 SER A O 1
ATOM 1620 N N . SER A 1 220 ? -7.922 -24.75 -15.312 1 97.88 220 SER A N 1
ATOM 1621 C CA . SER A 1 220 ? -7.719 -25.562 -16.516 1 97.88 220 SER A CA 1
ATOM 1622 C C . SER A 1 220 ? -7.27 -26.969 -16.156 1 97.88 220 SER A C 1
ATOM 1624 O O . SER A 1 220 ? -7.359 -27.891 -16.984 1 97.88 220 SER A O 1
ATOM 1626 N N . ILE A 1 221 ? -6.812 -27.219 -14.914 1 98.69 221 ILE A N 1
ATOM 1627 C CA . ILE A 1 221 ? -6.309 -28.531 -14.57 1 98.69 221 ILE A CA 1
ATOM 1628 C C . ILE A 1 221 ? -7.07 -29.078 -13.359 1 98.69 221 ILE A C 1
ATOM 1630 O O . ILE A 1 221 ? -6.598 -30 -12.688 1 98.69 221 ILE A O 1
ATOM 1634 N N . ILE A 1 222 ? -8.133 -28.484 -13.008 1 98.31 222 ILE A N 1
ATOM 1635 C CA . ILE A 1 222 ? -9.008 -28.938 -11.93 1 98.31 222 ILE A CA 1
ATOM 1636 C C . ILE A 1 222 ? -10.148 -29.766 -12.508 1 98.31 222 ILE A C 1
ATOM 1638 O O . ILE A 1 222 ? -10.797 -29.344 -13.477 1 98.31 222 ILE A O 1
ATOM 1642 N N . ASP A 1 223 ? -10.273 -30.953 -11.977 1 98.12 223 ASP A N 1
ATOM 1643 C CA . ASP A 1 223 ? -11.43 -31.766 -12.328 1 98.12 223 ASP A CA 1
ATOM 1644 C C . ASP A 1 223 ? -12.727 -31.125 -11.828 1 98.12 223 ASP A C 1
ATOM 1646 O O . ASP A 1 223 ? -12.922 -30.984 -10.625 1 98.12 223 ASP A O 1
ATOM 1650 N N . LYS A 1 224 ? -13.633 -30.844 -12.711 1 96.06 224 LYS A N 1
ATOM 1651 C CA . LYS A 1 224 ? -14.836 -30.078 -12.367 1 96.06 224 LYS A CA 1
ATOM 1652 C C . LYS A 1 224 ? -15.766 -30.906 -11.477 1 96.06 224 LYS A C 1
ATOM 1654 O O . LYS A 1 224 ? -16.5 -30.344 -10.656 1 96.06 224 LYS A O 1
ATOM 1659 N N . ALA A 1 225 ? -15.711 -32.156 -11.625 1 97.31 225 ALA A N 1
ATOM 1660 C CA . ALA A 1 225 ? -16.609 -33.031 -10.875 1 97.31 225 ALA A CA 1
ATOM 1661 C C . ALA A 1 225 ? -16.172 -33.156 -9.414 1 97.31 225 ALA A C 1
ATOM 1663 O O . ALA A 1 225 ? -17 -33.188 -8.508 1 97.31 225 ALA A O 1
ATOM 1664 N N . THR A 1 226 ? -14.883 -33.156 -9.156 1 97.44 226 THR A N 1
ATOM 1665 C CA . THR A 1 226 ? -14.383 -33.438 -7.82 1 97.44 226 THR A CA 1
ATOM 1666 C C . THR A 1 226 ? -13.852 -32.188 -7.16 1 97.44 226 THR A C 1
ATOM 1668 O O . THR A 1 226 ? -13.68 -32.125 -5.938 1 97.44 226 THR A O 1
ATOM 1671 N N . GLY A 1 227 ? -13.508 -31.203 -8.07 1 97.38 227 GLY A N 1
ATOM 1672 C CA . GLY A 1 227 ? -12.883 -30 -7.551 1 97.38 227 GLY A CA 1
ATOM 1673 C C . GLY A 1 227 ? -11.406 -30.188 -7.23 1 97.38 227 GLY A C 1
ATOM 1674 O O . GLY A 1 227 ? -10.773 -29.297 -6.66 1 97.38 227 GLY A O 1
ATOM 1675 N N . LEU A 1 228 ? -10.836 -31.312 -7.602 1 98.69 228 LEU A N 1
ATOM 1676 C CA . LEU A 1 228 ? -9.445 -31.641 -7.301 1 98.69 228 LEU A CA 1
ATOM 1677 C C . LEU A 1 228 ? -8.547 -31.328 -8.492 1 98.69 228 LEU A C 1
ATOM 1679 O O . LEU A 1 228 ? -8.922 -31.562 -9.641 1 98.69 228 LEU A O 1
ATOM 1683 N N . THR A 1 229 ? -7.441 -30.719 -8.234 1 98.88 229 THR A N 1
ATOM 1684 C CA . THR A 1 229 ? -6.414 -30.578 -9.258 1 98.88 229 THR A CA 1
ATOM 1685 C C . THR A 1 229 ? -5.867 -31.938 -9.664 1 98.88 229 THR A C 1
ATOM 1687 O O . THR A 1 229 ? -5.621 -32.812 -8.812 1 98.88 229 THR A O 1
ATOM 1690 N N . ARG A 1 230 ? -5.648 -32.156 -10.961 1 98.88 230 ARG A N 1
ATOM 1691 C CA . ARG A 1 230 ? -5.148 -33.438 -11.484 1 98.88 230 ARG A CA 1
ATOM 1692 C C . ARG A 1 230 ? -3.631 -33.5 -11.344 1 98.88 230 ARG A C 1
ATOM 1694 O O . ARG A 1 230 ? -2.898 -32.812 -12.031 1 98.88 230 ARG A O 1
ATOM 1701 N N . PRO A 1 231 ? -3.16 -34.438 -10.477 1 98.75 231 PRO A N 1
ATOM 1702 C CA . PRO A 1 231 ? -1.711 -34.531 -10.281 1 98.75 231 PRO A CA 1
ATOM 1703 C C . PRO A 1 231 ? -0.963 -34.875 -11.57 1 98.75 231 PRO A C 1
ATOM 1705 O O . PRO A 1 231 ? 0.177 -34.438 -11.758 1 98.75 231 PRO A O 1
ATOM 1708 N N . GLU A 1 232 ? -1.586 -35.594 -12.453 1 98.69 232 GLU A N 1
ATOM 1709 C CA . GLU A 1 232 ? -0.934 -35.969 -13.711 1 98.69 232 GLU A CA 1
ATOM 1710 C C . GLU A 1 232 ? -0.676 -34.719 -14.562 1 98.69 232 GLU A C 1
ATOM 1712 O O . GLU A 1 232 ? 0.331 -34.625 -15.266 1 98.69 232 GLU A O 1
ATOM 1717 N N . ASP A 1 233 ? -1.646 -33.781 -14.562 1 98.88 233 ASP A N 1
ATOM 1718 C CA . ASP A 1 233 ? -1.438 -32.531 -15.266 1 98.88 233 ASP A CA 1
ATOM 1719 C C . ASP A 1 233 ? -0.321 -31.703 -14.617 1 98.88 233 ASP A C 1
ATOM 1721 O O . ASP A 1 233 ? 0.467 -31.062 -15.312 1 98.88 233 ASP A O 1
ATOM 1725 N N . VAL A 1 234 ? -0.22 -31.734 -13.266 1 98.94 234 VAL A N 1
ATOM 1726 C CA . VAL A 1 234 ? 0.853 -31.062 -12.555 1 98.94 234 VAL A CA 1
ATOM 1727 C C . VAL A 1 234 ? 2.201 -31.656 -12.953 1 98.94 234 VAL A C 1
ATOM 1729 O O . VAL A 1 234 ? 3.17 -30.922 -13.172 1 98.94 234 VAL A O 1
ATOM 1732 N N . ALA A 1 235 ? 2.232 -32.969 -13.055 1 98.88 235 ALA A N 1
ATOM 1733 C CA . ALA A 1 235 ? 3.463 -33.625 -13.461 1 98.88 235 ALA A CA 1
ATOM 1734 C C . ALA A 1 235 ? 3.885 -33.219 -14.867 1 98.88 235 ALA A C 1
ATOM 1736 O O . ALA A 1 235 ? 5.078 -33.062 -15.141 1 98.88 235 ALA A O 1
ATOM 1737 N N . LYS A 1 236 ? 2.934 -33.031 -15.758 1 98.88 236 LYS A N 1
ATOM 1738 C CA . LYS A 1 236 ? 3.232 -32.562 -17.109 1 98.88 236 LYS A CA 1
ATOM 1739 C C . LYS A 1 236 ? 3.795 -31.156 -17.078 1 98.88 236 LYS A C 1
ATOM 1741 O O . LYS A 1 236 ? 4.781 -30.859 -17.766 1 98.88 236 LYS A O 1
ATOM 1746 N N . LEU A 1 237 ? 3.139 -30.281 -16.328 1 98.94 237 LEU A N 1
ATOM 1747 C CA . LEU A 1 237 ? 3.609 -28.906 -16.188 1 98.94 237 LEU A CA 1
ATOM 1748 C C . LEU A 1 237 ? 5.027 -28.875 -15.625 1 98.94 237 LEU A C 1
ATOM 1750 O O . LEU A 1 237 ? 5.859 -28.094 -16.078 1 98.94 237 LEU A O 1
ATOM 1754 N N . TRP A 1 238 ? 5.266 -29.734 -14.648 1 98.81 238 TRP A N 1
ATOM 1755 C CA . TRP A 1 238 ? 6.578 -29.812 -14.023 1 98.81 238 TRP A CA 1
ATOM 1756 C C . TRP A 1 238 ? 7.641 -30.25 -15.016 1 98.81 238 TRP A C 1
ATOM 1758 O O . TRP A 1 238 ? 8.734 -29.688 -15.07 1 98.81 238 TRP A O 1
ATOM 1768 N N . ALA A 1 239 ? 7.328 -31.234 -15.82 1 98.75 239 ALA A N 1
ATOM 1769 C CA . ALA A 1 239 ? 8.258 -31.719 -16.844 1 98.75 239 ALA A CA 1
ATOM 1770 C C . ALA A 1 239 ? 8.617 -30.625 -17.828 1 98.75 239 ALA A C 1
ATOM 1772 O O . ALA A 1 239 ? 9.773 -30.484 -18.219 1 98.75 239 ALA A O 1
ATOM 1773 N N . ILE A 1 240 ? 7.613 -29.875 -18.25 1 98.81 240 ILE A N 1
ATOM 1774 C CA . ILE A 1 240 ? 7.836 -28.75 -19.141 1 98.81 240 ILE A CA 1
ATOM 1775 C C . ILE A 1 240 ? 8.75 -27.719 -18.469 1 98.81 240 ILE A C 1
ATOM 1777 O O . ILE A 1 240 ? 9.703 -27.234 -19.078 1 98.81 240 ILE A O 1
ATOM 1781 N N . THR A 1 241 ? 8.492 -27.406 -17.188 1 98.81 241 THR A N 1
ATOM 1782 C CA . THR A 1 241 ? 9.258 -26.438 -16.422 1 98.81 241 THR A CA 1
ATOM 1783 C C . THR A 1 241 ? 10.727 -26.844 -16.344 1 98.81 241 THR A C 1
ATOM 1785 O O . THR A 1 241 ? 11.617 -26.031 -16.641 1 98.81 241 THR A O 1
ATOM 1788 N N . LYS A 1 242 ? 10.945 -28.109 -16 1 98.38 242 LYS A N 1
ATOM 1789 C CA . LYS A 1 242 ? 12.312 -28.609 -15.898 1 98.38 242 LYS A CA 1
ATOM 1790 C C . LYS A 1 242 ? 13.047 -28.484 -17.234 1 98.38 242 LYS A C 1
ATOM 1792 O O . LYS A 1 242 ? 14.188 -28.016 -17.266 1 98.38 242 LYS A O 1
ATOM 1797 N N . ARG A 1 243 ? 12.375 -28.859 -18.25 1 98.38 243 ARG A N 1
ATOM 1798 C CA . ARG A 1 243 ? 12.984 -28.797 -19.578 1 98.38 243 ARG A CA 1
ATOM 1799 C C . ARG A 1 243 ? 13.359 -27.375 -19.953 1 98.38 243 ARG A C 1
ATOM 1801 O O . ARG A 1 243 ? 14.469 -27.109 -20.422 1 98.38 243 ARG A O 1
ATOM 1808 N N . LEU A 1 244 ? 12.461 -26.406 -19.781 1 98.56 244 LEU A N 1
ATOM 1809 C CA . LEU A 1 244 ? 12.68 -25.016 -20.172 1 98.56 244 LEU A CA 1
ATOM 1810 C C . LEU A 1 244 ? 13.781 -24.375 -19.328 1 98.56 244 LEU A C 1
ATOM 1812 O O . LEU A 1 244 ? 14.625 -23.656 -19.859 1 98.56 244 LEU A O 1
ATOM 1816 N N . VAL A 1 245 ? 13.758 -24.625 -17.969 1 98.44 245 VAL A N 1
ATOM 1817 C CA . VAL A 1 245 ? 14.75 -24.031 -17.078 1 98.44 245 VAL A CA 1
ATOM 1818 C C . VAL A 1 245 ? 16.125 -24.609 -17.391 1 98.44 245 VAL A C 1
ATOM 1820 O O . VAL A 1 245 ? 17.125 -23.875 -17.422 1 98.44 245 VAL A O 1
ATOM 1823 N N . ASP A 1 246 ? 16.234 -25.953 -17.625 1 97.5 246 ASP A N 1
ATOM 1824 C CA . ASP A 1 246 ? 17.484 -26.594 -17.953 1 97.5 246 ASP A CA 1
ATOM 1825 C C . ASP A 1 246 ? 18.047 -26.062 -19.281 1 97.5 246 ASP A C 1
ATOM 1827 O O . ASP A 1 246 ? 19.266 -25.938 -19.438 1 97.5 246 ASP A O 1
ATOM 1831 N N . ALA A 1 247 ? 17.156 -25.719 -20.188 1 95.31 247 ALA A N 1
ATOM 1832 C CA . ALA A 1 247 ? 17.578 -25.203 -21.5 1 95.31 247 ALA A CA 1
ATOM 1833 C C . ALA A 1 247 ? 18.078 -23.781 -21.375 1 95.31 247 ALA A C 1
ATOM 1835 O O . ALA A 1 247 ? 18.953 -23.359 -22.141 1 95.31 247 ALA A O 1
ATOM 1836 N N . THR A 1 248 ? 17.516 -22.969 -20.547 1 87.31 248 THR A N 1
ATOM 1837 C CA . THR A 1 248 ? 17.906 -21.578 -20.344 1 87.31 248 THR A CA 1
ATOM 1838 C C . THR A 1 248 ? 19.281 -21.484 -19.688 1 87.31 248 THR A C 1
ATOM 1840 O O . THR A 1 248 ? 20.062 -20.578 -20 1 87.31 248 THR A O 1
ATOM 1843 N N . ASP A 1 249 ? 19.625 -22.297 -18.703 1 77.88 249 ASP A N 1
ATOM 1844 C CA . ASP A 1 249 ? 20.906 -22.344 -18.016 1 77.88 249 ASP A CA 1
ATOM 1845 C C . ASP A 1 249 ? 22.031 -22.672 -18.984 1 77.88 249 ASP A C 1
ATOM 1847 O O . ASP A 1 249 ? 23.156 -22.203 -18.828 1 77.88 249 ASP A O 1
ATOM 1851 N N . LEU A 1 250 ? 21.625 -23.438 -19.922 1 65.56 250 LEU A N 1
ATOM 1852 C CA . LEU A 1 250 ? 22.625 -23.797 -20.922 1 65.56 250 LEU A CA 1
ATOM 1853 C C . LEU A 1 250 ? 22.984 -22.594 -21.781 1 65.56 250 LEU A C 1
ATOM 1855 O O . LEU A 1 250 ? 24.141 -22.438 -22.188 1 65.56 250 LEU A O 1
ATOM 1859 N N . VAL A 1 251 ? 22.141 -21.719 -21.984 1 58.84 251 VAL A N 1
ATOM 1860 C CA . VAL A 1 251 ? 22.391 -20.562 -22.828 1 58.84 251 VAL A CA 1
ATOM 1861 C C . VAL A 1 251 ? 23.109 -19.484 -22.016 1 58.84 251 VAL A C 1
ATOM 1863 O O . VAL A 1 251 ? 23.969 -18.766 -22.547 1 58.84 251 VAL A O 1
ATOM 1866 N N . THR A 1 252 ? 22.859 -19.359 -20.703 1 53.16 252 THR A N 1
ATOM 1867 C CA . THR A 1 252 ? 23.484 -18.328 -19.875 1 53.16 252 THR A CA 1
ATOM 1868 C C . THR A 1 252 ? 24.906 -18.734 -19.516 1 53.16 252 THR A C 1
ATOM 1870 O O . THR A 1 252 ? 25.703 -17.891 -19.078 1 53.16 252 THR A O 1
ATOM 1873 N N . ALA A 1 253 ? 25.078 -20.094 -19.438 1 59.78 253 ALA A N 1
ATOM 1874 C CA . ALA A 1 253 ? 26.422 -20.594 -19.141 1 59.78 253 ALA A CA 1
ATOM 1875 C C . ALA A 1 253 ? 27.328 -20.516 -20.375 1 59.78 253 ALA A C 1
ATOM 1877 O O . ALA A 1 253 ? 28.547 -20.641 -20.266 1 59.78 253 ALA A O 1
ATOM 1878 N N . GLU A 1 254 ? 26.875 -20.297 -21.609 1 39.88 254 GLU A N 1
ATOM 1879 C CA . GLU A 1 254 ? 27.688 -20.188 -22.812 1 39.88 254 GLU A CA 1
ATOM 1880 C C . GLU A 1 254 ? 28 -18.734 -23.141 1 39.88 254 GLU A C 1
ATOM 1882 O O . GLU A 1 254 ? 27.141 -17.859 -22.984 1 39.88 254 GLU A O 1
ATOM 1887 N N . MET B 1 1 ? -4.867 6.812 26.25 1 85.81 1 MET B N 1
ATOM 1888 C CA . MET B 1 1 ? -4.387 7.969 25.5 1 85.81 1 MET B CA 1
ATOM 1889 C C . MET B 1 1 ? -5.27 8.227 24.281 1 85.81 1 MET B C 1
ATOM 1891 O O . MET B 1 1 ? -5.762 7.289 23.656 1 85.81 1 MET B O 1
ATOM 1895 N N . ASN B 1 2 ? -5.648 9.539 24.094 1 94.44 2 ASN B N 1
ATOM 1896 C CA . ASN B 1 2 ? -6.48 9.922 22.969 1 94.44 2 ASN B CA 1
ATOM 1897 C C . ASN B 1 2 ? -5.746 9.742 21.641 1 94.44 2 ASN B C 1
ATOM 1899 O O . ASN B 1 2 ? -4.648 10.273 21.453 1 94.44 2 ASN B O 1
ATOM 1903 N N . LEU B 1 3 ? -6.254 8.953 20.734 1 98.38 3 LEU B N 1
ATOM 1904 C CA . LEU B 1 3 ? -5.574 8.594 19.484 1 98.38 3 LEU B CA 1
ATOM 1905 C C . LEU B 1 3 ? -6.109 9.414 18.312 1 98.38 3 LEU B C 1
ATOM 1907 O O . LEU B 1 3 ? -5.586 9.328 17.203 1 98.38 3 LEU B O 1
ATOM 1911 N N . THR B 1 4 ? -7.145 10.219 18.547 1 98.44 4 THR B N 1
ATOM 1912 C CA . THR B 1 4 ? -7.766 11.023 17.5 1 98.44 4 THR B CA 1
ATOM 1913 C C . THR B 1 4 ? -7.41 12.5 17.672 1 98.44 4 THR B C 1
ATOM 1915 O O . THR B 1 4 ? -7.395 13.023 18.781 1 98.44 4 THR B O 1
ATOM 1918 N N . PRO B 1 5 ? -7.129 13.156 16.609 1 98.75 5 PRO B N 1
ATOM 1919 C CA . PRO B 1 5 ? -6.863 14.594 16.703 1 98.75 5 PRO B CA 1
ATOM 1920 C C . PRO B 1 5 ? -8.031 15.375 17.297 1 98.75 5 PRO B C 1
ATOM 1922 O O . PRO B 1 5 ? -9.188 15.023 17.078 1 98.75 5 PRO B O 1
ATOM 1925 N N . ASN B 1 6 ? -7.668 16.391 18.031 1 98.69 6 ASN B N 1
ATOM 1926 C CA . ASN B 1 6 ? -8.672 17.297 18.594 1 98.69 6 ASN B CA 1
ATOM 1927 C C . ASN B 1 6 ? -9.164 18.297 17.562 1 98.69 6 ASN B C 1
ATOM 1929 O O . ASN B 1 6 ? -8.797 19.469 17.609 1 98.69 6 ASN B O 1
ATOM 1933 N N . TYR B 1 7 ? -10.094 17.891 16.766 1 98.75 7 TYR B N 1
ATOM 1934 C CA . TYR B 1 7 ? -10.641 18.75 15.703 1 98.75 7 TYR B CA 1
ATOM 1935 C C . TYR B 1 7 ? -11.578 19.797 16.281 1 98.75 7 TYR B C 1
ATOM 1937 O O . TYR B 1 7 ? -12.469 19.484 17.078 1 98.75 7 TYR B O 1
ATOM 1945 N N . TYR B 1 8 ? -11.359 21.016 15.883 1 98.75 8 TYR B N 1
ATOM 1946 C CA . TYR B 1 8 ? -12.336 22.047 16.234 1 98.75 8 TYR B CA 1
ATOM 1947 C C . TYR B 1 8 ? -13.68 21.766 15.578 1 98.75 8 TYR B C 1
ATOM 1949 O O . TYR B 1 8 ? -13.781 21.703 14.352 1 98.75 8 TYR B O 1
ATOM 1957 N N . LYS B 1 9 ? -14.727 21.469 16.406 1 98.12 9 LYS B N 1
ATOM 1958 C CA . LYS B 1 9 ? -16.078 21.141 15.977 1 98.12 9 LYS B CA 1
ATOM 1959 C C . LYS B 1 9 ? -16.078 19.984 15 1 98.12 9 LYS B C 1
ATOM 1961 O O . LYS B 1 9 ? -16.875 19.953 14.047 1 98.12 9 LYS B O 1
ATOM 1966 N N . ASN B 1 10 ? -15.086 19.125 15.086 1 98.12 10 ASN B N 1
ATOM 1967 C CA . ASN B 1 10 ? -14.93 17.906 14.297 1 98.12 10 ASN B CA 1
ATOM 1968 C C . ASN B 1 10 ? -14.609 18.219 12.836 1 98.12 10 ASN B C 1
ATOM 1970 O O . ASN B 1 10 ? -14.945 17.453 11.938 1 98.12 10 ASN B O 1
ATOM 1974 N N . ARG B 1 11 ? -13.961 19.438 12.625 1 98.56 11 ARG B N 1
ATOM 1975 C CA . ARG B 1 11 ? -13.766 19.875 11.242 1 98.56 11 ARG B CA 1
ATOM 1976 C C . ARG B 1 11 ? -12.281 20.094 10.945 1 98.56 11 ARG B C 1
ATOM 1978 O O . ARG B 1 11 ? -11.766 19.578 9.945 1 98.56 11 ARG B O 1
ATOM 1985 N N . VAL B 1 12 ? -11.586 20.875 11.805 1 98.88 12 VAL B N 1
ATOM 1986 C CA . VAL B 1 12 ? -10.25 21.312 11.422 1 98.88 12 VAL B CA 1
ATOM 1987 C C . VAL B 1 12 ? -9.305 21.203 12.617 1 98.88 12 VAL B C 1
ATOM 1989 O O . VAL B 1 12 ? -9.68 21.547 13.742 1 98.88 12 VAL B O 1
ATOM 1992 N N . ALA B 1 13 ? -8.203 20.703 12.484 1 98.94 13 ALA B N 1
ATOM 1993 C CA . ALA B 1 13 ? -7.039 20.828 13.359 1 98.94 13 ALA B CA 1
ATOM 1994 C 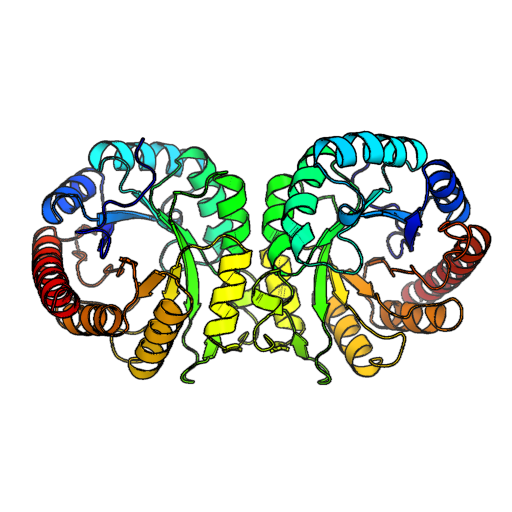C . ALA B 1 13 ? -5.809 21.281 12.57 1 98.94 13 ALA B C 1
ATOM 19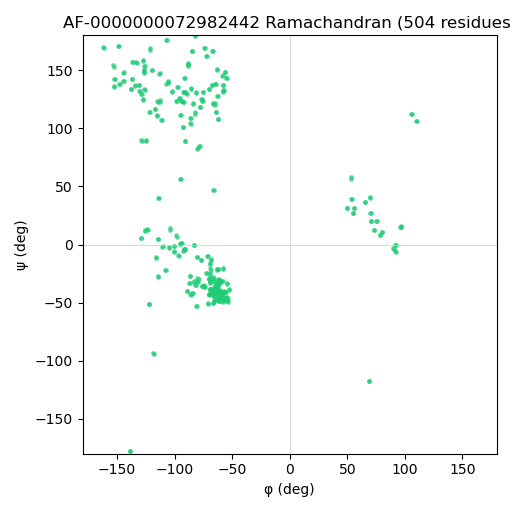96 O O . ALA B 1 13 ? -5.695 20.984 11.375 1 98.94 13 ALA B O 1
ATOM 1997 N N . LEU B 1 14 ? -4.914 21.984 13.195 1 98.94 14 LEU B N 1
ATOM 1998 C CA . LEU B 1 14 ? -3.701 22.438 12.523 1 98.94 14 LEU B CA 1
ATOM 1999 C C . LEU B 1 14 ? -2.598 21.391 12.633 1 98.94 14 LEU B C 1
ATOM 2001 O O . LEU B 1 14 ? -2.629 20.547 13.523 1 98.94 14 LEU B O 1
ATOM 2005 N N . ASN B 1 15 ? -1.7 21.359 11.75 1 98.94 15 ASN B N 1
ATOM 2006 C CA . ASN B 1 15 ? -0.43 20.656 11.844 1 98.94 15 ASN B CA 1
ATOM 2007 C C . ASN B 1 15 ? 0.756 21.594 11.68 1 98.94 15 ASN B C 1
ATOM 2009 O O . ASN B 1 15 ? 0.939 22.188 10.609 1 98.94 15 ASN B O 1
ATOM 2013 N N . VAL B 1 16 ? 1.531 21.781 12.68 1 98.75 16 VAL B N 1
ATOM 2014 C CA . VAL B 1 16 ? 2.707 22.641 12.695 1 98.75 16 VAL B CA 1
ATOM 2015 C C . VAL B 1 16 ? 3.887 21.906 13.32 1 98.75 16 VAL B C 1
ATOM 2017 O O . VAL B 1 16 ? 3.695 20.969 14.109 1 98.75 16 VAL B O 1
ATOM 2020 N N . LEU B 1 17 ? 5.125 22.297 13.008 1 98.56 17 LEU B N 1
ATOM 2021 C CA . LEU B 1 17 ? 6.324 21.641 13.5 1 98.56 17 LEU B CA 1
ATOM 2022 C C . LEU B 1 17 ? 6.801 22.266 14.805 1 98.56 17 LEU B C 1
ATOM 2024 O O . LEU B 1 17 ? 6.703 23.469 14.984 1 98.56 17 LEU B O 1
ATOM 2028 N N . ALA B 1 18 ? 7.285 21.5 15.664 1 98.5 18 ALA B N 1
ATOM 2029 C CA . ALA B 1 18 ? 7.934 21.984 16.875 1 98.5 18 ALA B CA 1
ATOM 2030 C C . ALA B 1 18 ? 9.445 21.828 16.797 1 98.5 18 ALA B C 1
ATOM 2032 O O . ALA B 1 18 ? 9.945 20.828 16.281 1 98.5 18 ALA B O 1
ATOM 2033 N N . GLY B 1 19 ? 10.141 22.859 17.312 1 98 19 GLY B N 1
ATOM 2034 C CA . GLY B 1 19 ? 11.594 22.812 17.328 1 98 19 GLY B CA 1
ATOM 2035 C C . GLY B 1 19 ? 12.164 22.328 18.656 1 98 19 GLY B C 1
ATOM 2036 O O . GLY B 1 19 ? 13.367 22.078 18.766 1 98 19 GLY B O 1
ATOM 2037 N N . SER B 1 20 ? 11.328 22.219 19.656 1 98.38 20 SER B N 1
ATOM 2038 C CA . SER B 1 20 ? 11.672 21.734 20.984 1 98.38 20 SER B CA 1
ATOM 2039 C C . SER B 1 20 ? 10.422 21.312 21.75 1 98.38 20 SER B C 1
ATOM 2041 O O . SER B 1 20 ? 9.297 21.562 21.312 1 98.38 20 SER B O 1
ATOM 2043 N N . ILE B 1 21 ? 10.625 20.656 22.859 1 98.75 21 ILE B N 1
ATOM 2044 C CA . ILE B 1 21 ? 9.523 20.203 23.703 1 98.75 21 ILE B CA 1
ATOM 2045 C C . ILE B 1 21 ? 8.734 21.406 24.219 1 98.75 21 ILE B C 1
ATOM 2047 O O . ILE B 1 21 ? 7.504 21.422 24.188 1 98.75 21 ILE B O 1
ATOM 2051 N N . GLN B 1 22 ? 9.445 22.453 24.672 1 98.81 22 GLN B N 1
ATOM 2052 C CA . GLN B 1 22 ? 8.773 23.672 25.125 1 98.81 22 GLN B CA 1
ATOM 2053 C C . GLN B 1 22 ? 8.008 24.344 23.984 1 98.81 22 GLN B C 1
ATOM 2055 O O . GLN B 1 22 ? 6.906 24.844 24.172 1 98.81 22 GLN B O 1
ATOM 2060 N N . ASN B 1 23 ? 8.617 24.391 22.844 1 98.88 23 ASN B N 1
ATOM 2061 C CA . ASN B 1 23 ? 7.949 24.938 21.656 1 98.88 23 ASN B CA 1
ATOM 2062 C C . ASN B 1 23 ? 6.648 24.188 21.359 1 98.88 23 ASN B C 1
ATOM 2064 O O . ASN B 1 23 ? 5.656 24.812 20.969 1 98.88 23 ASN B O 1
ATOM 2068 N N . ALA B 1 24 ? 6.695 22.875 21.516 1 98.88 24 ALA B N 1
ATOM 2069 C CA . ALA B 1 24 ? 5.504 22.062 21.312 1 98.88 24 ALA B CA 1
ATOM 2070 C C . ALA B 1 24 ? 4.391 22.453 22.281 1 98.88 24 ALA B C 1
ATOM 2072 O O . ALA B 1 24 ? 3.225 22.547 21.891 1 98.88 24 ALA B O 1
ATOM 2073 N N . GLU B 1 25 ? 4.742 22.609 23.5 1 98.81 25 GLU B N 1
ATOM 2074 C CA . GLU B 1 25 ? 3.77 23.031 24.5 1 98.81 25 GLU B CA 1
ATOM 2075 C C . GLU B 1 25 ? 3.176 24.391 24.172 1 98.81 25 GLU B C 1
ATOM 2077 O O . GLU B 1 25 ? 1.964 24.594 24.266 1 98.81 25 GLU B O 1
ATOM 2082 N N . ASP B 1 26 ? 4.035 25.359 23.734 1 98.88 26 ASP B N 1
ATOM 2083 C CA . ASP B 1 26 ? 3.602 26.703 23.375 1 98.88 26 ASP B CA 1
ATOM 2084 C C . ASP B 1 26 ? 2.645 26.672 22.188 1 98.88 26 ASP B C 1
ATOM 2086 O O . ASP B 1 26 ? 1.643 27.391 22.172 1 98.88 26 ASP B O 1
ATOM 2090 N N . ILE B 1 27 ? 2.992 25.875 21.219 1 98.81 27 ILE B N 1
ATOM 2091 C CA . ILE B 1 27 ? 2.18 25.703 20.016 1 98.81 27 ILE B CA 1
ATOM 2092 C C . ILE B 1 27 ? 0.812 25.141 20.391 1 98.81 27 ILE B C 1
ATOM 2094 O O . ILE B 1 27 ? -0.219 25.641 19.938 1 98.81 27 ILE B O 1
ATOM 2098 N N . TYR B 1 28 ? 0.859 24.078 21.203 1 98.81 28 TYR B N 1
ATOM 2099 C CA . TYR B 1 28 ? -0.361 23.406 21.625 1 98.81 28 TYR B CA 1
ATOM 2100 C C . TYR B 1 28 ? -1.3 24.359 22.344 1 98.81 28 TYR B C 1
ATOM 2102 O O . TYR B 1 28 ? -2.508 24.359 22.094 1 98.81 28 TYR B O 1
ATOM 2110 N N . GLN B 1 29 ? -0.768 25.203 23.172 1 98.75 29 GLN B N 1
ATOM 2111 C CA . GLN B 1 29 ? -1.548 26.203 23.891 1 98.75 29 GLN B CA 1
ATOM 2112 C C . GLN B 1 29 ? -2.072 27.281 22.953 1 98.75 29 GLN B C 1
ATOM 2114 O O . GLN B 1 29 ? -3.23 27.703 23.047 1 98.75 29 GLN B O 1
ATOM 2119 N N . ALA B 1 30 ? -1.229 27.703 22.016 1 98.88 30 ALA B N 1
ATOM 2120 C CA . ALA B 1 30 ? -1.591 28.766 21.078 1 98.88 30 ALA B CA 1
ATOM 2121 C C . ALA B 1 30 ? -2.787 28.359 20.219 1 98.88 30 ALA B C 1
ATOM 2123 O O . ALA B 1 30 ? -3.602 29.203 19.844 1 98.88 30 ALA B O 1
ATOM 2124 N N . ALA B 1 31 ? -2.91 27.047 19.953 1 98.88 31 ALA B N 1
ATOM 2125 C CA . ALA B 1 31 ? -3.988 26.547 19.109 1 98.88 31 ALA B CA 1
ATOM 2126 C C . ALA B 1 31 ? -5.141 26 19.953 1 98.88 31 ALA B C 1
ATOM 2128 O O . ALA B 1 31 ? -6.055 25.359 19.438 1 98.88 31 ALA B O 1
ATOM 2129 N N . GLU B 1 32 ? -5.082 26.203 21.297 1 98.69 32 GLU B N 1
ATOM 2130 C CA . GLU B 1 32 ? -6.086 25.734 22.234 1 98.69 32 GLU B CA 1
ATOM 2131 C C . GLU B 1 32 ? -6.293 24.234 22.125 1 98.69 32 GLU B C 1
ATOM 2133 O O . GLU B 1 32 ? -7.426 23.75 22.203 1 98.69 32 GLU B O 1
ATOM 2138 N N . GLY B 1 33 ? -5.227 23.484 21.766 1 98.75 33 GLY B N 1
ATOM 2139 C CA . GLY B 1 33 ? -5.238 22.031 21.734 1 98.75 33 GLY B CA 1
ATOM 2140 C C . GLY B 1 33 ? -5.68 21.469 20.406 1 98.75 33 GLY B C 1
ATOM 2141 O O . GLY B 1 33 ? -5.66 20.25 20.188 1 98.75 33 GLY B O 1
ATOM 2142 N N . HIS B 1 34 ? -6.07 22.297 19.438 1 98.88 34 HIS B N 1
ATOM 2143 C CA . HIS B 1 34 ? -6.562 21.844 18.156 1 98.88 34 HIS B CA 1
ATOM 2144 C C . HIS B 1 34 ? -5.445 21.812 17.109 1 98.88 34 HIS B C 1
ATOM 2146 O O . HIS B 1 34 ? -5.555 22.438 16.062 1 98.88 34 HIS B O 1
ATOM 2152 N N . VAL B 1 35 ? -4.441 21.078 17.469 1 98.94 35 VAL B N 1
ATOM 2153 C CA . VAL B 1 35 ? -3.234 20.984 16.656 1 98.94 35 VAL B CA 1
ATOM 2154 C C . VAL B 1 35 ? -2.549 19.641 16.891 1 98.94 35 VAL B C 1
ATOM 2156 O O . VAL B 1 35 ? -2.547 19.125 18.016 1 98.94 35 VAL B O 1
ATOM 2159 N N . VAL B 1 36 ? -2.115 19 15.82 1 98.94 36 VAL B N 1
ATOM 2160 C CA . VAL B 1 36 ? -1.142 17.922 15.922 1 98.94 36 VAL B CA 1
ATOM 2161 C C . VAL B 1 36 ? 0.258 18.453 15.625 1 98.94 36 VAL B C 1
ATOM 2163 O O . VAL B 1 36 ? 0.494 19.047 14.57 1 98.94 36 VAL B O 1
ATOM 2166 N N . VAL B 1 37 ? 1.142 18.25 16.562 1 98.88 37 VAL B N 1
ATOM 2167 C CA . VAL B 1 37 ? 2.469 18.859 16.531 1 98.88 37 VAL B CA 1
ATOM 2168 C C . VAL B 1 37 ? 3.457 17.906 15.867 1 98.88 37 VAL B C 1
ATOM 2170 O O . VAL B 1 37 ? 3.674 16.797 16.344 1 98.88 37 VAL B O 1
ATOM 2173 N N . GLY B 1 38 ? 4.066 18.406 14.82 1 98.75 38 GLY B N 1
ATOM 2174 C CA . GLY B 1 38 ? 4.938 17.578 13.992 1 98.75 38 GLY B CA 1
ATOM 2175 C C . GLY B 1 38 ? 6.328 17.422 14.578 1 98.75 38 GLY B C 1
ATOM 2176 O O . GLY B 1 38 ? 6.945 18.406 15 1 98.75 38 GLY B O 1
ATOM 2177 N N . VAL B 1 39 ? 6.773 16.25 14.641 1 98.75 39 VAL B N 1
ATOM 2178 C CA . VAL B 1 39 ? 8.141 15.852 14.961 1 98.75 39 VAL B CA 1
ATOM 2179 C C . VAL B 1 39 ? 8.656 14.883 13.891 1 98.75 39 VAL B C 1
ATOM 2181 O O . VAL B 1 39 ? 7.984 13.906 13.555 1 98.75 39 VAL B O 1
ATOM 2184 N N . LEU B 1 40 ? 9.812 15.164 13.359 1 98.62 40 LEU B N 1
ATOM 2185 C CA . LEU B 1 40 ? 10.266 14.523 12.125 1 98.62 40 LEU B CA 1
ATOM 2186 C C . LEU B 1 40 ? 11.273 13.422 12.422 1 98.62 40 LEU B C 1
ATOM 2188 O O . LEU B 1 40 ? 12.273 13.656 13.109 1 98.62 40 LEU B O 1
ATOM 2192 N N . THR B 1 41 ? 11.102 12.25 11.852 1 98.69 41 THR B N 1
ATOM 2193 C CA . THR B 1 41 ? 12 11.117 12.055 1 98.69 41 THR B CA 1
ATOM 2194 C C . THR B 1 41 ? 13.383 11.414 11.484 1 98.69 41 THR B C 1
ATOM 2196 O O . THR B 1 41 ? 14.391 10.938 12.008 1 98.69 41 THR B O 1
ATOM 2199 N N . LYS B 1 42 ? 13.43 12.25 10.461 1 97.88 42 LYS B N 1
ATOM 2200 C CA . LYS B 1 42 ? 14.688 12.594 9.812 1 97.88 42 LYS B CA 1
ATOM 2201 C C . LYS B 1 42 ? 15.672 13.195 10.812 1 97.88 42 LYS B C 1
ATOM 2203 O O . LYS B 1 42 ? 16.891 13.188 10.578 1 97.88 42 LYS B O 1
ATOM 2208 N N . ASN B 1 43 ? 15.164 13.711 11.938 1 97.38 43 ASN B N 1
ATOM 2209 C CA . ASN B 1 43 ? 15.984 14.391 12.93 1 97.38 43 ASN B CA 1
ATOM 2210 C C . ASN B 1 43 ? 16.656 13.398 13.867 1 97.38 43 ASN B C 1
ATOM 2212 O O . ASN B 1 43 ? 17.422 13.797 14.766 1 97.38 43 ASN B O 1
ATOM 2216 N N . TYR B 1 44 ? 16.438 12.109 13.711 1 98 44 TYR B N 1
ATOM 2217 C CA . TYR B 1 44 ? 16.953 11.102 14.633 1 98 44 TYR B CA 1
ATOM 2218 C C . TYR B 1 44 ? 17.734 10.023 13.883 1 98 44 TYR B C 1
ATOM 2220 O O . TYR B 1 44 ? 17.359 9.625 12.781 1 98 44 TYR B O 1
ATOM 2228 N N . ASP B 1 45 ? 18.719 9.477 14.5 1 97.44 45 ASP B N 1
ATOM 2229 C CA . ASP B 1 45 ? 19.578 8.469 13.883 1 97.44 45 ASP B CA 1
ATOM 2230 C C . ASP B 1 45 ? 18.984 7.07 14.062 1 97.44 45 ASP B C 1
ATOM 2232 O O . ASP B 1 45 ? 19.25 6.172 13.258 1 97.44 45 ASP B O 1
ATOM 2236 N N . THR B 1 46 ? 18.203 6.93 15.141 1 98.56 46 THR B N 1
ATOM 2237 C CA . THR B 1 46 ? 17.688 5.605 15.445 1 98.56 46 THR B CA 1
ATOM 2238 C C . THR B 1 46 ? 16.219 5.684 15.852 1 98.56 46 THR B C 1
ATOM 2240 O O . THR B 1 46 ? 15.734 6.738 16.281 1 98.56 46 THR B O 1
ATOM 2243 N N . ASP B 1 47 ? 15.539 4.551 15.695 1 98.69 47 ASP B N 1
ATOM 2244 C CA . ASP B 1 47 ? 14.156 4.453 16.156 1 98.69 47 ASP B CA 1
ATOM 2245 C C . ASP B 1 47 ? 14.055 4.777 17.656 1 98.69 47 ASP B C 1
ATOM 2247 O O . ASP B 1 47 ? 13.156 5.496 18.078 1 98.69 47 ASP B O 1
ATOM 2251 N N . GLU B 1 48 ? 14.961 4.199 18.453 1 98.81 48 GLU B N 1
ATOM 2252 C CA . GLU B 1 48 ? 14.945 4.34 19.906 1 98.81 48 GLU B CA 1
ATOM 2253 C C . GLU B 1 48 ? 15.055 5.805 20.328 1 98.81 48 GLU B C 1
ATOM 2255 O O . GLU B 1 48 ? 14.336 6.262 21.203 1 98.81 48 GLU B O 1
ATOM 2260 N N . ALA B 1 49 ? 15.953 6.523 19.672 1 98.81 49 ALA B N 1
ATOM 2261 C CA . ALA B 1 49 ? 16.141 7.941 19.969 1 98.81 49 ALA B CA 1
ATOM 2262 C C . ALA B 1 49 ? 14.875 8.734 19.641 1 98.81 49 ALA B C 1
ATOM 2264 O O . ALA B 1 49 ? 14.469 9.617 20.406 1 98.81 49 ALA B O 1
ATOM 2265 N N . ALA B 1 50 ? 14.289 8.445 18.5 1 98.81 50 ALA B N 1
ATOM 2266 C CA . ALA B 1 50 ? 13.055 9.117 18.094 1 98.81 50 ALA B CA 1
ATOM 2267 C C . ALA B 1 50 ? 11.93 8.852 19.078 1 98.81 50 ALA B C 1
ATOM 2269 O O . ALA B 1 50 ? 11.25 9.781 19.531 1 98.81 50 ALA B O 1
ATOM 2270 N N . ILE B 1 51 ? 11.727 7.562 19.438 1 98.88 51 ILE B N 1
ATOM 2271 C CA . ILE B 1 51 ? 10.648 7.148 20.328 1 98.88 51 ILE B CA 1
ATOM 2272 C C . ILE B 1 51 ? 10.812 7.82 21.688 1 98.88 51 ILE B C 1
ATOM 2274 O O . ILE B 1 51 ? 9.852 8.367 22.234 1 98.88 51 ILE B O 1
ATOM 2278 N N . GLU B 1 52 ? 12.031 7.77 22.219 1 98.81 52 GLU B N 1
ATOM 2279 C CA . GLU B 1 52 ? 12.297 8.367 23.516 1 98.81 52 GLU B CA 1
ATOM 2280 C C . GLU B 1 52 ? 11.977 9.859 23.516 1 98.81 52 GLU B C 1
ATOM 2282 O O . GLU B 1 52 ? 11.32 10.359 24.438 1 98.81 52 GLU B O 1
ATOM 2287 N N . ASP B 1 53 ? 12.414 10.539 22.562 1 98.81 53 ASP B N 1
ATOM 2288 C CA . ASP B 1 53 ? 12.211 11.984 22.484 1 98.81 53 ASP B CA 1
ATOM 2289 C C . ASP B 1 53 ? 10.75 12.32 22.203 1 98.81 53 ASP B C 1
ATOM 2291 O O . ASP B 1 53 ? 10.188 13.227 22.828 1 98.81 53 ASP B O 1
ATOM 2295 N N . MET B 1 54 ? 10.078 11.641 21.328 1 98.88 54 MET B N 1
ATOM 2296 C CA . MET B 1 54 ? 8.711 11.945 20.906 1 98.88 54 MET B CA 1
ATOM 2297 C C . MET B 1 54 ? 7.719 11.672 22.031 1 98.88 54 MET B C 1
ATOM 2299 O O . MET B 1 54 ? 6.66 12.289 22.094 1 98.88 54 MET B O 1
ATOM 2303 N N . LYS B 1 55 ? 8.094 10.75 22.938 1 98.81 55 LYS B N 1
ATOM 2304 C CA . LYS B 1 55 ? 7.258 10.531 24.109 1 98.81 55 LYS B CA 1
ATOM 2305 C C . LYS B 1 55 ? 7.148 11.797 24.953 1 98.81 55 LYS B C 1
ATOM 2307 O O . LYS B 1 55 ? 6.109 12.055 25.562 1 98.81 55 LYS B O 1
ATOM 2312 N N . LYS B 1 56 ? 8.234 12.562 24.953 1 98.81 56 LYS B N 1
ATOM 2313 C CA . LYS B 1 56 ? 8.203 13.82 25.688 1 98.81 56 LYS B CA 1
ATOM 2314 C C . LYS B 1 56 ? 7.266 14.82 25.016 1 98.81 56 LYS B C 1
ATOM 2316 O O . LYS B 1 56 ? 6.59 15.594 25.703 1 98.81 56 LYS B O 1
ATOM 2321 N N . TYR B 1 57 ? 7.25 14.852 23.703 1 98.81 57 TYR B N 1
ATOM 2322 C CA . TYR B 1 57 ? 6.309 15.695 22.969 1 98.81 57 TYR B CA 1
ATOM 2323 C C . TYR B 1 57 ? 4.871 15.273 23.25 1 98.81 57 TYR B C 1
ATOM 2325 O O . TYR B 1 57 ? 3.992 16.109 23.422 1 98.81 57 TYR B O 1
ATOM 2333 N N . GLN B 1 58 ? 4.629 13.945 23.25 1 98.69 58 GLN B N 1
ATOM 2334 C CA . GLN B 1 58 ? 3.303 13.422 23.562 1 98.69 58 GLN B CA 1
ATOM 2335 C C . GLN B 1 58 ? 2.824 13.922 24.922 1 98.69 58 GLN B C 1
ATOM 2337 O O . GLN B 1 58 ? 1.658 14.289 25.078 1 98.69 58 GLN B O 1
ATOM 2342 N N . ALA B 1 59 ? 3.729 13.953 25.859 1 98.38 59 ALA B N 1
ATOM 2343 C CA . ALA B 1 59 ? 3.389 14.289 27.234 1 98.38 59 ALA B CA 1
ATOM 2344 C C . ALA B 1 59 ? 2.912 15.734 27.359 1 98.38 59 ALA B C 1
ATOM 2346 O O . ALA B 1 59 ? 2.035 16.047 28.156 1 98.38 59 ALA B O 1
ATOM 2347 N N . VAL B 1 60 ? 3.416 16.656 26.516 1 98.56 60 VAL B N 1
ATOM 2348 C CA . VAL B 1 60 ? 3.115 18.078 26.703 1 98.56 60 VAL B CA 1
ATOM 2349 C C . VAL B 1 60 ? 2.02 18.5 25.734 1 98.56 60 VAL B C 1
ATOM 2351 O O . VAL B 1 60 ? 1.583 19.656 25.75 1 98.56 60 VAL B O 1
ATOM 2354 N N . THR B 1 61 ? 1.526 17.578 24.875 1 98.62 61 THR B N 1
ATOM 2355 C CA . THR B 1 61 ? 0.532 17.938 23.859 1 98.62 61 THR B CA 1
ATOM 2356 C C . THR B 1 61 ? -0.693 17.047 23.969 1 98.62 61 THR B C 1
ATOM 2358 O O . THR B 1 61 ? -1.477 16.938 23.016 1 98.62 61 THR B O 1
ATOM 2361 N N . GLN B 1 62 ? -0.817 16.266 25.047 1 98.19 62 GLN B N 1
ATOM 2362 C CA . GLN B 1 62 ? -1.908 15.312 25.203 1 98.19 62 GLN B CA 1
ATOM 2363 C C . GLN B 1 62 ? -1.993 14.367 24 1 98.19 62 GLN B C 1
ATOM 2365 O O . GLN B 1 62 ? -3.068 14.18 23.422 1 98.19 62 GLN B O 1
ATOM 2370 N N . ASN B 1 63 ? -0.853 13.938 23.469 1 98.62 63 ASN B N 1
ATOM 2371 C CA . ASN B 1 63 ? -0.631 13.023 22.359 1 98.62 63 ASN B CA 1
ATOM 2372 C C . ASN B 1 63 ? -0.958 13.672 21.016 1 98.62 63 ASN B C 1
ATOM 2374 O O . ASN B 1 63 ? -1.12 12.977 20.016 1 98.62 63 ASN B O 1
ATOM 2378 N N . GLY B 1 64 ? -1.136 15.031 21 1 98.69 64 GLY B N 1
ATOM 2379 C CA . GLY B 1 64 ? -1.254 15.734 19.734 1 98.69 64 GLY B CA 1
ATOM 2380 C C . GLY B 1 64 ? 0.018 15.695 18.906 1 98.69 64 GLY B C 1
ATOM 2381 O O . GLY B 1 64 ? 0.522 16.734 18.484 1 98.69 64 GLY B O 1
ATOM 2382 N N . LEU B 1 65 ? 0.57 14.484 18.812 1 98.88 65 LEU B N 1
ATOM 2383 C CA . LEU B 1 65 ? 1.81 14.258 18.078 1 98.88 65 LEU B CA 1
ATOM 2384 C C . LEU B 1 65 ? 1.52 13.859 16.641 1 98.88 65 LEU B C 1
ATOM 2386 O O . LEU B 1 65 ? 0.627 13.055 16.375 1 98.88 65 LEU B O 1
ATOM 2390 N N . SER B 1 66 ? 2.18 14.5 15.75 1 98.88 66 SER B N 1
ATOM 2391 C CA . SER B 1 66 ? 2.24 14.102 14.344 1 98.88 66 SER B CA 1
ATOM 2392 C C . SER B 1 66 ? 3.637 13.609 13.969 1 98.88 66 SER B C 1
ATOM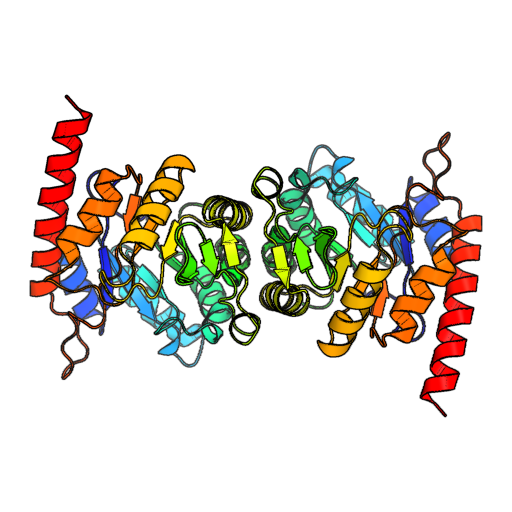 2394 O O . SER B 1 66 ? 4.582 14.398 13.906 1 98.88 66 SER B O 1
ATOM 2396 N N . VAL B 1 67 ? 3.781 12.289 13.781 1 98.88 67 VAL B N 1
ATOM 2397 C CA . VAL B 1 67 ? 5.059 11.742 13.336 1 98.88 67 VAL B CA 1
ATOM 2398 C C . VAL B 1 67 ? 5.227 11.977 11.836 1 98.88 67 VAL B C 1
ATOM 2400 O O . VAL B 1 67 ? 4.41 11.508 11.031 1 98.88 67 VAL B O 1
ATOM 2403 N N . GLY B 1 68 ? 6.207 12.688 11.516 1 98.12 68 GLY B N 1
ATOM 2404 C CA . GLY B 1 68 ? 6.414 13.031 10.117 1 98.12 68 GLY B CA 1
ATOM 2405 C C . GLY B 1 68 ? 7.762 12.578 9.586 1 98.12 68 GLY B C 1
ATOM 2406 O O . GLY B 1 68 ? 8.609 12.109 10.344 1 98.12 68 GLY B O 1
ATOM 2407 N N . LEU B 1 69 ? 7.949 12.641 8.312 1 97.25 69 LEU B N 1
ATOM 2408 C CA . LEU B 1 69 ? 9.133 12.164 7.602 1 97.25 69 LEU B CA 1
ATOM 2409 C C . LEU B 1 69 ? 10.258 13.195 7.668 1 97.25 69 LEU B C 1
ATOM 2411 O O . LEU B 1 69 ? 11.305 12.938 8.266 1 97.25 69 LEU B O 1
ATOM 2415 N N . GLY B 1 70 ? 10.086 14.406 7.328 1 92.5 70 GLY B N 1
ATOM 2416 C CA . GLY B 1 70 ? 11.023 15.5 7.082 1 92.5 70 GLY B CA 1
ATOM 2417 C C . GLY B 1 70 ? 11.109 15.891 5.621 1 92.5 70 GLY B C 1
ATOM 2418 O O . GLY B 1 70 ? 11.797 15.242 4.836 1 92.5 70 GLY B O 1
ATOM 2419 N N . ALA B 1 71 ? 10.531 17.016 5.285 1 81.06 71 ALA B N 1
ATOM 2420 C CA . ALA B 1 71 ? 10.461 17.562 3.934 1 81.06 71 ALA B CA 1
ATOM 2421 C C . ALA B 1 71 ? 9.977 16.516 2.938 1 81.06 71 ALA B C 1
ATOM 2423 O O . ALA B 1 71 ? 10.5 16.422 1.825 1 81.06 71 ALA B O 1
ATOM 2424 N N . GLY B 1 72 ? 9.156 15.625 3.369 1 83.75 72 GLY B N 1
ATOM 2425 C CA . GLY B 1 72 ? 8.602 14.617 2.48 1 83.75 72 GLY B CA 1
ATOM 2426 C C . GLY B 1 72 ? 9.617 13.586 2.033 1 83.75 72 GLY B C 1
ATOM 2427 O O . GLY B 1 72 ? 9.438 12.93 1.002 1 83.75 72 GLY B O 1
ATOM 2428 N N . ASP B 1 73 ? 10.688 13.445 2.742 1 94.62 73 ASP B N 1
ATOM 2429 C CA . ASP B 1 73 ? 11.719 12.477 2.365 1 94.62 73 ASP B CA 1
ATOM 2430 C C . ASP B 1 73 ? 11.164 11.055 2.396 1 94.62 73 ASP B C 1
ATOM 2432 O O . ASP B 1 73 ? 11 10.469 3.471 1 94.62 73 ASP B O 1
ATOM 2436 N N . PRO B 1 74 ? 10.984 10.508 1.238 1 98.12 74 PRO B N 1
ATOM 2437 C CA . PRO B 1 74 ? 10.352 9.195 1.182 1 98.12 74 PRO B CA 1
ATOM 2438 C C . PRO B 1 74 ? 11.164 8.117 1.889 1 98.12 74 PRO B C 1
ATOM 2440 O O . PRO B 1 74 ? 10.617 7.094 2.311 1 98.12 74 PRO B O 1
ATOM 2443 N N . ASN B 1 75 ? 12.461 8.305 2.086 1 98 75 ASN B N 1
ATOM 2444 C CA . ASN B 1 75 ? 13.328 7.297 2.699 1 98 75 ASN B CA 1
ATOM 2445 C C . ASN B 1 75 ? 13.047 7.152 4.191 1 98 75 ASN B C 1
ATOM 2447 O O . ASN B 1 75 ? 13.516 6.207 4.824 1 98 75 ASN B O 1
ATOM 2451 N N . GLN B 1 76 ? 12.242 8.055 4.781 1 98.56 76 GLN B N 1
ATOM 2452 C CA . GLN B 1 76 ? 11.898 8.008 6.195 1 98.56 76 GLN B CA 1
ATOM 2453 C C . GLN B 1 76 ? 10.625 7.188 6.422 1 98.56 76 GLN B C 1
ATOM 2455 O O . GLN B 1 76 ? 10.242 6.934 7.566 1 98.56 76 GLN B O 1
ATOM 2460 N N . SER B 1 77 ? 10 6.727 5.336 1 98.69 77 SER B N 1
ATOM 2461 C CA . SER B 1 77 ? 8.711 6.051 5.402 1 98.69 77 SER B CA 1
ATOM 2462 C C . SER B 1 77 ? 8.758 4.875 6.375 1 98.69 77 SER B C 1
ATOM 2464 O O . SER B 1 77 ? 7.887 4.746 7.242 1 98.69 77 SER B O 1
ATOM 2466 N N . ALA B 1 78 ? 9.75 4.039 6.258 1 98.44 78 ALA B N 1
ATOM 2467 C CA . ALA B 1 78 ? 9.844 2.85 7.102 1 98.44 78 ALA B CA 1
ATOM 2468 C C . ALA B 1 78 ? 10.008 3.234 8.57 1 98.44 78 ALA B C 1
ATOM 2470 O O . ALA B 1 78 ? 9.375 2.641 9.445 1 98.44 78 ALA B O 1
ATOM 2471 N N . MET B 1 79 ? 10.852 4.191 8.883 1 98.75 79 MET B N 1
ATOM 2472 C CA . MET B 1 79 ? 11.078 4.621 10.258 1 98.75 79 MET B CA 1
ATOM 2473 C C . MET B 1 79 ? 9.805 5.207 10.859 1 98.75 79 MET B C 1
ATOM 2475 O O . MET B 1 79 ? 9.484 4.945 12.023 1 98.75 79 MET B O 1
ATOM 2479 N N . VAL B 1 80 ? 9.094 6 10.094 1 98.88 80 VAL B N 1
ATOM 2480 C CA . VAL B 1 80 ? 7.832 6.574 10.555 1 98.88 80 VAL B CA 1
ATOM 2481 C C . VAL B 1 80 ? 6.891 5.465 11.008 1 98.88 80 VAL B C 1
ATOM 2483 O O . VAL B 1 80 ? 6.258 5.57 12.062 1 98.88 80 VAL B O 1
ATOM 2486 N N . SER B 1 81 ? 6.809 4.414 10.203 1 98.88 81 SER B N 1
ATOM 2487 C CA . SER B 1 81 ? 5.926 3.303 10.539 1 98.88 81 SER B CA 1
ATOM 2488 C C . SER B 1 81 ? 6.379 2.605 11.82 1 98.88 81 SER B C 1
ATOM 2490 O O . SER B 1 81 ? 5.562 2.33 12.703 1 98.88 81 SER B O 1
ATOM 2492 N N . ARG B 1 82 ? 7.684 2.332 11.93 1 98.81 82 ARG B N 1
ATOM 2493 C CA . ARG B 1 82 ? 8.203 1.615 13.094 1 98.81 82 ARG B CA 1
ATOM 2494 C C . ARG B 1 82 ? 8.023 2.432 14.367 1 98.81 82 ARG B C 1
ATOM 2496 O O . ARG B 1 82 ? 7.586 1.901 15.391 1 98.81 82 ARG B O 1
ATOM 2503 N N . VAL B 1 83 ? 8.297 3.705 14.32 1 98.88 83 VAL B N 1
ATOM 2504 C CA . VAL B 1 83 ? 8.211 4.586 15.477 1 98.88 83 VAL B CA 1
ATOM 2505 C C . VAL B 1 83 ? 6.746 4.762 15.883 1 98.88 83 VAL B C 1
ATOM 2507 O O . VAL B 1 83 ? 6.422 4.766 17.062 1 98.88 83 VAL B O 1
ATOM 2510 N N . SER B 1 84 ? 5.875 4.852 14.922 1 98.88 84 SER B N 1
ATOM 2511 C CA . SER B 1 84 ? 4.453 5.059 15.188 1 98.88 84 SER B CA 1
ATOM 2512 C C . SER B 1 84 ? 3.824 3.822 15.82 1 98.88 84 SER B C 1
ATOM 2514 O O . SER B 1 84 ? 2.875 3.934 16.594 1 98.88 84 SER B O 1
ATOM 2516 N N . LYS B 1 85 ? 4.355 2.652 15.422 1 98.88 85 LYS B N 1
ATOM 2517 C CA . LYS B 1 85 ? 3.891 1.421 16.047 1 98.88 85 LYS B CA 1
ATOM 2518 C C . LYS B 1 85 ? 3.99 1.511 17.578 1 98.88 85 LYS B C 1
ATOM 2520 O O . LYS B 1 85 ? 3.1 1.043 18.281 1 98.88 85 LYS B O 1
ATOM 2525 N N . VAL B 1 86 ? 5.008 2.105 18.062 1 98.88 86 VAL B N 1
ATOM 2526 C CA . VAL B 1 86 ? 5.281 2.18 19.5 1 98.88 86 VAL B CA 1
ATOM 2527 C C . VAL B 1 86 ? 4.555 3.379 20.109 1 98.88 86 VAL B C 1
ATOM 2529 O O . VAL B 1 86 ? 3.91 3.264 21.141 1 98.88 86 VAL B O 1
ATOM 2532 N N . LEU B 1 87 ? 4.555 4.555 19.453 1 98.88 87 LEU B N 1
ATOM 2533 C CA . LEU B 1 87 ? 4.125 5.832 20.016 1 98.88 87 LEU B CA 1
ATOM 2534 C C . LEU B 1 87 ? 2.607 5.953 19.984 1 98.88 87 LEU B C 1
ATOM 2536 O O . LEU B 1 87 ? 2.023 6.684 20.781 1 98.88 87 LEU B O 1
ATOM 2540 N N . GLN B 1 88 ? 1.98 5.32 18.953 1 98.88 88 GLN B N 1
ATOM 2541 C CA . GLN B 1 88 ? 0.539 5.422 18.766 1 98.88 88 GLN B CA 1
ATOM 2542 C C . GLN B 1 88 ? 0.091 6.879 18.719 1 98.88 88 GLN B C 1
ATOM 2544 O O . GLN B 1 88 ? -0.765 7.293 19.516 1 98.88 88 GLN B O 1
ATOM 2549 N N . PRO B 1 89 ? 0.639 7.703 17.812 1 98.94 89 PRO B N 1
ATOM 2550 C CA . PRO B 1 89 ? 0.328 9.133 17.766 1 98.94 89 PRO B CA 1
ATOM 2551 C C . PRO B 1 89 ? -1.06 9.422 17.203 1 98.94 89 PRO B C 1
ATOM 2553 O O . PRO B 1 89 ? -1.699 8.523 16.641 1 98.94 89 PRO B O 1
ATOM 2556 N N . GLN B 1 90 ? -1.511 10.641 17.328 1 98.94 90 GLN B N 1
ATOM 2557 C CA . GLN B 1 90 ? -2.783 11.055 16.75 1 98.94 90 GLN B CA 1
ATOM 2558 C C . GLN B 1 90 ? -2.684 11.156 15.227 1 98.94 90 GLN B C 1
ATOM 2560 O O . GLN B 1 90 ? -3.689 11.031 14.523 1 98.94 90 GLN B O 1
ATOM 2565 N N . HIS B 1 91 ? -1.475 11.359 14.789 1 98.94 91 HIS B N 1
ATOM 2566 C CA . HIS B 1 91 ? -1.323 11.641 13.359 1 98.94 91 HIS B CA 1
ATOM 2567 C C . HIS B 1 91 ? 0 11.102 12.836 1 98.94 91 HIS B C 1
ATOM 2569 O O . HIS B 1 91 ? 1.033 11.211 13.492 1 98.94 91 HIS B O 1
ATOM 2575 N N . VAL B 1 92 ? -0.022 10.492 11.648 1 98.94 92 VAL B N 1
ATOM 2576 C CA . VAL B 1 92 ? 1.147 9.977 10.945 1 98.94 92 VAL B CA 1
ATOM 2577 C C . VAL B 1 92 ? 1.186 10.523 9.523 1 98.94 92 VAL B C 1
ATOM 2579 O O . VAL B 1 92 ? 0.19 10.453 8.797 1 98.94 92 VAL B O 1
ATOM 2582 N N . ASN B 1 93 ? 2.289 11.148 9.18 1 98.81 93 ASN B N 1
ATOM 2583 C CA . ASN B 1 93 ? 2.551 11.492 7.785 1 98.81 93 ASN B CA 1
ATOM 2584 C C . ASN B 1 93 ? 3.197 10.336 7.035 1 98.81 93 ASN B C 1
ATOM 2586 O O . ASN B 1 93 ? 4.184 9.758 7.5 1 98.81 93 ASN B O 1
ATOM 2590 N N . GLN B 1 94 ? 2.693 10.086 5.883 1 98.81 94 GLN B N 1
ATOM 2591 C CA . GLN B 1 94 ? 3.258 8.992 5.105 1 98.81 94 GLN B CA 1
ATOM 2592 C C . GLN B 1 94 ? 3.254 9.312 3.613 1 98.81 94 GLN B C 1
ATOM 2594 O O . GLN B 1 94 ? 2.367 10.016 3.129 1 98.81 94 GLN B O 1
ATOM 2599 N N . VAL B 1 95 ? 4.254 8.789 2.908 1 98.81 95 VAL B N 1
ATOM 2600 C CA . VAL B 1 95 ? 4.152 8.695 1.455 1 98.81 95 VAL B CA 1
ATOM 2601 C C . VAL B 1 95 ? 3.064 7.695 1.077 1 98.81 95 VAL B C 1
ATOM 2603 O O . VAL B 1 95 ? 2.578 6.949 1.929 1 98.81 95 VAL B O 1
ATOM 2606 N N . PHE B 1 96 ? 2.709 7.742 -0.201 1 98.88 96 PHE B N 1
ATOM 2607 C CA . PHE B 1 96 ? 1.59 6.945 -0.692 1 98.88 96 PHE B CA 1
ATOM 2608 C C . PHE B 1 96 ? 1.776 5.477 -0.339 1 98.88 96 PHE B C 1
ATOM 2610 O O . PHE B 1 96 ? 0.88 4.852 0.231 1 98.88 96 PHE B O 1
ATOM 2617 N N . THR B 1 97 ? 2.936 4.867 -0.551 1 98.88 97 THR B N 1
ATOM 2618 C CA . THR B 1 97 ? 3.189 3.432 -0.456 1 98.88 97 THR B CA 1
ATOM 2619 C C . THR B 1 97 ? 3.396 3.014 0.997 1 98.88 97 THR B C 1
ATOM 2621 O O . THR B 1 97 ? 3.43 1.821 1.306 1 98.88 97 THR B O 1
ATOM 2624 N N . GLY B 1 98 ? 3.533 3.967 1.907 1 98.81 98 GLY B N 1
ATOM 2625 C CA . GLY B 1 98 ? 3.785 3.621 3.297 1 98.81 98 GLY B CA 1
ATOM 2626 C C . GLY B 1 98 ? 2.518 3.494 4.121 1 98.81 98 GLY B C 1
ATOM 2627 O O . GLY B 1 98 ? 2.557 3.039 5.266 1 98.81 98 GLY B O 1
ATOM 2628 N N . VAL B 1 99 ? 1.369 3.801 3.549 1 98.94 99 VAL B N 1
ATOM 2629 C CA . VAL B 1 99 ? 0.119 3.926 4.289 1 98.94 99 VAL B CA 1
ATOM 2630 C C . VAL B 1 99 ? -0.295 2.561 4.836 1 98.94 99 VAL B C 1
ATOM 2632 O O . VAL B 1 99 ? -0.587 2.424 6.027 1 98.94 99 VAL B O 1
ATOM 2635 N N . GLY B 1 100 ? -0.319 1.522 3.963 1 98.94 100 GLY B N 1
ATOM 2636 C CA . GLY B 1 100 ? -0.729 0.196 4.395 1 98.94 100 GLY B CA 1
ATOM 2637 C C . GLY B 1 100 ? 0.122 -0.353 5.523 1 98.94 100 GLY B C 1
ATOM 2638 O O . GLY B 1 100 ? -0.404 -0.902 6.496 1 98.94 100 GLY B O 1
ATOM 2639 N N . THR B 1 101 ? 1.456 -0.187 5.398 1 98.94 101 THR B N 1
ATOM 2640 C CA . THR B 1 101 ? 2.391 -0.652 6.418 1 98.94 101 THR B CA 1
ATOM 2641 C C . THR B 1 101 ? 2.131 0.044 7.75 1 98.94 101 THR B C 1
ATOM 2643 O O . THR B 1 101 ? 2.068 -0.606 8.797 1 98.94 101 THR B O 1
ATOM 2646 N N . SER B 1 102 ? 1.945 1.351 7.695 1 98.94 102 SER B N 1
ATOM 2647 C CA . SER B 1 102 ? 1.72 2.109 8.922 1 98.94 102 SER B CA 1
ATOM 2648 C C . SER B 1 102 ? 0.42 1.688 9.602 1 98.94 102 SER B C 1
ATOM 2650 O O . SER B 1 102 ? 0.383 1.5 10.82 1 98.94 102 SER B O 1
ATOM 2652 N N . ARG B 1 103 ? -0.655 1.572 8.82 1 98.94 103 ARG B N 1
ATOM 2653 C CA . ARG B 1 103 ? -1.938 1.169 9.383 1 98.94 103 ARG B CA 1
ATOM 2654 C C . ARG B 1 103 ? -1.834 -0.198 10.055 1 98.94 103 ARG B C 1
ATOM 2656 O O . ARG B 1 103 ? -2.328 -0.39 11.164 1 98.94 103 ARG B O 1
ATOM 2663 N N . ALA B 1 104 ? -1.178 -1.11 9.375 1 98.88 104 ALA B N 1
ATOM 2664 C CA . ALA B 1 104 ? -1.03 -2.461 9.914 1 98.88 104 ALA B CA 1
ATOM 2665 C C . ALA B 1 104 ? -0.255 -2.447 11.227 1 98.88 104 ALA B C 1
ATOM 2667 O O . ALA B 1 104 ? -0.622 -3.141 12.18 1 98.88 104 ALA B O 1
ATOM 2668 N N . LEU B 1 105 ? 0.792 -1.66 11.297 1 98.88 105 LEU B N 1
ATOM 2669 C CA . LEU B 1 105 ? 1.666 -1.653 12.469 1 98.88 105 LEU B CA 1
ATOM 2670 C C . LEU B 1 105 ? 1.018 -0.904 13.625 1 98.88 105 LEU B C 1
ATOM 2672 O O . LEU B 1 105 ? 1.219 -1.258 14.789 1 98.88 105 LEU B O 1
ATOM 2676 N N . LEU B 1 106 ? 0.277 0.153 13.336 1 98.81 106 LEU B N 1
ATOM 2677 C CA . LEU B 1 106 ? -0.479 0.824 14.383 1 98.81 106 LEU B CA 1
ATOM 2678 C C . LEU B 1 106 ? -1.436 -0.146 15.07 1 98.81 106 LEU B C 1
ATOM 2680 O O . LEU B 1 106 ? -1.59 -0.109 16.297 1 98.81 106 LEU B O 1
ATOM 2684 N N . GLY B 1 107 ? -2.176 -0.956 14.195 1 98.38 107 GLY B N 1
ATOM 2685 C CA . GLY B 1 107 ? -3.051 -1.988 14.727 1 98.38 107 GLY B CA 1
ATOM 2686 C C . GLY B 1 107 ? -4.387 -1.451 15.211 1 98.38 107 GLY B C 1
ATOM 2687 O O . GLY B 1 107 ? -5.09 -2.113 15.977 1 98.38 107 GLY B O 1
ATOM 2688 N N . GLN B 1 108 ? -4.656 -0.194 14.875 1 98.31 108 GLN B N 1
ATOM 2689 C CA . GLN B 1 108 ? -5.922 0.466 15.188 1 98.31 108 GLN B CA 1
ATOM 2690 C C . GLN B 1 108 ? -6.285 1.49 14.117 1 98.31 108 GLN B C 1
ATOM 2692 O O . GLN B 1 108 ? -5.477 1.791 13.234 1 98.31 108 GLN B O 1
ATOM 2697 N N . ASN B 1 109 ? -7.488 1.992 14.211 1 97.88 109 ASN B N 1
ATOM 2698 C CA . ASN B 1 109 ? -8 2.777 13.094 1 97.88 109 ASN B CA 1
ATOM 2699 C C . ASN B 1 109 ? -8.219 4.238 13.484 1 97.88 109 ASN B C 1
ATOM 2701 O O . ASN B 1 109 ? -8.75 5.023 12.703 1 97.88 109 ASN B O 1
ATOM 2705 N N . ASP B 1 110 ? -7.855 4.652 14.695 1 98.56 110 ASP B N 1
ATOM 2706 C CA . ASP B 1 110 ? -8.156 5.992 15.188 1 98.56 110 ASP B CA 1
ATOM 2707 C C . ASP B 1 110 ? -7.113 7 14.711 1 98.56 110 ASP B C 1
ATOM 2709 O O . ASP B 1 110 ? -7.453 8.125 14.344 1 98.56 110 ASP B O 1
ATOM 2713 N N . THR B 1 111 ? -5.793 6.559 14.766 1 98.94 111 THR B N 1
ATOM 2714 C CA . THR B 1 111 ? -4.727 7.438 14.305 1 98.94 111 THR B CA 1
ATOM 2715 C C . THR B 1 111 ? -4.953 7.84 12.852 1 98.94 111 THR B C 1
ATOM 2717 O O . THR B 1 111 ? -5.273 6.992 12.008 1 98.94 111 THR B O 1
ATOM 2720 N N . VAL B 1 112 ? -4.848 9.078 12.602 1 98.94 112 VAL B N 1
ATOM 2721 C CA . VAL B 1 112 ? -4.965 9.586 11.234 1 98.94 112 VAL B CA 1
ATOM 2722 C C . VAL B 1 112 ? -3.67 9.312 10.469 1 98.94 112 VAL B C 1
ATOM 2724 O O . VAL B 1 112 ? -2.578 9.625 10.945 1 98.94 112 VAL B O 1
ATOM 2727 N N . ILE B 1 113 ? -3.77 8.664 9.352 1 98.94 113 ILE B N 1
ATOM 2728 C CA . ILE B 1 113 ? -2.648 8.484 8.438 1 98.94 113 ILE B CA 1
ATOM 2729 C C . ILE B 1 113 ? -2.957 9.164 7.102 1 98.94 113 ILE B C 1
ATOM 2731 O O . ILE B 1 113 ? -3.918 8.805 6.422 1 98.94 113 ILE B O 1
ATOM 2735 N N . ASN B 1 114 ? -2.201 10.125 6.781 1 98.88 114 ASN B N 1
ATOM 2736 C CA . ASN B 1 114 ? -2.373 10.68 5.445 1 98.88 114 ASN B CA 1
ATOM 2737 C C . ASN B 1 114 ? -1.511 9.953 4.418 1 98.88 114 ASN B C 1
ATOM 2739 O O . ASN B 1 114 ? -0.604 9.203 4.781 1 98.88 114 ASN B O 1
ATOM 2743 N N . GLY B 1 115 ? -1.883 9.984 3.17 1 98.81 115 GLY B N 1
ATOM 2744 C CA . GLY B 1 115 ? -1.102 9.531 2.031 1 98.81 115 GLY B CA 1
ATOM 2745 C C . GLY B 1 115 ? -0.714 10.648 1.083 1 98.81 115 GLY B C 1
ATOM 2746 O O . GLY B 1 115 ? -1.579 11.344 0.547 1 98.81 115 GLY B O 1
ATOM 2747 N N . LEU B 1 116 ? 0.533 10.789 0.874 1 98.75 116 LEU B N 1
ATOM 2748 C CA . LEU B 1 116 ? 1.064 11.891 0.076 1 98.75 116 LEU B CA 1
ATOM 2749 C C . LEU B 1 116 ? 0.821 11.648 -1.41 1 98.75 116 LEU B C 1
ATOM 2751 O O . LEU B 1 116 ? 1.123 10.57 -1.927 1 98.75 116 LEU B O 1
ATOM 2755 N N . VAL B 1 117 ? 0.203 12.516 -2.031 1 98.62 117 VAL B N 1
ATOM 2756 C CA . VAL B 1 117 ? 0.056 12.578 -3.482 1 98.62 117 VAL B CA 1
ATOM 2757 C C . VAL B 1 117 ? 0.512 13.938 -3.992 1 98.62 117 VAL B C 1
ATOM 2759 O O . VAL B 1 117 ? 0.432 14.938 -3.271 1 98.62 117 VAL B O 1
ATOM 2762 N N . SER B 1 118 ? 0.946 13.977 -5.234 1 98.56 118 SER B N 1
ATOM 2763 C CA . SER B 1 118 ? 1.529 15.211 -5.738 1 98.56 118 SER B CA 1
ATOM 2764 C C . SER B 1 118 ? 0.75 15.742 -6.934 1 98.56 118 SER B C 1
ATOM 2766 O O . SER B 1 118 ? 0.175 14.969 -7.703 1 98.56 118 SER B O 1
ATOM 2768 N N . PRO B 1 119 ? 0.766 17.078 -7.086 1 98.5 119 PRO B N 1
ATOM 2769 C CA . PRO B 1 119 ? 0.188 17.656 -8.305 1 98.5 119 PRO B CA 1
ATOM 2770 C C . PRO B 1 119 ? 0.924 17.219 -9.57 1 98.5 119 PRO B C 1
ATOM 2772 O O . PRO B 1 119 ? 2.115 16.891 -9.516 1 98.5 119 PRO B O 1
ATOM 2775 N N . THR B 1 120 ? 0.218 17.156 -10.641 1 98.38 120 THR B N 1
ATOM 2776 C CA . THR B 1 120 ? 0.806 16.766 -11.914 1 98.38 120 THR B CA 1
ATOM 2777 C C . THR B 1 120 ? 0.75 17.906 -12.922 1 98.38 120 THR B C 1
ATOM 2779 O O . THR B 1 120 ? 1.39 17.844 -13.977 1 98.38 120 THR B O 1
ATOM 2782 N N . GLY B 1 121 ? 0.03 18.953 -12.617 1 98.12 121 GLY B N 1
ATOM 2783 C CA . GLY B 1 121 ? -0.276 20 -13.586 1 98.12 121 GLY B CA 1
ATOM 2784 C C . GLY B 1 121 ? -1.578 19.766 -14.328 1 98.12 121 GLY B C 1
ATOM 2785 O O . GLY B 1 121 ? -2.037 20.625 -15.078 1 98.12 121 GLY B O 1
ATOM 2786 N N . LYS B 1 122 ? -2.227 18.641 -14.125 1 98.44 122 LYS B N 1
ATOM 2787 C CA . LYS B 1 122 ? -3.506 18.281 -14.734 1 98.44 122 LYS B CA 1
ATOM 2788 C C . LYS B 1 122 ? -4.613 18.203 -13.688 1 98.44 122 LYS B C 1
ATOM 2790 O O . LYS B 1 122 ? -4.523 17.438 -12.734 1 98.44 122 LYS B O 1
ATOM 2795 N N . VAL B 1 123 ? -5.68 18.984 -13.883 1 98.75 123 VAL B N 1
ATOM 2796 C CA . VAL B 1 123 ? -6.805 19 -12.953 1 98.75 123 VAL B CA 1
ATOM 2797 C C . VAL B 1 123 ? -7.457 17.625 -12.898 1 98.75 123 VAL B C 1
ATOM 2799 O O . VAL B 1 123 ? -7.746 17.031 -13.945 1 98.75 123 VAL B O 1
ATOM 2802 N N . GLY B 1 124 ? -7.645 17.062 -11.773 1 98.62 124 GLY B N 1
ATOM 2803 C CA . GLY B 1 124 ? -8.32 15.789 -11.594 1 98.62 124 GLY B CA 1
ATOM 2804 C C . GLY B 1 124 ? -7.383 14.602 -11.617 1 98.62 124 GLY B C 1
ATOM 2805 O O . GLY B 1 124 ? -7.816 13.453 -11.477 1 98.62 124 GLY B O 1
ATOM 2806 N N . ILE B 1 125 ? -6.086 14.883 -11.812 1 98.81 125 ILE B N 1
ATOM 2807 C CA . ILE B 1 125 ? -5.074 13.844 -11.906 1 98.81 125 ILE B CA 1
ATOM 2808 C C . ILE B 1 125 ? -3.957 14.117 -10.898 1 98.81 125 ILE B C 1
ATOM 2810 O O . ILE B 1 125 ? -3.482 15.242 -10.773 1 98.81 125 ILE B O 1
ATOM 2814 N N . VAL B 1 126 ? -3.547 13.094 -10.156 1 98.94 126 VAL B N 1
ATOM 2815 C CA . VAL B 1 126 ? -2.461 13.25 -9.195 1 98.94 126 VAL B CA 1
ATOM 2816 C C . VAL B 1 126 ? -1.402 12.172 -9.438 1 98.94 126 VAL B C 1
ATOM 2818 O O . VAL B 1 126 ? -1.66 11.18 -10.125 1 98.94 126 VAL B O 1
ATOM 2821 N N . ASN B 1 127 ? -0.23 12.445 -8.969 1 98.88 127 ASN B N 1
ATOM 2822 C CA . ASN B 1 127 ? 0.864 11.484 -8.977 1 98.88 127 ASN B CA 1
ATOM 2823 C C . ASN B 1 127 ? 0.943 10.719 -7.66 1 98.88 127 ASN B C 1
ATOM 2825 O O . ASN B 1 127 ? 1.055 11.32 -6.594 1 98.88 127 ASN B O 1
ATOM 2829 N N . VAL B 1 128 ? 0.888 9.367 -7.703 1 98.94 128 VAL B N 1
ATOM 2830 C CA . VAL B 1 128 ? 0.875 8.586 -6.473 1 98.94 128 VAL B CA 1
ATOM 2831 C C . VAL B 1 128 ? 2.242 7.938 -6.254 1 98.94 128 VAL B C 1
ATOM 2833 O O . VAL B 1 128 ? 2.455 7.234 -5.262 1 98.94 128 VAL B O 1
ATOM 2836 N N . ALA B 1 129 ? 3.207 8.133 -7.227 1 98.88 129 ALA B N 1
ATOM 2837 C CA . ALA B 1 129 ? 4.562 7.613 -7.086 1 98.88 129 ALA B CA 1
ATOM 2838 C C . ALA B 1 129 ? 5.395 8.492 -6.156 1 98.88 129 ALA B C 1
ATOM 2840 O O . ALA B 1 129 ? 6.203 9.305 -6.617 1 98.88 129 ALA B O 1
ATOM 2841 N N . THR B 1 130 ? 5.227 8.188 -4.836 1 98.75 130 THR B N 1
ATOM 2842 C CA . THR B 1 130 ? 5.832 9.117 -3.891 1 98.75 130 THR B CA 1
ATOM 2843 C C . THR B 1 130 ? 6.688 8.367 -2.873 1 98.75 130 THR B C 1
ATOM 2845 O O . THR B 1 130 ? 7.191 8.969 -1.918 1 98.75 130 THR B O 1
ATOM 2848 N N . GLY B 1 131 ? 6.863 7.039 -3.047 1 98.69 131 GLY B N 1
ATOM 2849 C CA . GLY B 1 131 ? 7.688 6.242 -2.154 1 98.69 131 GLY B CA 1
ATOM 2850 C C . GLY B 1 131 ? 9.164 6.309 -2.486 1 98.69 131 GLY B C 1
ATOM 2851 O O . GLY B 1 131 ? 9.562 6.992 -3.434 1 98.69 131 GLY B O 1
ATOM 2852 N N . PRO B 1 132 ? 9.992 5.625 -1.727 1 98.62 132 PRO B N 1
ATOM 2853 C CA . PRO B 1 132 ? 11.445 5.715 -1.9 1 98.62 132 PRO B CA 1
ATOM 2854 C C . PRO B 1 132 ? 11.891 5.316 -3.303 1 98.62 132 PRO B C 1
ATOM 2856 O O . PRO B 1 132 ? 12.688 6.023 -3.926 1 98.62 132 PRO B O 1
ATOM 2859 N N . LYS B 1 133 ? 11.375 4.238 -3.84 1 98.69 133 LYS B N 1
ATOM 2860 C CA . LYS B 1 133 ? 11.758 3.783 -5.176 1 98.69 133 LYS B CA 1
ATOM 2861 C C . LYS B 1 133 ? 10.867 4.41 -6.242 1 98.69 133 LYS B C 1
ATOM 2863 O O . LYS B 1 133 ? 11.352 4.852 -7.285 1 98.69 133 LYS B O 1
ATOM 2868 N N . SER B 1 134 ? 9.617 4.527 -5.98 1 98.81 134 SER B N 1
ATOM 2869 C CA . SER B 1 134 ? 8.656 4.969 -6.992 1 98.81 134 SER B CA 1
ATOM 2870 C C . SER B 1 134 ? 8.859 6.438 -7.34 1 98.81 134 SER B C 1
ATOM 2872 O O . SER B 1 134 ? 8.641 6.848 -8.484 1 98.81 134 SER B O 1
ATOM 2874 N N . SER B 1 135 ? 9.312 7.227 -6.367 1 98.44 135 SER B N 1
ATOM 2875 C CA . SER B 1 135 ? 9.5 8.648 -6.645 1 98.44 135 SER B CA 1
ATOM 2876 C C . SER B 1 135 ? 10.641 8.875 -7.625 1 98.44 135 SER B C 1
ATOM 2878 O O . SER B 1 135 ? 10.789 9.969 -8.172 1 98.44 135 SER B O 1
ATOM 2880 N N . GLN B 1 136 ? 11.469 7.836 -7.871 1 98.25 136 GLN B N 1
ATOM 2881 C CA . GLN B 1 136 ? 12.602 7.922 -8.789 1 98.25 136 GLN B CA 1
ATOM 2882 C C . GLN B 1 136 ? 12.211 7.445 -10.188 1 98.25 136 GLN B C 1
ATOM 2884 O O . GLN B 1 136 ? 13.047 7.41 -11.094 1 98.25 136 GLN B O 1
ATOM 2889 N N . LYS B 1 137 ? 10.961 7.059 -10.414 1 98.44 137 LYS B N 1
ATOM 2890 C CA . LYS B 1 137 ? 10.445 6.586 -11.695 1 98.44 137 LYS B CA 1
ATOM 2891 C C . LYS B 1 137 ? 9.539 7.637 -12.336 1 98.44 137 LYS B C 1
ATOM 2893 O O . LYS B 1 137 ? 9.359 8.727 -11.789 1 98.44 137 LYS B O 1
ATOM 2898 N N . ALA B 1 138 ? 9.094 7.312 -13.562 1 98.31 138 ALA B N 1
ATOM 2899 C CA . ALA B 1 138 ? 8.078 8.148 -14.195 1 98.31 138 ALA B CA 1
ATOM 2900 C C . ALA B 1 138 ? 6.84 8.273 -13.305 1 98.31 138 ALA B C 1
ATOM 2902 O O . ALA B 1 138 ? 6.492 7.348 -12.578 1 98.31 138 ALA B O 1
ATOM 2903 N N . ALA B 1 139 ? 6.152 9.43 -13.383 1 98.44 139 ALA B N 1
ATOM 2904 C CA . ALA B 1 139 ? 4.98 9.703 -12.555 1 98.44 139 ALA B CA 1
ATOM 2905 C C . ALA B 1 139 ? 3.896 8.648 -12.773 1 98.44 139 ALA B C 1
ATOM 2907 O O . ALA B 1 139 ? 3.664 8.219 -13.906 1 98.44 139 ALA B O 1
ATOM 2908 N N . ALA B 1 140 ? 3.273 8.195 -11.719 1 98.75 140 ALA B N 1
ATOM 2909 C CA . ALA B 1 140 ? 2.045 7.406 -11.758 1 98.75 140 ALA B CA 1
ATOM 2910 C C . ALA B 1 140 ? 0.814 8.305 -11.688 1 98.75 140 ALA B C 1
ATOM 2912 O O . ALA B 1 140 ? 0.282 8.555 -10.602 1 98.75 140 ALA B O 1
ATOM 2913 N N . GLU B 1 141 ? 0.354 8.734 -12.812 1 98.75 141 GLU B N 1
ATOM 2914 C CA . GLU B 1 141 ? -0.766 9.672 -12.898 1 98.75 141 GLU B CA 1
ATOM 2915 C C . GLU B 1 141 ? -2.102 8.938 -12.82 1 98.75 141 GLU B C 1
ATOM 2917 O O . GLU B 1 141 ? -2.404 8.094 -13.672 1 98.75 141 GLU B O 1
ATOM 2922 N N . VAL B 1 142 ? -2.896 9.281 -11.852 1 98.75 142 VAL B N 1
ATOM 2923 C CA . VAL B 1 142 ? -4.129 8.57 -11.547 1 98.75 142 VAL B CA 1
ATOM 2924 C C . VAL B 1 142 ? -5.25 9.562 -11.266 1 98.75 142 VAL B C 1
ATOM 2926 O O . VAL B 1 142 ? -5.023 10.617 -10.664 1 98.75 142 VAL B O 1
ATOM 2929 N N . PRO B 1 143 ? -6.484 9.219 -11.734 1 98.81 143 PRO B N 1
ATOM 2930 C CA . PRO B 1 143 ? -7.605 10.07 -11.32 1 98.81 143 PRO B CA 1
ATOM 2931 C C . PRO B 1 143 ? -7.711 10.219 -9.805 1 98.81 143 PRO B C 1
ATOM 2933 O O . PRO B 1 143 ? -7.488 9.25 -9.07 1 98.81 143 PRO B O 1
ATOM 2936 N N . VAL B 1 144 ? -8.086 11.383 -9.344 1 98.88 144 VAL B N 1
ATOM 2937 C CA . VAL B 1 144 ? -8.102 11.711 -7.922 1 98.88 144 VAL B CA 1
ATOM 2938 C C . VAL B 1 144 ? -9.023 10.734 -7.18 1 98.88 144 VAL B C 1
ATOM 2940 O O . VAL B 1 144 ? -8.648 10.211 -6.129 1 98.88 144 VAL B O 1
ATOM 2943 N N . ALA B 1 145 ? -10.203 10.477 -7.727 1 98.81 145 ALA B N 1
ATOM 2944 C CA . ALA B 1 145 ? -11.148 9.594 -7.055 1 98.81 145 ALA B CA 1
ATOM 2945 C C . ALA B 1 145 ? -10.578 8.195 -6.895 1 98.81 145 ALA B C 1
ATOM 2947 O O . ALA B 1 145 ? -10.797 7.539 -5.871 1 98.81 145 ALA B O 1
ATOM 2948 N N . THR B 1 146 ? -9.867 7.707 -7.922 1 98.88 146 THR B N 1
ATOM 2949 C CA . THR B 1 146 ? -9.227 6.398 -7.844 1 98.88 146 THR B CA 1
ATOM 2950 C C . THR B 1 146 ? -8.102 6.402 -6.812 1 98.88 146 THR B C 1
ATOM 2952 O O . THR B 1 146 ? -7.945 5.445 -6.055 1 98.88 146 THR B O 1
ATOM 2955 N N . ALA B 1 147 ? -7.309 7.477 -6.816 1 98.94 147 ALA B N 1
ATOM 2956 C CA . ALA B 1 147 ? -6.238 7.598 -5.832 1 98.94 147 ALA B CA 1
ATOM 2957 C C . ALA B 1 147 ? -6.789 7.551 -4.41 1 98.94 147 ALA B C 1
ATOM 2959 O O . ALA B 1 147 ? -6.191 6.938 -3.525 1 98.94 147 ALA B O 1
ATOM 2960 N N . ILE B 1 148 ? -7.914 8.195 -4.156 1 98.94 148 ILE B N 1
ATOM 2961 C CA . ILE B 1 148 ? -8.562 8.18 -2.85 1 98.94 148 ILE B CA 1
ATOM 2962 C C . ILE B 1 148 ? -8.969 6.75 -2.49 1 98.94 148 ILE B C 1
ATOM 2964 O O . ILE B 1 148 ? -8.695 6.281 -1.384 1 98.94 148 ILE B O 1
ATOM 2968 N N . ALA B 1 149 ? -9.547 6.055 -3.447 1 98.94 149 ALA B N 1
ATOM 2969 C CA . ALA B 1 149 ? -9.969 4.68 -3.205 1 98.94 149 ALA B CA 1
ATOM 2970 C C . ALA B 1 149 ? -8.773 3.785 -2.895 1 98.94 149 ALA B C 1
ATOM 2972 O O . ALA B 1 149 ? -8.852 2.9 -2.041 1 98.94 149 ALA B O 1
ATOM 2973 N N . LEU B 1 150 ? -7.656 3.99 -3.623 1 98.94 150 LEU B N 1
ATOM 2974 C CA . LEU B 1 150 ? -6.434 3.246 -3.346 1 98.94 150 LEU B CA 1
ATOM 2975 C C . LEU B 1 150 ? -5.969 3.48 -1.913 1 98.94 150 LEU B C 1
ATOM 2977 O O . LEU B 1 150 ? -5.629 2.531 -1.203 1 98.94 150 LEU B O 1
ATOM 2981 N N . LEU B 1 151 ? -5.961 4.703 -1.464 1 98.94 151 LEU B N 1
ATOM 2982 C CA . LEU B 1 151 ? -5.527 5.023 -0.108 1 98.94 151 LEU B CA 1
ATOM 2983 C C . LEU B 1 151 ? -6.496 4.449 0.922 1 98.94 151 LEU B C 1
ATOM 2985 O O . LEU B 1 151 ? -6.074 3.986 1.983 1 98.94 151 LEU B O 1
ATOM 2989 N N . GLN B 1 152 ? -7.77 4.492 0.617 1 98.88 152 GLN B N 1
ATOM 2990 C CA . GLN B 1 152 ? -8.75 3.895 1.515 1 98.88 152 GLN B CA 1
ATOM 2991 C C . GLN B 1 152 ? -8.531 2.391 1.646 1 98.88 152 GLN B C 1
ATOM 2993 O O . GLN B 1 152 ? -8.617 1.839 2.746 1 98.88 152 GLN B O 1
ATOM 2998 N N . ASP B 1 153 ? -8.266 1.729 0.51 1 98.88 153 ASP B N 1
ATOM 2999 C CA . ASP B 1 153 ? -7.953 0.305 0.536 1 98.88 153 ASP B CA 1
ATOM 3000 C C . ASP B 1 153 ? -6.793 0.016 1.489 1 98.88 153 ASP B C 1
ATOM 3002 O O . ASP B 1 153 ? -6.762 -1.035 2.133 1 98.88 153 ASP B O 1
ATOM 3006 N N . MET B 1 154 ? -5.879 0.931 1.583 1 98.88 154 MET B N 1
ATOM 3007 C CA . MET B 1 154 ? -4.656 0.71 2.35 1 98.88 154 MET B CA 1
ATOM 3008 C C . MET B 1 154 ? -4.824 1.185 3.789 1 98.88 154 MET B C 1
ATOM 3010 O O . MET B 1 154 ? -3.896 1.078 4.594 1 98.88 154 MET B O 1
ATOM 3014 N N . GLY B 1 155 ? -5.961 1.786 4.102 1 98.81 155 GLY B N 1
ATOM 3015 C CA . GLY B 1 155 ? -6.258 2.17 5.469 1 98.81 155 GLY B CA 1
ATOM 3016 C C . GLY B 1 155 ? -5.93 3.621 5.766 1 98.81 155 GLY B C 1
ATOM 3017 O O . GLY B 1 155 ? -5.828 4.016 6.93 1 98.81 155 GLY B O 1
ATOM 3018 N N . GLY B 1 156 ? -5.73 4.422 4.715 1 98.81 156 GLY B N 1
ATOM 3019 C CA . GLY B 1 156 ? -5.473 5.84 4.895 1 98.81 156 GLY B CA 1
ATOM 3020 C C . GLY B 1 156 ? -6.699 6.621 5.316 1 98.81 156 GLY B C 1
ATOM 3021 O O . GLY B 1 156 ? -7.828 6.148 5.16 1 98.81 156 GLY B O 1
ATOM 3022 N N . THR B 1 157 ? -6.453 7.816 5.84 1 98.81 157 THR B N 1
ATOM 3023 C CA . THR B 1 157 ? -7.535 8.641 6.367 1 98.81 157 THR B CA 1
ATOM 3024 C C . THR B 1 157 ? -7.703 9.906 5.539 1 98.81 157 THR B C 1
ATOM 3026 O O . THR B 1 157 ? -8.789 10.492 5.508 1 98.81 157 THR B O 1
ATOM 3029 N N . SER B 1 158 ? -6.609 10.344 4.91 1 98.88 158 SER B N 1
ATOM 3030 C CA . SER B 1 158 ? -6.656 11.656 4.281 1 98.88 158 SER B CA 1
ATOM 3031 C C . SER B 1 158 ? -5.676 11.75 3.117 1 98.88 158 SER B C 1
ATOM 3033 O O . SER B 1 158 ? -4.723 10.969 3.039 1 98.88 158 SER B O 1
ATOM 3035 N N . PHE B 1 159 ? -6.043 12.641 2.236 1 98.62 159 PHE B N 1
ATOM 3036 C CA . PHE B 1 159 ? -5.203 13.023 1.108 1 98.62 159 PHE B CA 1
ATOM 3037 C C . PHE B 1 159 ? -4.234 14.133 1.505 1 98.62 159 PHE B C 1
ATOM 3039 O O . PHE B 1 159 ? -4.656 15.25 1.815 1 98.62 159 PHE B O 1
ATOM 3046 N N . LYS B 1 160 ? -2.926 13.797 1.619 1 98.62 160 LYS B N 1
ATOM 3047 C CA . LYS B 1 160 ? -1.92 14.844 1.748 1 98.62 160 LYS B CA 1
ATOM 3048 C C . LYS B 1 160 ? -1.472 15.352 0.379 1 98.62 160 LYS B C 1
ATOM 3050 O O . LYS B 1 160 ? -0.727 14.664 -0.326 1 98.62 160 LYS B O 1
ATOM 3055 N N . PHE B 1 161 ? -1.937 16.516 -0.012 1 98.62 161 PHE B N 1
ATOM 3056 C CA . PHE B 1 161 ? -1.666 17.078 -1.328 1 98.62 161 PHE B CA 1
ATOM 3057 C C . PHE B 1 161 ? -0.437 17.984 -1.288 1 98.62 161 PHE B C 1
ATOM 3059 O O . PHE B 1 161 ? -0.508 19.125 -0.818 1 98.62 161 PHE B O 1
ATOM 3066 N N . PHE B 1 162 ? 0.705 17.484 -1.732 1 98.06 162 PHE B N 1
ATOM 3067 C CA . PHE B 1 162 ? 2.01 18.109 -1.54 1 98.06 162 PHE B CA 1
ATOM 3068 C C . PHE B 1 162 ? 2.9 17.891 -2.756 1 98.06 162 PHE B C 1
ATOM 3070 O O . PHE B 1 162 ? 2.855 16.828 -3.379 1 98.06 162 PHE B O 1
ATOM 3077 N N . PRO B 1 163 ? 3.672 18.859 -3.172 1 97.38 163 PRO B N 1
ATOM 3078 C CA . PRO B 1 163 ? 3.699 20.25 -2.711 1 97.38 163 PRO B CA 1
ATOM 3079 C C . PRO B 1 163 ? 2.781 21.156 -3.523 1 97.38 163 PRO B C 1
ATOM 3081 O O . PRO B 1 163 ? 2.871 21.188 -4.754 1 97.38 163 PRO B O 1
ATOM 3084 N N . MET B 1 164 ? 2.014 21.906 -2.838 1 97.19 164 MET B N 1
ATOM 3085 C CA . MET B 1 164 ? 1.014 22.734 -3.506 1 97.19 164 MET B CA 1
ATOM 3086 C C . MET B 1 164 ? 1.638 24.016 -4.031 1 97.19 164 MET B C 1
ATOM 3088 O O . MET B 1 164 ? 1.188 24.562 -5.043 1 97.19 164 MET B O 1
ATOM 3092 N N . GLY B 1 165 ? 2.648 24.578 -3.273 1 97 165 GLY B N 1
ATOM 3093 C CA . GLY B 1 165 ? 3.168 25.906 -3.594 1 97 165 GLY B CA 1
ATOM 3094 C C . GLY B 1 165 ? 2.182 27.016 -3.305 1 97 165 GLY B C 1
ATOM 3095 O O . GLY B 1 165 ? 2.066 27.969 -4.082 1 97 165 GLY B O 1
ATOM 3096 N N . GLY B 1 166 ? 1.505 26.828 -2.15 1 98 166 GLY B N 1
ATOM 3097 C CA . GLY B 1 166 ? 0.442 27.781 -1.866 1 98 166 GLY B CA 1
ATOM 3098 C C . GLY B 1 166 ? -0.746 27.656 -2.801 1 98 166 GLY B C 1
ATOM 3099 O O . GLY B 1 166 ? -1.353 26.578 -2.889 1 98 166 GLY B O 1
ATOM 3100 N N . LEU B 1 167 ? -1.007 28.688 -3.553 1 98.38 167 LEU B N 1
ATOM 3101 C CA . LEU B 1 167 ? -2.162 28.672 -4.445 1 98.38 167 LEU B CA 1
ATOM 3102 C C . LEU B 1 167 ? -1.73 28.453 -5.891 1 98.38 167 LEU B C 1
ATOM 3104 O O . LEU B 1 167 ? -2.525 28.641 -6.812 1 98.38 167 LEU B O 1
ATOM 3108 N N . LYS B 1 168 ? -0.464 28.047 -6.156 1 97.94 168 LYS B N 1
ATOM 3109 C CA . LYS B 1 168 ? 0.049 27.781 -7.5 1 97.94 168 LYS B CA 1
ATOM 3110 C C . LYS B 1 168 ? -0.769 26.703 -8.211 1 97.94 168 LYS B C 1
ATOM 3112 O O . LYS B 1 168 ? -0.916 26.734 -9.43 1 97.94 168 LYS B O 1
ATOM 3117 N N . HIS B 1 169 ? -1.31 25.75 -7.449 1 98.12 169 HIS B N 1
ATOM 3118 C CA . HIS B 1 169 ? -2.104 24.641 -7.984 1 98.12 169 HIS B CA 1
ATOM 3119 C C . HIS B 1 169 ? -3.551 24.719 -7.512 1 98.12 169 HIS B C 1
ATOM 3121 O O . HIS B 1 169 ? -4.168 23.703 -7.203 1 98.12 169 HIS B O 1
ATOM 3127 N N . GLU B 1 170 ? -4.023 25.922 -7.5 1 98.62 170 GLU B N 1
ATOM 3128 C CA . GLU B 1 170 ? -5.336 26.172 -6.906 1 98.62 170 GLU B CA 1
ATOM 3129 C C . GLU B 1 170 ? -6.41 25.328 -7.586 1 98.62 170 GLU B C 1
ATOM 3131 O O . GLU B 1 170 ? -7.25 24.719 -6.914 1 98.62 170 GLU B O 1
ATOM 3136 N N . GLU B 1 171 ? -6.461 25.297 -8.93 1 98.75 171 GLU B N 1
ATOM 3137 C CA . GLU B 1 171 ? -7.496 24.547 -9.633 1 98.75 171 GLU B CA 1
ATOM 3138 C C . GLU B 1 171 ? -7.398 23.047 -9.328 1 98.75 171 GLU B C 1
ATOM 3140 O O . GLU B 1 171 ? -8.422 22.375 -9.156 1 98.75 171 GLU B O 1
ATOM 3145 N N . GLU B 1 172 ? -6.199 22.516 -9.344 1 98.81 172 GLU B N 1
ATOM 3146 C CA . GLU B 1 172 ? -6 21.125 -8.961 1 98.81 172 GLU B CA 1
ATOM 3147 C C . GLU B 1 172 ? -6.469 20.875 -7.531 1 98.81 172 GLU B C 1
ATOM 3149 O O . GLU B 1 172 ? -7.109 19.859 -7.25 1 98.81 172 GLU B O 1
ATOM 3154 N N . PHE B 1 173 ? -6.156 21.859 -6.656 1 98.88 173 PHE B N 1
ATOM 3155 C CA . PHE B 1 173 ? -6.523 21.734 -5.25 1 98.88 173 PHE B CA 1
ATOM 3156 C C . PHE B 1 173 ? -8.039 21.719 -5.09 1 98.88 173 PHE B C 1
ATOM 3158 O O . PHE B 1 173 ? -8.578 20.922 -4.324 1 98.88 173 PHE B O 1
ATOM 3165 N N . ARG B 1 174 ? -8.711 22.547 -5.773 1 98.88 174 ARG B N 1
ATOM 3166 C CA . ARG B 1 174 ? -10.172 22.594 -5.738 1 98.88 174 ARG B CA 1
ATOM 3167 C C . ARG B 1 174 ? -10.758 21.25 -6.184 1 98.88 174 ARG B C 1
ATOM 3169 O O . ARG B 1 174 ? -11.727 20.766 -5.586 1 98.88 174 ARG B O 1
ATOM 3176 N N . ALA B 1 175 ? -10.195 20.672 -7.262 1 98.88 175 ALA B N 1
ATOM 3177 C CA . ALA B 1 175 ? -10.664 19.375 -7.75 1 98.88 175 ALA B CA 1
ATOM 3178 C C . ALA B 1 175 ? -10.43 18.281 -6.711 1 98.88 175 ALA B C 1
ATOM 3180 O O . ALA B 1 175 ? -11.273 17.406 -6.516 1 98.88 175 ALA B O 1
ATOM 3181 N N . VAL B 1 176 ? -9.289 18.312 -6.066 1 98.88 176 VAL B N 1
ATOM 3182 C CA . VAL B 1 176 ? -8.953 17.359 -5.02 1 98.88 176 VAL B CA 1
ATOM 3183 C C . VAL B 1 176 ? -9.93 17.5 -3.857 1 98.88 176 VAL B C 1
ATOM 3185 O O . VAL B 1 176 ? -10.445 16.5 -3.348 1 98.88 176 VAL B O 1
ATOM 3188 N N . ALA B 1 177 ? -10.18 18.719 -3.42 1 98.94 177 ALA B N 1
ATOM 3189 C CA . ALA B 1 177 ? -11.094 18.984 -2.311 1 98.94 177 ALA B CA 1
ATOM 3190 C C . ALA B 1 177 ? -12.492 18.438 -2.617 1 98.94 177 ALA B C 1
ATOM 3192 O O . ALA B 1 177 ? -13.102 17.781 -1.781 1 98.94 177 ALA B O 1
ATOM 3193 N N . LYS B 1 178 ? -12.969 18.703 -3.803 1 98.88 178 LYS B N 1
ATOM 3194 C CA . LYS B 1 178 ? -14.281 18.219 -4.211 1 98.88 178 LYS B CA 1
ATOM 3195 C C . LYS B 1 178 ? -14.336 16.688 -4.188 1 98.88 178 LYS B C 1
ATOM 3197 O O . LYS B 1 178 ? -15.328 16.109 -3.744 1 98.88 178 LYS B O 1
ATOM 3202 N N . ALA B 1 179 ? -13.336 16.062 -4.699 1 98.88 179 ALA B N 1
ATOM 3203 C CA . ALA B 1 179 ? -13.281 14.609 -4.727 1 98.88 179 ALA B CA 1
ATOM 3204 C C . ALA B 1 179 ? -13.242 14.039 -3.312 1 98.88 179 ALA B C 1
ATOM 3206 O O . ALA B 1 179 ? -13.875 13.016 -3.031 1 98.88 179 ALA B O 1
ATOM 3207 N N . CYS B 1 180 ? -12.414 14.648 -2.422 1 98.88 180 CYS B N 1
ATOM 3208 C CA . CYS B 1 180 ? -12.359 14.203 -1.035 1 98.88 180 CYS B CA 1
ATOM 3209 C C . CYS B 1 180 ? -13.734 14.258 -0.384 1 98.88 180 CYS B C 1
ATOM 3211 O O . CYS B 1 180 ? -14.156 13.312 0.284 1 98.88 180 CYS B O 1
ATOM 3213 N N . ALA B 1 181 ? -14.391 15.352 -0.597 1 98.69 181 ALA B N 1
ATOM 3214 C CA . ALA B 1 181 ? -15.742 15.5 -0.047 1 98.69 181 ALA B CA 1
ATOM 3215 C C . ALA B 1 181 ? -16.672 14.422 -0.589 1 98.69 181 ALA B C 1
ATOM 3217 O O . ALA B 1 181 ? -17.391 13.773 0.173 1 98.69 181 ALA B O 1
ATOM 3218 N N . ALA B 1 182 ? -16.656 14.211 -1.879 1 98.44 182 ALA B N 1
ATOM 3219 C CA . ALA B 1 182 ? -17.547 13.266 -2.543 1 98.44 182 ALA B CA 1
ATOM 3220 C C . ALA B 1 182 ? -17.281 11.836 -2.082 1 98.44 182 ALA B C 1
ATOM 3222 O O . ALA B 1 182 ? -18.203 11.031 -1.963 1 98.44 182 ALA B O 1
ATOM 3223 N N . GLU B 1 183 ? -16.016 11.508 -1.799 1 97.75 183 GLU B N 1
ATOM 3224 C CA . GLU B 1 183 ? -15.625 10.141 -1.466 1 97.75 183 GLU B CA 1
ATOM 3225 C C . GLU B 1 183 ? -15.594 9.93 0.046 1 97.75 183 GLU B C 1
ATOM 3227 O O . GLU B 1 183 ? -15.25 8.844 0.519 1 97.75 183 GLU B O 1
ATOM 3232 N N . GLY B 1 184 ? -15.922 10.953 0.842 1 97.62 184 GLY B N 1
ATOM 3233 C CA . GLY B 1 184 ? -15.867 10.836 2.291 1 97.62 184 GLY B CA 1
ATOM 3234 C C . GLY B 1 184 ? -14.453 10.641 2.814 1 97.62 184 GLY B C 1
ATOM 3235 O O . GLY B 1 184 ? -14.219 9.805 3.689 1 97.62 184 GLY B O 1
ATOM 3236 N N . PHE B 1 185 ? -13.492 11.297 2.18 1 98.81 185 PHE B N 1
ATOM 3237 C CA . PHE B 1 185 ? -12.086 11.25 2.553 1 98.81 185 PHE B CA 1
ATOM 3238 C C . PHE B 1 185 ? -11.609 12.609 3.061 1 98.81 185 PHE B C 1
ATOM 3240 O O . PHE B 1 185 ? -12.156 13.648 2.672 1 98.81 185 PHE B O 1
ATOM 3247 N N . ASN B 1 186 ? -10.688 12.664 3.998 1 98.94 186 ASN B N 1
ATOM 3248 C CA . ASN B 1 186 ? -10.18 13.906 4.57 1 98.94 186 ASN B CA 1
ATOM 3249 C C . ASN B 1 186 ? -9.055 14.5 3.723 1 98.94 186 ASN B C 1
ATOM 3251 O O . ASN B 1 186 ? -8.57 13.852 2.795 1 98.94 186 ASN B O 1
ATOM 3255 N N . LEU B 1 187 ? -8.727 15.734 3.998 1 98.94 187 LEU B N 1
ATOM 3256 C CA . LEU B 1 187 ? -7.785 16.453 3.146 1 98.94 187 LEU B CA 1
ATOM 3257 C C . LEU B 1 187 ? -6.742 17.188 3.984 1 98.94 187 LEU B C 1
ATOM 3259 O O . LEU B 1 187 ? -7.074 17.781 5.008 1 98.94 187 LEU B O 1
ATOM 3263 N N . GLU B 1 188 ? -5.527 17.094 3.568 1 98.94 188 GLU B N 1
ATOM 3264 C CA . GLU B 1 188 ? -4.418 17.781 4.223 1 98.94 188 GLU B CA 1
ATOM 3265 C C . GLU B 1 188 ? -3.598 18.594 3.217 1 98.94 188 GLU B C 1
ATOM 3267 O O . GLU B 1 188 ? -2.596 18.109 2.691 1 98.94 188 GLU B O 1
ATOM 3272 N N . PRO B 1 189 ? -3.965 19.875 2.982 1 98.88 189 PRO B N 1
ATOM 3273 C CA . PRO B 1 189 ? -3.154 20.734 2.117 1 98.88 189 PRO B CA 1
ATOM 3274 C C . PRO B 1 189 ? -1.785 21.062 2.715 1 98.88 189 PRO B C 1
ATOM 3276 O O . PRO B 1 189 ? -1.673 21.281 3.922 1 98.88 189 PRO B O 1
ATOM 3279 N N . THR B 1 190 ? -0.77 21.016 1.912 1 98.12 190 THR B N 1
ATOM 3280 C CA . THR B 1 190 ? 0.595 21.172 2.396 1 98.12 190 THR B CA 1
ATOM 3281 C C . THR B 1 190 ? 1.493 21.75 1.302 1 98.12 190 THR B C 1
ATOM 3283 O O . THR B 1 190 ? 1.362 21.375 0.132 1 98.12 190 THR B O 1
ATOM 3286 N N . GLY B 1 191 ? 2.42 22.609 1.686 1 97.5 191 GLY B N 1
ATOM 3287 C CA . GLY B 1 191 ? 3.422 23.156 0.791 1 97.5 191 GLY B CA 1
ATOM 3288 C C . GLY B 1 191 ? 3.148 24.609 0.411 1 97.5 191 GLY B C 1
ATOM 3289 O O . GLY B 1 191 ? 2.191 24.891 -0.311 1 97.5 191 GLY B O 1
ATOM 3290 N N . GLY B 1 192 ? 3.955 25.469 0.846 1 97.56 192 GLY B N 1
ATOM 3291 C CA . GLY B 1 192 ? 3.859 26.875 0.472 1 97.56 192 GLY B CA 1
ATOM 3292 C C . GLY B 1 192 ? 2.727 27.609 1.17 1 97.56 192 GLY B C 1
ATOM 3293 O O . GLY B 1 192 ? 2.25 28.641 0.686 1 97.56 192 GLY B O 1
ATOM 3294 N N . ILE B 1 193 ? 2.23 27.109 2.254 1 98.62 193 ILE B N 1
ATOM 3295 C CA . ILE B 1 193 ? 1.153 27.75 2.994 1 98.62 193 ILE B CA 1
ATOM 3296 C C . ILE B 1 193 ? 1.74 28.719 4.02 1 98.62 193 ILE B C 1
ATOM 3298 O O . ILE B 1 193 ? 2.686 28.391 4.734 1 98.62 193 ILE B O 1
ATOM 3302 N N . ASP B 1 194 ? 1.242 29.938 4.023 1 98.44 194 ASP B N 1
ATOM 3303 C CA . ASP B 1 194 ? 1.677 30.984 4.945 1 98.44 194 ASP B CA 1
ATOM 3304 C C . ASP B 1 194 ? 0.486 31.781 5.469 1 98.44 194 ASP B C 1
ATOM 3306 O O . ASP B 1 194 ? -0.667 31.438 5.203 1 98.44 194 ASP B O 1
ATOM 3310 N N . LEU B 1 195 ? 0.768 32.812 6.293 1 98.44 195 LEU B N 1
ATOM 3311 C CA . LEU B 1 195 ? -0.288 33.594 6.941 1 98.44 195 LEU B CA 1
ATOM 3312 C C . LEU B 1 195 ? -1.139 34.312 5.91 1 98.44 195 LEU B C 1
ATOM 3314 O O . LEU B 1 195 ? -2.312 34.594 6.156 1 98.44 195 LEU B O 1
ATOM 3318 N N . ASP B 1 196 ? -0.633 34.531 4.703 1 98.38 196 ASP B N 1
ATOM 3319 C CA . ASP B 1 196 ? -1.32 35.344 3.699 1 98.38 196 ASP B CA 1
ATOM 3320 C C . ASP B 1 196 ?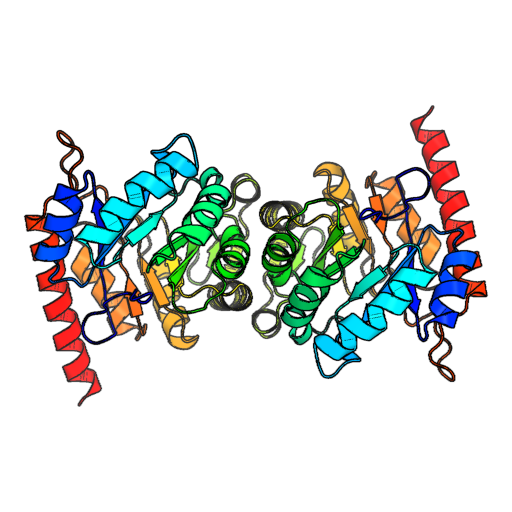 -2.281 34.5 2.873 1 98.38 196 ASP B C 1
ATOM 3322 O O . ASP B 1 196 ? -3.299 35 2.387 1 98.38 196 ASP B O 1
ATOM 3326 N N . ASN B 1 197 ? -1.937 33.25 2.654 1 98.69 197 ASN B N 1
ATOM 3327 C CA . ASN B 1 197 ? -2.75 32.438 1.747 1 98.69 197 ASN B CA 1
ATOM 3328 C C . ASN B 1 197 ? -3.516 31.344 2.494 1 98.69 197 ASN B C 1
ATOM 3330 O O . ASN B 1 197 ? -4.371 30.672 1.915 1 98.69 197 ASN B O 1
ATOM 3334 N N . PHE B 1 198 ? -3.322 31.25 3.812 1 98.81 198 PHE B N 1
ATOM 3335 C CA . PHE B 1 198 ? -3.918 30.203 4.637 1 98.81 198 PHE B CA 1
ATOM 3336 C C . PHE B 1 198 ? -5.438 30.266 4.57 1 98.81 198 PHE B C 1
ATOM 3338 O O . PHE B 1 198 ? -6.094 29.25 4.348 1 98.81 198 PHE B O 1
ATOM 3345 N N . GLU B 1 199 ? -5.965 31.422 4.738 1 98.81 199 GLU B N 1
ATOM 3346 C CA . GLU B 1 199 ? -7.414 31.578 4.785 1 98.81 199 GLU B CA 1
ATOM 3347 C C . GLU B 1 199 ? -8.062 31.094 3.494 1 98.81 199 GLU B C 1
ATOM 3349 O O . GLU B 1 199 ? -9.047 30.344 3.529 1 98.81 199 GLU B O 1
ATOM 3354 N N . ALA B 1 200 ? -7.539 31.469 2.357 1 98.81 200 ALA B N 1
ATOM 3355 C CA . ALA B 1 200 ? -8.078 31.078 1.062 1 98.81 200 ALA B CA 1
ATOM 3356 C C . ALA B 1 200 ? -8.031 29.562 0.889 1 98.81 200 ALA B C 1
ATOM 3358 O O . ALA B 1 200 ? -8.984 28.953 0.39 1 98.81 200 ALA B O 1
ATOM 3359 N N . ILE B 1 201 ? -6.941 28.953 1.276 1 98.88 201 ILE B N 1
ATOM 3360 C CA . ILE B 1 201 ? -6.73 27.516 1.113 1 98.88 201 ILE B CA 1
ATOM 3361 C C . ILE B 1 201 ? -7.719 26.75 1.983 1 98.88 201 ILE B C 1
ATOM 3363 O O . ILE B 1 201 ? -8.375 25.812 1.512 1 98.88 201 ILE B O 1
ATOM 3367 N N . LEU B 1 202 ? -7.828 27.141 3.273 1 98.94 202 LEU B N 1
ATOM 3368 C CA . LEU B 1 202 ? -8.758 26.469 4.168 1 98.94 202 LEU B CA 1
ATOM 3369 C C . LEU B 1 202 ? -10.195 26.656 3.688 1 98.94 202 LEU B C 1
ATOM 3371 O O . LEU B 1 202 ? -10.992 25.703 3.734 1 98.94 202 LEU B O 1
ATOM 3375 N N . GLN B 1 203 ? -10.531 27.828 3.205 1 98.69 203 GLN B N 1
ATOM 3376 C CA . GLN B 1 203 ? -11.883 28.125 2.732 1 98.69 203 GLN B CA 1
ATOM 3377 C C . GLN B 1 203 ? -12.258 27.219 1.561 1 98.69 203 GLN B C 1
ATOM 3379 O O . GLN B 1 203 ? -13.398 26.75 1.472 1 98.69 203 GLN B O 1
ATOM 3384 N N . ILE B 1 204 ? -11.336 26.984 0.622 1 98.75 204 ILE B N 1
ATOM 3385 C CA . ILE B 1 204 ? -11.586 26.125 -0.532 1 98.75 204 ILE B CA 1
ATOM 3386 C C . ILE B 1 204 ? -12.008 24.734 -0.061 1 98.75 204 ILE B C 1
ATOM 3388 O O . ILE B 1 204 ? -12.984 24.188 -0.562 1 98.75 204 ILE B O 1
ATOM 3392 N N . ALA B 1 205 ? -11.266 24.172 0.906 1 98.81 205 ALA B N 1
ATOM 3393 C CA . ALA B 1 205 ? -11.562 22.844 1.407 1 98.81 205 ALA B CA 1
ATOM 3394 C C . ALA B 1 205 ? -12.898 22.812 2.133 1 98.81 205 ALA B C 1
ATOM 3396 O O . ALA B 1 205 ? -13.68 21.859 1.972 1 98.81 205 ALA B O 1
ATOM 3397 N N . LEU B 1 206 ? -13.172 23.828 2.967 1 98.69 206 LEU B N 1
ATOM 3398 C CA . LEU B 1 206 ? -14.43 23.922 3.693 1 98.69 206 LEU B CA 1
ATOM 3399 C C . LEU B 1 206 ? -15.609 24.047 2.732 1 98.69 206 LEU B C 1
ATOM 3401 O O . LEU B 1 206 ? -16.625 23.375 2.887 1 98.69 206 LEU B O 1
ATOM 3405 N N . ASP B 1 207 ? -15.453 24.891 1.708 1 98.19 207 ASP B N 1
ATOM 3406 C CA . ASP B 1 207 ? -16.5 25.109 0.726 1 98.19 207 ASP B CA 1
ATOM 3407 C C . ASP B 1 207 ? -16.828 23.828 -0.037 1 98.19 207 ASP B C 1
ATOM 3409 O O . ASP B 1 207 ? -17.969 23.594 -0.419 1 98.19 207 ASP B O 1
ATOM 3413 N N . ALA B 1 208 ? -15.82 23.031 -0.324 1 98.31 208 ALA B N 1
ATOM 3414 C CA . ALA B 1 208 ? -16 21.781 -1.071 1 98.31 208 ALA B CA 1
ATOM 3415 C C . ALA B 1 208 ? -16.781 20.75 -0.248 1 98.31 208 ALA B C 1
ATOM 3417 O O . ALA B 1 208 ? -17.297 19.781 -0.794 1 98.31 208 ALA B O 1
ATOM 3418 N N . GLY B 1 209 ? -16.781 20.922 1.118 1 98.12 209 GLY B N 1
ATOM 3419 C CA . GLY B 1 209 ? -17.531 20.016 1.98 1 98.12 209 GLY B CA 1
ATOM 3420 C C . GLY B 1 209 ? -16.672 18.906 2.557 1 98.12 209 GLY B C 1
ATOM 3421 O O . GLY B 1 209 ? -17.188 17.875 2.996 1 98.12 209 GLY B O 1
ATOM 3422 N N . VAL B 1 210 ? -15.312 19.062 2.494 1 98.69 210 VAL B N 1
ATOM 3423 C CA . VAL B 1 210 ? -14.438 18.078 3.125 1 98.69 210 VAL B CA 1
ATOM 3424 C C . VAL B 1 210 ? -14.773 17.969 4.613 1 98.69 210 VAL B C 1
ATOM 3426 O O . VAL B 1 210 ? -14.906 18.984 5.297 1 98.69 210 VAL B O 1
ATOM 3429 N N . LYS B 1 211 ? -14.898 16.797 5.125 1 97.62 211 LYS B N 1
ATOM 3430 C CA . LYS B 1 211 ? -15.383 16.594 6.488 1 97.62 211 LYS B CA 1
ATOM 3431 C C . LYS B 1 211 ? -14.344 17.031 7.512 1 97.62 211 LYS B C 1
ATOM 3433 O O . LYS B 1 211 ? -14.656 17.797 8.438 1 97.62 211 LYS B O 1
ATOM 3438 N N . GLN B 1 212 ? -13.109 16.562 7.355 1 98.88 212 GLN B N 1
ATOM 3439 C CA . GLN B 1 212 ? -12.031 16.953 8.258 1 98.88 212 GLN B CA 1
ATOM 3440 C C . GLN B 1 212 ? -10.797 17.391 7.477 1 98.88 212 GLN B C 1
ATOM 3442 O O . GLN B 1 212 ? -10.461 16.797 6.449 1 98.88 212 GLN B O 1
ATOM 3447 N N . ILE B 1 213 ? -10.188 18.453 7.914 1 98.94 213 ILE B N 1
ATOM 3448 C CA . ILE B 1 213 ? -9.062 19.078 7.227 1 98.94 213 ILE B CA 1
ATOM 3449 C C . ILE B 1 213 ? -7.922 19.312 8.211 1 98.94 213 ILE B C 1
ATOM 3451 O O . ILE B 1 213 ? -8.148 19.781 9.328 1 98.94 213 ILE B O 1
ATOM 3455 N N . ILE B 1 214 ? -6.703 18.938 7.84 1 98.94 214 ILE B N 1
ATOM 3456 C CA . ILE B 1 214 ? -5.508 19.266 8.609 1 98.94 214 ILE B CA 1
ATOM 3457 C C . ILE B 1 214 ? -4.496 19.984 7.719 1 98.94 214 ILE B C 1
ATOM 3459 O O . ILE B 1 214 ? -3.666 19.344 7.07 1 98.94 214 ILE B O 1
ATOM 3463 N N . PRO B 1 215 ? -4.574 21.281 7.656 1 98.94 215 PRO B N 1
ATOM 3464 C CA . PRO B 1 215 ? -3.568 22.031 6.887 1 98.94 215 PRO B CA 1
ATOM 3465 C C . PRO B 1 215 ? -2.193 22.016 7.551 1 98.94 215 PRO B C 1
ATOM 3467 O O . PRO B 1 215 ? -2.088 22.156 8.773 1 98.94 215 PRO B O 1
ATOM 3470 N N . HIS B 1 216 ? -1.185 21.766 6.793 1 98.75 216 HIS B N 1
ATOM 3471 C CA . HIS B 1 216 ? 0.197 21.766 7.262 1 98.75 216 HIS B CA 1
ATOM 3472 C C . HIS B 1 216 ? 0.859 23.109 7.012 1 98.75 216 HIS B C 1
ATOM 3474 O O . HIS B 1 216 ? 1.072 23.5 5.859 1 98.75 216 HIS B O 1
ATOM 3480 N N . ILE B 1 217 ? 1.167 23.875 8.078 1 98.69 217 ILE B N 1
ATOM 3481 C CA . ILE B 1 217 ? 1.901 25.125 7.98 1 98.69 217 ILE B CA 1
ATOM 3482 C C . ILE B 1 217 ? 3.246 25 8.695 1 98.69 217 ILE B C 1
ATOM 3484 O O . ILE B 1 217 ? 3.297 24.906 9.922 1 98.69 217 ILE B O 1
ATOM 3488 N N . TYR B 1 218 ? 4.289 25 7.891 1 96.69 218 TYR B N 1
ATOM 3489 C CA . TYR B 1 218 ? 5.598 24.641 8.414 1 96.69 218 TYR B CA 1
ATOM 3490 C C . TYR B 1 218 ? 6.582 25.797 8.297 1 96.69 218 TYR B C 1
ATOM 3492 O O . TYR B 1 218 ? 6.566 26.719 9.125 1 96.69 218 TYR B O 1
ATOM 3500 N N . SER B 1 219 ? 7.355 25.875 7.262 1 95.81 219 SER B N 1
ATOM 3501 C CA . SER B 1 219 ? 8.531 26.734 7.168 1 95.81 219 SER B CA 1
ATOM 3502 C C . SER B 1 219 ? 8.156 28.203 7.281 1 95.81 219 SER B C 1
ATOM 3504 O O . SER B 1 219 ? 8.922 29.016 7.82 1 95.81 219 SER B O 1
ATOM 3506 N N . SER B 1 220 ? 7.004 28.578 6.852 1 97.88 220 SER B N 1
ATOM 3507 C CA . SER B 1 220 ? 6.613 29.969 6.754 1 97.88 220 SER B CA 1
ATOM 3508 C C . SER B 1 220 ? 6.43 30.594 8.133 1 97.88 220 SER B C 1
ATOM 3510 O O . SER B 1 220 ? 6.426 31.828 8.273 1 97.88 220 SER B O 1
ATOM 3512 N N . ILE B 1 221 ? 6.309 29.781 9.188 1 98.69 221 ILE B N 1
ATOM 3513 C CA . ILE B 1 221 ? 6.055 30.344 10.508 1 98.69 221 ILE B CA 1
ATOM 3514 C C . ILE B 1 221 ? 7.145 29.891 11.477 1 98.69 221 ILE B C 1
ATOM 3516 O O . ILE B 1 221 ? 6.957 29.953 12.695 1 98.69 221 ILE B O 1
ATOM 3520 N N . ILE B 1 222 ? 8.18 29.344 11 1 98.31 222 ILE B N 1
ATOM 3521 C CA . ILE B 1 222 ? 9.328 28.938 11.797 1 98.31 222 ILE B CA 1
ATOM 3522 C C . ILE B 1 222 ? 10.391 30.047 11.773 1 98.31 222 ILE B C 1
ATOM 3524 O O . ILE B 1 222 ? 10.734 30.562 10.711 1 98.31 222 ILE B O 1
ATOM 3528 N N . ASP B 1 223 ? 10.773 30.453 12.961 1 98.12 223 ASP B N 1
ATOM 3529 C CA . ASP B 1 223 ? 11.898 31.375 13.062 1 98.12 223 ASP B CA 1
ATOM 3530 C C . ASP B 1 223 ? 13.188 30.734 12.586 1 98.12 223 ASP B C 1
ATOM 3532 O O . ASP B 1 223 ? 13.656 29.75 13.18 1 98.12 223 ASP B O 1
ATOM 3536 N N . LYS B 1 224 ? 13.82 31.281 11.586 1 96 224 LYS B N 1
ATOM 3537 C CA . LYS B 1 224 ? 14.977 30.641 10.945 1 96 224 LYS B CA 1
ATOM 3538 C C . LYS B 1 224 ? 16.172 30.625 11.883 1 96 224 LYS B C 1
ATOM 3540 O O . LYS B 1 224 ? 17.016 29.719 11.805 1 96 224 LYS B O 1
ATOM 3545 N N . ALA B 1 225 ? 16.25 31.578 12.734 1 97.31 225 ALA B N 1
ATOM 3546 C CA . ALA B 1 225 ? 17.391 31.703 13.625 1 97.31 225 ALA B CA 1
ATOM 3547 C C . ALA B 1 225 ? 17.344 30.656 14.734 1 97.31 225 ALA B C 1
ATOM 3549 O O . ALA B 1 225 ? 18.375 30.109 15.133 1 97.31 225 ALA B O 1
ATOM 3550 N N . THR B 1 226 ? 16.156 30.312 15.211 1 97.44 226 THR B N 1
ATOM 3551 C CA . THR B 1 226 ? 16.031 29.453 16.391 1 97.44 226 THR B CA 1
ATOM 3552 C C . THR B 1 226 ? 15.531 28.078 15.992 1 97.44 226 THR B C 1
ATOM 3554 O O . THR B 1 226 ? 15.664 27.109 16.766 1 97.44 226 THR B O 1
ATOM 3557 N N . GLY B 1 227 ? 14.875 28.062 14.797 1 97.31 227 GLY B N 1
ATOM 3558 C CA . GLY B 1 227 ? 14.25 26.812 14.383 1 97.31 227 GLY B CA 1
ATOM 3559 C C . GLY B 1 227 ? 12.93 26.547 15.078 1 97.31 227 GLY B C 1
ATOM 3560 O O . GLY B 1 227 ? 12.352 25.469 14.938 1 97.31 227 GLY B O 1
ATOM 3561 N N . LEU B 1 228 ? 12.422 27.516 15.828 1 98.69 228 LEU B N 1
ATOM 3562 C CA . LEU B 1 228 ? 11.195 27.359 16.594 1 98.69 228 LEU B CA 1
ATOM 3563 C C . LEU B 1 228 ? 10 27.938 15.836 1 98.69 228 LEU B C 1
ATOM 3565 O O . LEU B 1 228 ? 10.117 28.984 15.203 1 98.69 228 LEU B O 1
ATOM 3569 N N . THR B 1 229 ? 8.922 27.219 15.82 1 98.88 229 THR B N 1
ATOM 3570 C CA . THR B 1 229 ? 7.676 27.766 15.32 1 98.88 229 THR B CA 1
ATOM 3571 C C . THR B 1 229 ? 7.195 28.906 16.219 1 98.88 229 THR B C 1
ATOM 3573 O O . THR B 1 229 ? 7.258 28.812 17.438 1 98.88 229 THR B O 1
ATOM 3576 N N . ARG B 1 230 ? 6.688 30 15.625 1 98.88 230 ARG B N 1
ATOM 3577 C CA . ARG B 1 230 ? 6.219 31.172 16.359 1 98.88 230 ARG B CA 1
ATOM 3578 C C . ARG B 1 230 ? 4.797 30.953 16.875 1 98.88 230 ARG B C 1
ATOM 3580 O O . ARG B 1 230 ? 3.848 30.906 16.094 1 98.88 230 ARG B O 1
ATOM 3587 N N . PRO B 1 231 ? 4.656 30.859 18.203 1 98.75 231 PRO B N 1
ATOM 3588 C CA . PRO B 1 231 ? 3.318 30.609 18.75 1 98.75 231 PRO B CA 1
ATOM 3589 C C . PRO B 1 231 ? 2.322 31.719 18.375 1 98.75 231 PRO B C 1
ATOM 3591 O O . PRO B 1 231 ? 1.13 31.438 18.219 1 98.75 231 PRO B O 1
ATOM 3594 N N . GLU B 1 232 ? 2.795 32.938 18.234 1 98.69 232 GLU B N 1
ATOM 3595 C CA . GLU B 1 232 ? 1.898 34.031 17.859 1 98.69 232 GLU B CA 1
ATOM 3596 C C . GLU B 1 232 ? 1.304 33.812 16.469 1 98.69 232 GLU B C 1
ATOM 3598 O O . GLU B 1 232 ? 0.153 34.156 16.219 1 98.69 232 GLU B O 1
ATOM 3603 N N . ASP B 1 233 ? 2.133 33.312 15.555 1 98.88 233 ASP B N 1
ATOM 3604 C CA . ASP B 1 233 ? 1.619 32.969 14.227 1 98.88 233 ASP B CA 1
ATOM 3605 C C . ASP B 1 233 ? 0.611 31.828 14.297 1 98.88 233 ASP B C 1
ATOM 3607 O O . ASP B 1 233 ? -0.388 31.828 13.578 1 98.88 233 ASP B O 1
ATOM 3611 N N . VAL B 1 234 ? 0.847 30.828 15.18 1 98.94 234 VAL B N 1
ATOM 3612 C CA . VAL B 1 234 ? -0.087 29.734 15.383 1 98.94 234 VAL B CA 1
ATOM 3613 C C . VAL B 1 234 ? -1.418 30.266 15.906 1 98.94 234 VAL B C 1
ATOM 3615 O O . VAL B 1 234 ? -2.484 29.844 15.461 1 98.94 234 VAL B O 1
ATOM 3618 N N . ALA B 1 235 ? -1.324 31.203 16.828 1 98.88 235 ALA B N 1
ATOM 3619 C CA . ALA B 1 235 ? -2.533 31.812 17.375 1 98.88 235 ALA B CA 1
ATOM 3620 C C . ALA B 1 235 ? -3.33 32.531 16.281 1 98.88 235 ALA B C 1
ATOM 3622 O O . ALA B 1 235 ? -4.562 32.5 16.281 1 98.88 235 ALA B O 1
ATOM 3623 N N . LYS B 1 236 ? -2.646 33.188 15.367 1 98.88 236 LYS B N 1
ATOM 3624 C CA . LYS B 1 236 ? -3.314 33.844 14.25 1 98.88 236 LYS B CA 1
ATOM 3625 C C . LYS B 1 236 ? -4.008 32.812 13.344 1 98.88 236 LYS B C 1
ATOM 3627 O O . LYS B 1 236 ? -5.156 33.031 12.938 1 98.88 236 LYS B O 1
ATOM 3632 N N . LEU B 1 237 ? -3.295 31.766 13.008 1 98.94 237 LEU B N 1
ATOM 3633 C CA . LEU B 1 237 ? -3.863 30.703 12.195 1 98.94 237 LEU B CA 1
ATOM 3634 C C . LEU B 1 237 ? -5.094 30.094 12.867 1 98.94 237 LEU B C 1
ATOM 3636 O O . LEU B 1 237 ? -6.094 29.812 12.203 1 98.94 237 LEU B O 1
ATOM 3640 N N . TRP B 1 238 ? -4.988 29.922 14.172 1 98.81 238 TRP B N 1
ATOM 3641 C CA . TRP B 1 238 ? -6.094 29.344 14.938 1 98.81 238 TRP B CA 1
ATOM 3642 C C . TRP B 1 238 ? -7.309 30.266 14.898 1 98.81 238 TRP B C 1
ATOM 3644 O O . TRP B 1 238 ? -8.438 29.812 14.719 1 98.81 238 TRP B O 1
ATOM 3654 N N . ALA B 1 239 ? -7.098 31.547 15.055 1 98.75 239 ALA B N 1
ATOM 3655 C CA . ALA B 1 239 ? -8.188 32.531 15.008 1 98.75 239 ALA B CA 1
ATOM 3656 C C . ALA B 1 239 ? -8.891 32.5 13.656 1 98.75 239 ALA B C 1
ATOM 3658 O O . ALA B 1 239 ? -10.125 32.562 13.594 1 98.75 239 ALA B O 1
ATOM 3659 N N . ILE B 1 240 ? -8.109 32.438 12.602 1 98.75 240 ILE B N 1
ATOM 3660 C CA . ILE B 1 240 ? -8.664 32.312 11.258 1 98.75 240 ILE B CA 1
ATOM 3661 C C . ILE B 1 240 ? -9.5 31.047 11.141 1 98.75 240 ILE B C 1
ATOM 3663 O O . ILE B 1 240 ? -10.617 31.078 10.617 1 98.75 240 ILE B O 1
ATOM 3667 N N . THR B 1 241 ? -8.977 29.906 11.641 1 98.81 241 THR B N 1
ATOM 3668 C CA . THR B 1 241 ? -9.641 28.609 11.586 1 98.81 241 THR B CA 1
ATOM 3669 C C . THR B 1 241 ? -10.992 28.672 12.281 1 98.81 241 THR B C 1
ATOM 3671 O O . THR B 1 241 ? -12.008 28.25 11.719 1 98.81 241 THR B O 1
ATOM 3674 N N . LYS B 1 242 ? -10.977 29.219 13.492 1 98.38 242 LYS B N 1
ATOM 3675 C CA . LYS B 1 242 ? -12.211 29.312 14.266 1 98.38 242 LYS B CA 1
ATOM 3676 C C . LYS B 1 242 ? -13.258 30.141 13.516 1 98.38 242 LYS B C 1
ATOM 3678 O O . LYS B 1 242 ? -14.414 29.734 13.414 1 98.38 242 LYS B O 1
ATOM 3683 N N . ARG B 1 243 ? -12.82 31.219 12.984 1 98.38 243 ARG B N 1
ATOM 3684 C CA . ARG B 1 243 ? -13.734 32.094 12.266 1 98.38 243 ARG B CA 1
ATOM 3685 C C . ARG B 1 243 ? -14.344 31.391 11.062 1 98.38 243 ARG B C 1
ATOM 3687 O O . ARG B 1 243 ? -15.555 31.453 10.852 1 98.38 243 ARG B O 1
ATOM 3694 N N . LEU B 1 244 ? -13.539 30.734 10.242 1 98.56 244 LEU B N 1
ATOM 3695 C CA . LEU B 1 244 ? -14 30.094 9.016 1 98.56 244 LEU B CA 1
ATOM 3696 C C . LEU B 1 244 ? -14.93 28.922 9.336 1 98.56 244 LEU B C 1
ATOM 3698 O O . LEU B 1 244 ? -15.953 28.734 8.672 1 98.56 244 LEU B O 1
ATOM 3702 N N . VAL B 1 245 ? -14.555 28.062 10.359 1 98.44 245 VAL B N 1
ATOM 3703 C CA . VAL B 1 245 ? -15.359 26.906 10.727 1 98.44 245 VAL B CA 1
ATOM 3704 C C . VAL B 1 245 ? -16.703 27.359 11.281 1 98.44 245 VAL B C 1
ATOM 3706 O O . VAL B 1 245 ? -17.75 26.797 10.961 1 98.44 245 VAL B O 1
ATOM 3709 N N . ASP B 1 246 ? -16.703 28.391 12.164 1 97.38 246 ASP B N 1
ATOM 3710 C CA . ASP B 1 246 ? -17.938 28.938 12.734 1 97.38 246 ASP B CA 1
ATOM 3711 C C . ASP B 1 246 ? -18.844 29.5 11.648 1 97.38 246 ASP B C 1
ATOM 3713 O O . ASP B 1 246 ? -20.062 29.406 11.75 1 97.38 246 ASP B O 1
ATOM 3717 N N . ALA B 1 247 ? -18.25 30.062 10.609 1 95.25 247 ALA B N 1
ATOM 3718 C CA . ALA B 1 247 ? -19.016 30.641 9.516 1 95.25 247 ALA B CA 1
ATOM 3719 C C . ALA B 1 247 ? -19.641 29.547 8.641 1 95.25 247 ALA B C 1
ATOM 3721 O O . ALA B 1 247 ? -20.703 29.734 8.062 1 95.25 247 ALA B O 1
ATOM 3722 N N . THR B 1 248 ? -18.984 28.453 8.43 1 87.38 248 THR B N 1
ATOM 3723 C CA . THR B 1 248 ? -19.469 27.328 7.621 1 87.38 248 THR B CA 1
ATOM 3724 C C . THR B 1 248 ? -20.641 26.641 8.297 1 87.38 248 THR B C 1
ATOM 3726 O O . THR B 1 248 ? -21.562 26.188 7.625 1 87.38 248 THR B O 1
ATOM 3729 N N . ASP B 1 249 ? -20.641 26.406 9.602 1 77.75 249 ASP B N 1
ATOM 3730 C CA . ASP B 1 249 ? -21.703 25.797 10.375 1 77.75 249 ASP B CA 1
ATOM 3731 C C . ASP B 1 249 ? -23 26.609 10.281 1 77.75 249 ASP B C 1
ATOM 3733 O O . ASP B 1 249 ? -24.094 26.047 10.305 1 77.75 249 ASP B O 1
ATOM 3737 N N . LEU B 1 250 ? -22.734 27.844 10.164 1 65 250 LEU B N 1
ATOM 3738 C CA . LEU B 1 250 ? -23.891 28.719 10.039 1 65 250 LEU B CA 1
ATOM 3739 C C . LEU B 1 250 ? -24.578 28.531 8.695 1 65 250 LEU B C 1
ATOM 3741 O O . LEU B 1 250 ? -25.812 28.609 8.602 1 65 250 LEU B O 1
ATOM 3745 N N . VAL B 1 251 ? -23.906 28.188 7.727 1 58.59 251 VAL B N 1
ATOM 3746 C CA . VAL B 1 251 ? -24.484 28 6.395 1 58.59 251 VAL B CA 1
ATOM 3747 C C . VAL B 1 251 ? -25.094 26.609 6.285 1 58.59 251 VAL B C 1
ATOM 3749 O O . VAL B 1 251 ? -26.125 26.438 5.629 1 58.59 251 VAL B O 1
ATOM 3752 N N . THR B 1 252 ? -24.562 25.594 6.973 1 53.44 252 THR B N 1
ATOM 3753 C CA . THR B 1 252 ? -25.078 24.234 6.871 1 53.44 252 THR B CA 1
ATOM 3754 C C . THR B 1 252 ? -26.328 24.062 7.742 1 53.44 252 THR B C 1
ATOM 3756 O O . THR B 1 252 ? -27.078 23.094 7.586 1 53.44 252 THR B O 1
ATOM 3759 N N . ALA B 1 253 ? -26.328 24.906 8.836 1 60.09 253 ALA B N 1
ATOM 3760 C CA . ALA B 1 253 ? -27.484 24.875 9.711 1 60.09 253 ALA B CA 1
ATOM 3761 C C . ALA B 1 253 ? -28.656 25.625 9.094 1 60.09 253 ALA B C 1
ATOM 3763 O O . ALA B 1 253 ? -29.797 25.5 9.547 1 60.09 253 ALA B O 1
ATOM 3764 N N . GLU B 1 254 ? -28.562 26.453 8.031 1 39.91 254 GLU B N 1
ATOM 3765 C CA . GLU B 1 254 ? -29.656 27.172 7.383 1 39.91 254 GLU B CA 1
ATOM 3766 C C . GLU B 1 254 ? -30.188 26.406 6.176 1 39.91 254 GLU B C 1
ATOM 3768 O O . GLU B 1 254 ? -29.406 25.797 5.426 1 39.91 254 GLU B O 1
#

pLDDT: mean 97.36, std 6.49, range [39.88, 98.94]

InterPro domains:
  IPR010763 2-dehydro-3-deoxy-phosphogluconate aldolase [PF07071] (8-225)
  IPR010763 2-dehydro-3-deoxy-phosphogluconate aldolase [TIGR03581] (8-242)
  IPR013785 Aldolase-type TIM barrel [G3DSA:3.20.20.70] (1-249)

Radius of gyration: 24.7 Å; Cα contacts (8 Å, |Δi|>4): 1222; chains: 2; bounding box: 57×71×53 Å

Sequence (508 aa):
MNLTPNYYKNRVALNVLAGSIQNAEDIYQAAEGHVVVGVLTKNYDTDEAAIEDMKKYQAVTQNGLSVGLGAGDPNQSAMVSRVSKVLQPQHVNQVFTGVGTSRALLGQNDTVINGLVSPTGKVGIVNVATGPKSSQKAAAEVPVATAIALLQDMGGTSFKFFPMGGLKHEEEFRAVAKACAAEGFNLEPTGGIDLDNFEAILQIALDAGVKQIIPHIYSSIIDKATGLTRPEDVAKLWAITKRLVDATDLVTAEMNLTPNYYKNRVALNVLAGSIQNAEDIYQAAEGHVVVGVLTKNYDTDEAAIEDMKKYQAVTQNGLSVGLGAGDPNQSAMVSRVSKVLQPQHVNQVFTGVGTSRALLGQNDTVINGLVSPTGKVGIVNVATGPKSSQKAAAEVPVATAIALLQDMGGTSFKFFPMGGLKHEEEFRAVAKACAAEGFNLEPTGGIDLDNFEAILQIALDAGVKQIIPHIYSSIIDKATGLTRPEDVAKLWAITKRLVDATDLVTAE

Secondary structure (DSSP, 8-state):
---S---BTTTB-EEEE-SSHHHHHHHHHHTTT-EEEEEEGGG-SSHHHHHHHHHHHHHHTTT-EEEE-STT-GGGHHHHHHHHHHH--SEE--BGGGHHHHHHHHTSS-SEEEEEEEE-SSTTEEE---STTGGGSS--EEEHHHHHHHHHHTT--EEEE---TTTTTHHHHHHHHHHHHHHT-EEEEBSS--TTTHHHHHHHHHHHT-S-B--B--GGGB-TTT--B-HHHHHHHHHHHHHHHHHHHHHHH-/---S---BTTTB-EEEE-SSHHHHHHHHHHTTT-EEEEEEGGG-SSHHHHHHHHHHHHHHTTT-EEEE-STT-GGGHHHHHHHHHHH--SEE--BGGGHHHHHHHHTSS-SEEEEEEEE-SSTTEEE---STTGGGSS--EEEHHHHHHHHHHTT--EEEE---TTTTTHHHHHHHHHHHHHHT-EEEEBSS--TTTHHHHHHHHHHHT-S-B--B--GGGB-TTT--B-HHHHHHHHHHHHHHHHHHHHHH--